Protein 2V0X (pdb70)

Solvent-accessible surface area: 19107 Å² total

CATH classification: 1.10.287.3160

Organism: Mus musculus (NCBI:txid10090)

Radius of gyration: 24.55 Å; Cα contacts (8 Å, |Δi|>4): 604; chains: 2; bounding box: 68×34×74 Å

Sequence (394 aa):
HSLTTLGVEPSFPLHESILKVVEEEWQQIDRQLPSVACRYPVSSIEAARILSVPKVDDEILGFISSTESCDKHLDLALCRSYEAAASALQIAAHTAFVAKSLQADISQAAQIINSDPSDAQQALRILNRTYDAASYLCDAAFDEEVRSACAGSSTGRRYLWLKDCKISPASKNKLTVAPFKGGTLFGGEVHKVHSLTTLGPLHESILKVVEEEWQQIDRQLPSVACRYPVSSIEAARILSVPKVDDEILGFISEATPAAATQASSTESCDKHLDLALCRSYEAAASALQIAAHTAFVAKSLQADISQAAQIINSDPSDAQQALRILNRTYDAASYLCDAAFDEEVRSACAGSSTGRRYLWLKDCKISPASKNKLTVAPFKGGTLFGGEVHKVIKKR

Structure (mmCIF, N/CA/C/O backbone):
data_2V0X
#
_entry.id   2V0X
#
_cell.length_a   55.084
_cell.length_b   55.683
_cell.length_c   122.911
_cell.angle_alpha   90.00
_cell.angle_beta   90.00
_cell.angle_gamma   90.00
#
_symmetry.space_group_name_H-M   'P 21 21 21'
#
loop_
_entity.id
_entity.type
_entity.pdbx_description
1 polymer 'LAMINA-ASSOCIATED POLYPEPTIDE 2 ISOFORMS ALPHA/ZETA'
2 water water
#
loop_
_atom_site.group_PDB
_atom_site.id
_atom_site.type_symbol
_atom_site.label_atom_id
_atom_site.label_alt_id
_atom_site.label_comp_id
_atom_site.label_asym_id
_atom_site.label_entity_id
_atom_site.label_seq_id
_atom_site.pdbx_PDB_ins_code
_atom_site.Cartn_x
_atom_site.Cartn_y
_atom_site.Cartn_z
_atom_site.occupancy
_atom_site.B_iso_or_equiv
_atom_site.auth_seq_id
_atom_site.auth_comp_id
_atom_site.auth_asym_id
_atom_site.auth_atom_id
_atom_site.pdbx_PDB_model_num
ATOM 1 N N . HIS A 1 7 ? -19.994 30.157 43.460 1.00 124.32 465 HIS A N 1
ATOM 2 C CA . HIS A 1 7 ? -20.778 29.630 42.348 1.00 124.56 465 HIS A CA 1
ATOM 3 C C . HIS A 1 7 ? -20.165 30.070 41.020 1.00 121.77 465 HIS A C 1
ATOM 4 O O . HIS A 1 7 ? -19.497 29.285 40.339 1.00 123.39 465 HIS A O 1
ATOM 11 N N . SER A 1 8 ? -20.398 31.325 40.655 1.00 113.12 466 SER A N 1
ATOM 12 C CA . SER A 1 8 ? -19.869 31.859 39.414 1.00 101.56 466 SER A CA 1
ATOM 13 C C . SER A 1 8 ? -18.562 32.592 39.672 1.00 93.41 466 SER A C 1
ATOM 14 O O . SER A 1 8 ? -18.555 33.763 40.059 1.00 93.69 466 SER A O 1
ATOM 17 N N . LEU A 1 9 ? -17.460 31.862 39.537 1.00 84.44 467 LEU A N 1
ATOM 18 C CA . LEU A 1 9 ? -16.134 32.430 39.727 1.00 78.35 467 LEU A CA 1
ATOM 19 C C . LEU A 1 9 ? -15.868 33.335 38.531 1.00 76.54 467 LEU A C 1
ATOM 20 O O . LEU A 1 9 ? -16.607 33.294 37.546 1.00 76.96 467 LEU A O 1
ATOM 25 N N . THR A 1 10 ? -14.812 34.135 38.596 1.00 73.57 468 THR A N 1
ATOM 26 C CA . THR A 1 10 ? -14.517 35.045 37.497 1.00 64.38 468 THR A CA 1
ATOM 27 C C . THR A 1 10 ? -13.016 35.215 37.256 1.00 56.56 468 THR A C 1
ATOM 28 O O . THR A 1 10 ? -12.203 34.922 38.134 1.00 55.24 468 THR A O 1
ATOM 32 N N . THR A 1 11 ? -12.653 35.645 36.051 1.00 55.53 469 THR A N 1
ATOM 33 C CA . THR A 1 11 ? -11.252 35.853 35.694 1.00 58.60 469 THR A CA 1
ATOM 34 C C . THR A 1 11 ? -11.124 36.991 34.685 1.00 63.62 469 THR A C 1
ATOM 35 O O . THR A 1 11 ? -12.107 37.392 34.059 1.00 64.12 469 THR A O 1
ATOM 39 N N . LEU A 1 12 ? -9.912 37.523 34.562 1.00 63.10 470 LEU A N 1
ATOM 40 C CA . LEU A 1 12 ? -9.622 38.599 33.621 1.00 62.27 470 LEU A CA 1
ATOM 41 C C . LEU A 1 12 ? -9.418 38.017 32.221 1.00 65.41 470 LEU A C 1
ATOM 42 O O . LEU A 1 12 ? -9.545 38.723 31.219 1.00 65.54 470 LEU A O 1
ATOM 47 N N . GLY A 1 13 ? -9.062 36.736 32.164 1.00 70.48 471 GLY A N 1
ATOM 48 C CA . GLY A 1 13 ? -8.846 36.074 30.892 1.00 76.84 471 GLY A CA 1
ATOM 49 C C . GLY A 1 13 ? -10.091 35.353 30.408 1.00 85.50 471 GLY A C 1
ATOM 50 O O . GLY A 1 13 ? -11.215 35.770 30.699 1.00 83.03 471 GLY A O 1
ATOM 51 N N . VAL A 1 14 ? -9.888 34.257 29.681 1.00 96.85 472 VAL A N 1
ATOM 52 C CA . VAL A 1 14 ? -10.986 33.454 29.141 1.00 104.22 472 VAL A CA 1
ATOM 53 C C . VAL A 1 14 ? -11.768 32.735 30.250 1.00 109.07 472 VAL A C 1
ATOM 54 O O . VAL A 1 14 ? -11.287 31.765 30.840 1.00 109.68 472 VAL A O 1
ATOM 58 N N . GLU A 1 15 ? -12.966 33.237 30.536 1.00 112.61 473 GLU A N 1
ATOM 59 C CA . GLU A 1 15 ? -13.833 32.662 31.566 1.00 113.11 473 GLU A CA 1
ATOM 60 C C . GLU A 1 15 ? -14.614 31.439 31.086 1.00 112.88 473 GLU A C 1
ATOM 61 O O . GLU A 1 15 ? -14.968 31.329 29.909 1.00 112.88 473 GLU A O 1
ATOM 67 N N . PRO A 1 31 ? -11.378 5.672 21.095 1.00 89.62 489 PRO A N 1
ATOM 68 C CA . PRO A 1 31 ? -9.981 5.934 21.465 1.00 89.30 489 PRO A CA 1
ATOM 69 C C . PRO A 1 31 ? -9.344 7.031 20.602 1.00 88.16 489 PRO A C 1
ATOM 70 O O . PRO A 1 31 ? -8.247 6.850 20.067 1.00 88.94 489 PRO A O 1
ATOM 74 N N . SER A 1 32 ? -10.018 8.175 20.498 1.00 84.81 490 SER A N 1
ATOM 75 C CA . SER A 1 32 ? -9.517 9.279 19.683 1.00 81.19 490 SER A CA 1
ATOM 76 C C . SER A 1 32 ? -9.617 10.657 20.337 1.00 75.15 490 SER A C 1
ATOM 77 O O . SER A 1 32 ? -10.595 10.969 21.017 1.00 73.95 490 SER A O 1
ATOM 80 N N . PHE A 1 33 ? -8.601 11.481 20.104 1.00 70.90 491 PHE A N 1
ATOM 81 C CA . PHE A 1 33 ? -8.549 12.840 20.633 1.00 68.26 491 PHE A CA 1
ATOM 82 C C . PHE A 1 33 ? -8.427 13.744 19.404 1.00 67.09 491 PHE A C 1
ATOM 83 O O . PHE A 1 33 ? -7.342 13.901 18.838 1.00 67.01 491 PHE A O 1
ATOM 91 N N . PRO A 1 34 ? -9.558 14.295 18.933 1.00 66.23 492 PRO A N 1
ATOM 92 C CA . PRO A 1 34 ? -9.558 15.169 17.759 1.00 65.78 492 PRO A CA 1
ATOM 93 C C . PRO A 1 34 ? -8.854 16.497 17.993 1.00 64.48 492 PRO A C 1
ATOM 94 O O . PRO A 1 34 ? -8.877 17.050 19.102 1.00 63.53 492 PRO A O 1
ATOM 98 N N . LEU A 1 35 ? -8.205 16.999 16.950 1.00 62.39 493 LEU A N 1
ATOM 99 C CA . LEU A 1 35 ? -7.515 18.264 17.069 1.00 59.88 493 LEU A CA 1
ATOM 100 C C . LEU A 1 35 ? -8.529 19.398 17.081 1.00 58.38 493 LEU A C 1
ATOM 101 O O . LEU A 1 35 ? -9.413 19.473 16.226 1.00 58.01 493 LEU A O 1
ATOM 106 N N . HIS A 1 36 ? -8.441 20.202 18.133 1.00 54.25 494 HIS A N 1
ATOM 107 C CA . HIS A 1 36 ? -9.286 21.365 18.368 1.00 50.97 494 HIS A CA 1
ATOM 108 C C . HIS A 1 36 ? -9.237 22.264 17.120 1.00 47.30 494 HIS A C 1
ATOM 109 O O . HIS A 1 36 ? -8.163 22.537 16.578 1.00 45.63 494 HIS A O 1
ATOM 116 N N . GLU A 1 37 ? -10.395 22.750 16.692 1.00 42.47 495 GLU A N 1
ATOM 117 C CA . GLU A 1 37 ? -10.475 23.604 15.517 1.00 39.53 495 GLU A CA 1
ATOM 118 C C . GLU A 1 37 ? -9.690 24.917 15.665 1.00 38.91 495 GLU A C 1
ATOM 119 O O . GLU A 1 37 ? -9.103 25.404 14.703 1.00 40.65 495 GLU A O 1
ATOM 125 N N . SER A 1 38 ? -9.668 25.499 16.856 1.00 36.53 496 SER A N 1
ATOM 126 C CA . SER A 1 38 ? -8.903 26.735 17.046 1.00 34.76 496 SER A CA 1
ATOM 127 C C . SER A 1 38 ? -7.395 26.494 16.957 1.00 33.29 496 SER A C 1
ATOM 128 O O . SER A 1 38 ? -6.647 27.381 16.556 1.00 33.92 496 SER A O 1
ATOM 131 N N . ILE A 1 39 ? -6.951 25.291 17.309 1.00 31.54 497 ILE A N 1
ATOM 132 C CA . ILE A 1 39 ? -5.528 24.957 17.201 1.00 27.40 497 ILE A CA 1
ATOM 133 C C . ILE A 1 39 ? -5.129 24.919 15.723 1.00 25.73 497 ILE A C 1
ATOM 134 O O . ILE A 1 39 ? -4.132 25.513 15.326 1.00 29.90 497 ILE A O 1
ATOM 139 N N . LEU A 1 40 ? -5.979 24.320 14.904 1.00 25.62 498 LEU A N 1
ATOM 140 C CA . LEU A 1 40 ? -5.752 24.205 13.467 1.00 27.70 498 LEU A CA 1
ATOM 141 C C . LEU A 1 40 ? -5.716 25.582 12.825 1.00 30.18 498 LEU A C 1
ATOM 142 O O . LEU A 1 40 ? -4.895 25.859 11.944 1.00 34.18 498 LEU A O 1
ATOM 147 N N . LYS A 1 41 ? -6.602 26.454 13.287 1.00 31.65 499 LYS A N 1
ATOM 148 C CA . LYS A 1 41 ? -6.689 27.804 12.765 1.00 33.49 499 LYS A CA 1
ATOM 149 C C . LYS A 1 41 ? -5.415 28.581 13.095 1.00 35.28 499 LYS A C 1
ATOM 150 O O . LYS A 1 41 ? -4.903 29.331 12.261 1.00 38.01 499 LYS A O 1
ATOM 156 N N . VAL A 1 42 ? -4.902 28.385 14.307 1.00 32.69 500 VAL A N 1
ATOM 157 C CA . VAL A 1 42 ? -3.681 29.064 14.734 1.00 29.63 500 VAL A CA 1
ATOM 158 C C . VAL A 1 42 ? -2.516 28.612 13.850 1.00 29.14 500 VAL A C 1
ATOM 159 O O . VAL A 1 42 ? -1.778 29.429 13.298 1.00 27.99 500 VAL A O 1
ATOM 163 N N . VAL A 1 43 ? -2.396 27.304 13.673 1.00 31.15 501 VAL A N 1
ATOM 164 C CA . VAL A 1 43 ? -1.322 26.754 12.860 1.00 29.85 501 VAL A CA 1
ATOM 165 C C . VAL A 1 43 ? -1.397 27.270 11.414 1.00 32.30 501 VAL A C 1
ATOM 166 O O . VAL A 1 43 ? -0.410 27.758 10.876 1.00 32.91 501 VAL A O 1
ATOM 170 N N . GLU A 1 44 ? -2.592 27.212 10.826 1.00 36.64 502 GLU A N 1
ATOM 171 C CA . GLU A 1 44 ? -2.824 27.639 9.453 1.00 39.11 502 GLU A CA 1
ATOM 172 C C . GLU A 1 44 ? -2.511 29.110 9.207 1.00 40.92 502 GLU A C 1
ATOM 173 O O . GLU A 1 44 ? -2.010 29.469 8.142 1.00 45.24 502 GLU A O 1
ATOM 179 N N . GLU A 1 45 ? -2.833 29.972 10.163 1.00 41.04 503 GLU A N 1
ATOM 180 C CA . GLU A 1 45 ? -2.550 31.385 9.982 1.00 40.99 503 GLU A CA 1
ATOM 181 C C . GLU A 1 45 ? -1.048 31.686 10.069 1.00 40.42 503 GLU A C 1
ATOM 182 O O . GLU A 1 45 ? -0.551 32.527 9.323 1.00 44.26 503 GLU A O 1
ATOM 188 N N . GLU A 1 46 ? -0.315 30.980 10.936 1.00 34.73 504 GLU A N 1
ATOM 189 C CA . GLU A 1 46 ? 1.123 31.199 11.021 1.00 31.15 504 GLU A CA 1
ATOM 190 C C . GLU A 1 46 ? 1.776 30.753 9.722 1.00 31.25 504 GLU A C 1
ATOM 191 O O . GLU A 1 46 ? 2.713 31.390 9.236 1.00 34.02 504 GLU A O 1
ATOM 197 N N . TRP A 1 47 ? 1.236 29.687 9.137 1.00 30.00 505 TRP A N 1
ATOM 198 C CA . TRP A 1 47 ? 1.769 29.126 7.898 1.00 29.61 505 TRP A CA 1
ATOM 199 C C . TRP A 1 47 ? 1.428 29.876 6.601 1.00 33.48 505 TRP A C 1
ATOM 200 O O . TRP A 1 47 ? 1.879 29.488 5.515 1.00 34.73 505 TRP A O 1
ATOM 211 N N . GLN A 1 48 ? 0.588 30.896 6.708 1.00 38.44 506 GLN A N 1
ATOM 212 C CA . GLN A 1 48 ? 0.226 31.698 5.546 1.00 41.03 506 GLN A CA 1
ATOM 213 C C . GLN A 1 48 ? 1.456 32.480 5.131 1.00 42.15 506 GLN A C 1
ATOM 214 O O . GLN A 1 48 ? 1.677 32.721 3.953 1.00 45.35 506 GLN A O 1
ATOM 220 N N . GLN A 1 49 ? 2.271 32.844 6.114 1.00 42.43 507 GLN A N 1
ATOM 221 C CA . GLN A 1 49 ? 3.508 33.570 5.857 1.00 43.94 507 GLN A CA 1
ATOM 222 C C . GLN A 1 49 ? 4.569 32.987 6.785 1.00 42.71 507 GLN A C 1
ATOM 223 O O . GLN A 1 49 ? 4.772 33.479 7.887 1.00 44.37 507 GLN A O 1
ATOM 229 N N . ILE A 1 50 ? 5.235 31.927 6.324 1.00 42.07 508 ILE A N 1
ATOM 230 C CA . ILE A 1 50 ? 6.246 31.224 7.115 1.00 42.34 508 ILE A CA 1
ATOM 231 C C . ILE A 1 50 ? 7.552 31.966 7.354 1.00 44.75 508 ILE A C 1
ATOM 232 O O . ILE A 1 50 ? 8.337 31.580 8.219 1.00 45.83 508 ILE A O 1
ATOM 237 N N . ASP A 1 51 ? 7.776 33.026 6.593 1.00 50.33 509 ASP A N 1
ATOM 238 C CA . ASP A 1 51 ? 8.994 33.824 6.691 1.00 54.98 509 ASP A CA 1
ATOM 239 C C . ASP A 1 51 ? 8.615 35.170 7.302 1.00 58.14 509 ASP A C 1
ATOM 240 O O . ASP A 1 51 ? 8.429 36.157 6.590 1.00 60.94 509 ASP A O 1
ATOM 245 N N . ARG A 1 52 ? 8.455 35.182 8.619 1.00 59.83 510 ARG A N 1
ATOM 246 C CA . ARG A 1 52 ? 8.070 36.383 9.353 1.00 60.50 510 ARG A CA 1
ATOM 247 C C . ARG A 1 52 ? 8.795 36.380 10.693 1.00 61.00 510 ARG A C 1
ATOM 248 O O . ARG A 1 52 ? 9.376 35.370 11.094 1.00 62.34 510 ARG A O 1
ATOM 256 N N . GLN A 1 53 ? 8.748 37.500 11.401 1.00 59.12 511 GLN A N 1
ATOM 257 C CA . GLN A 1 53 ? 9.418 37.555 12.689 1.00 57.04 511 GLN A CA 1
ATOM 258 C C . GLN A 1 53 ? 8.668 36.748 13.723 1.00 55.07 511 GLN A C 1
ATOM 259 O O . GLN A 1 53 ? 7.440 36.659 13.688 1.00 56.74 511 GLN A O 1
ATOM 265 N N . LEU A 1 54 ? 9.424 36.126 14.617 1.00 48.37 512 LEU A N 1
ATOM 266 C CA . LEU A 1 54 ? 8.844 35.328 15.676 1.00 42.66 512 LEU A CA 1
ATOM 267 C C . LEU A 1 54 ? 8.318 36.254 16.761 1.00 40.70 512 LEU A C 1
ATOM 268 O O . LEU A 1 54 ? 8.958 37.251 17.099 1.00 41.23 512 LEU A O 1
ATOM 273 N N . PRO A 1 55 ? 7.113 35.969 17.270 1.00 36.09 513 PRO A N 1
ATOM 274 C CA . PRO A 1 55 ? 6.462 36.748 18.326 1.00 33.74 513 PRO A CA 1
ATOM 275 C C . PRO A 1 55 ? 7.317 36.677 19.593 1.00 35.63 513 PRO A C 1
ATOM 276 O O . PRO A 1 55 ? 7.768 35.592 19.994 1.00 36.83 513 PRO A O 1
ATOM 280 N N . SER A 1 56 ? 7.563 37.825 20.213 1.00 33.71 514 SER A N 1
ATOM 281 C CA . SER A 1 56 ? 8.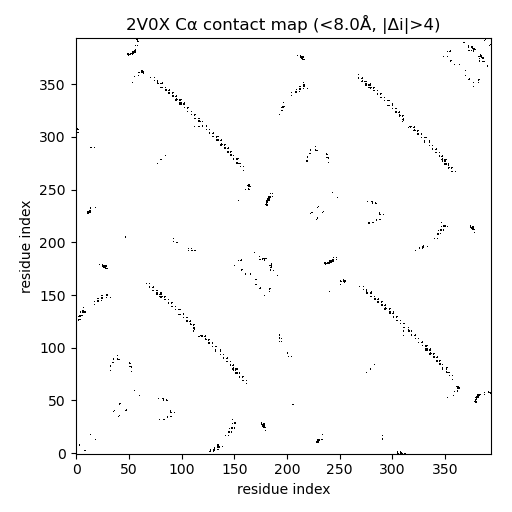341 37.853 21.442 1.00 31.22 514 SER A CA 1
ATOM 282 C C . SER A 1 56 ? 7.425 37.368 22.576 1.00 32.40 514 SER A C 1
ATOM 283 O O . SER A 1 56 ? 6.216 37.546 22.514 1.00 33.41 514 SER A O 1
ATOM 286 N N . VAL A 1 57 ? 7.998 36.680 23.554 1.00 34.37 515 VAL A N 1
ATOM 287 C CA . VAL A 1 57 ? 7.264 36.186 24.713 1.00 35.23 515 VAL A CA 1
ATOM 288 C C . VAL A 1 57 ? 7.887 36.834 25.960 1.00 36.72 515 VAL A C 1
ATOM 289 O O . VAL A 1 57 ? 7.551 36.479 27.083 1.00 37.96 515 VAL A O 1
ATOM 293 N N . ALA A 1 58 ? 8.789 37.789 25.754 1.00 38.66 516 ALA A N 1
ATOM 294 C CA . ALA A 1 58 ? 9.484 38.451 26.858 1.00 38.92 516 ALA A CA 1
ATOM 295 C C . ALA A 1 58 ? 8.601 39.134 27.923 1.00 39.93 516 ALA A C 1
ATOM 296 O O . ALA A 1 58 ? 8.919 39.095 29.107 1.00 41.37 516 ALA A O 1
ATOM 298 N N . CYS A 1 59 ? 7.494 39.738 27.519 1.00 39.68 517 CYS A N 1
ATOM 299 C CA . CYS A 1 59 ? 6.634 40.409 28.490 1.00 41.48 517 CYS A CA 1
ATOM 300 C C . CYS A 1 59 ? 5.650 39.511 29.212 1.00 42.57 517 CYS A C 1
ATOM 301 O O . CYS A 1 59 ? 5.313 39.764 30.363 1.00 47.40 517 CYS A O 1
ATOM 304 N N . ARG A 1 60 ? 5.173 38.477 28.535 1.00 38.93 518 ARG A N 1
ATOM 305 C CA . ARG A 1 60 ? 4.192 37.587 29.139 1.00 37.80 518 ARG A CA 1
ATOM 306 C C . ARG A 1 60 ? 4.812 36.411 29.870 1.00 38.16 518 ARG A C 1
ATOM 307 O O . ARG A 1 60 ? 4.310 35.986 30.911 1.00 40.05 518 ARG A O 1
ATOM 315 N N . TYR A 1 61 ? 5.945 35.929 29.370 1.00 36.04 519 TYR A N 1
ATOM 316 C CA . TYR A 1 61 ? 6.615 34.808 29.996 1.00 36.73 519 TYR A CA 1
ATOM 317 C C . TYR A 1 61 ? 8.071 35.137 30.279 1.00 39.14 519 TYR A C 1
ATOM 318 O O . TYR A 1 61 ? 8.980 34.509 29.720 1.00 41.89 519 TYR A O 1
ATOM 327 N N . PRO A 1 62 ? 8.315 36.079 31.212 1.00 39.77 520 PRO A N 1
ATOM 328 C CA . PRO A 1 62 ? 9.654 36.536 31.617 1.00 40.84 520 PRO A CA 1
ATOM 329 C C . PRO A 1 62 ? 10.594 35.416 32.062 1.00 43.41 520 PRO A C 1
ATOM 330 O O . PRO A 1 62 ? 10.243 34.588 32.904 1.00 42.73 520 PRO A O 1
ATOM 334 N N . VAL A 1 63 ? 11.809 35.422 31.526 1.00 51.67 521 VAL A N 1
ATOM 335 C CA . VAL A 1 63 ? 12.810 34.412 31.871 1.00 60.24 521 VAL A CA 1
ATOM 336 C C . VAL A 1 63 ? 13.301 34.609 33.309 1.00 66.64 521 VAL A C 1
ATOM 337 O O . VAL A 1 63 ? 13.800 35.679 33.656 1.00 67.82 521 VAL A O 1
ATOM 341 N N . SER A 1 64 ? 13.182 33.567 34.132 1.00 71.80 522 SER A N 1
ATOM 342 C CA . SER A 1 64 ? 13.584 33.649 35.537 1.00 72.63 522 SER A CA 1
ATOM 343 C C . SER A 1 64 ? 15.028 33.281 35.916 1.00 71.22 522 SER A C 1
ATOM 344 O O . SER A 1 64 ? 15.236 32.297 36.634 1.00 71.02 522 SER A O 1
ATOM 347 N N . SER A 1 65 ? 16.001 34.059 35.427 1.00 69.90 523 SER A N 1
ATOM 348 C CA . SER A 1 65 ? 17.444 33.896 35.724 1.00 70.04 523 SER A CA 1
ATOM 349 C C . SER A 1 65 ? 18.391 34.298 34.601 1.00 71.39 523 SER A C 1
ATOM 350 O O . SER A 1 65 ? 17.997 34.395 33.436 1.00 74.24 523 SER A O 1
ATOM 353 N N . ILE A 1 66 ? 19.656 34.486 34.966 1.00 70.15 524 ILE A N 1
ATOM 354 C CA . ILE A 1 66 ? 20.699 34.847 34.014 1.00 70.49 524 ILE A CA 1
ATOM 355 C C . ILE A 1 66 ? 21.132 33.576 33.272 1.00 69.70 524 ILE A C 1
ATOM 356 O O . ILE A 1 66 ? 21.481 33.624 32.093 1.00 71.67 524 ILE A O 1
ATOM 361 N N . GLU A 1 67 ? 21.104 32.447 33.980 1.00 65.46 525 GLU A N 1
ATOM 362 C CA . GLU A 1 67 ? 21.495 31.155 33.422 1.00 63.64 525 GLU A CA 1
ATOM 363 C C . GLU A 1 67 ? 20.538 30.707 32.334 1.00 62.41 525 GLU A C 1
ATOM 364 O O . GLU A 1 67 ? 20.959 30.287 31.257 1.00 63.53 525 GLU A O 1
ATOM 370 N N . ALA A 1 68 ? 19.249 30.773 32.629 1.00 59.53 526 ALA A N 1
ATOM 371 C CA . ALA A 1 68 ? 18.243 30.397 31.656 1.00 58.71 526 ALA A CA 1
ATOM 372 C C . ALA A 1 68 ? 18.377 31.343 30.461 1.00 58.62 526 ALA A C 1
ATOM 373 O O . ALA A 1 68 ? 18.384 30.908 29.307 1.00 58.77 526 ALA A O 1
ATOM 375 N N . ALA A 1 69 ? 18.551 32.628 30.758 1.00 58.38 527 ALA A N 1
ATOM 376 C CA . ALA A 1 69 ? 18.690 33.658 29.738 1.00 58.79 527 ALA A CA 1
ATOM 377 C C . ALA A 1 69 ? 19.766 33.320 28.718 1.00 59.53 527 ALA A C 1
ATOM 378 O O . ALA A 1 69 ? 19.518 33.388 27.513 1.00 60.48 527 ALA A O 1
ATOM 380 N N . ARG A 1 70 ? 20.949 32.941 29.193 1.00 60.60 528 ARG A N 1
ATOM 381 C CA . ARG A 1 70 ? 22.046 32.597 28.287 1.00 59.75 528 ARG A CA 1
ATOM 382 C C . ARG A 1 70 ? 21.719 31.336 27.475 1.00 52.79 528 ARG A C 1
ATOM 383 O O . ARG A 1 70 ? 21.981 31.274 26.272 1.00 53.23 528 ARG A O 1
ATOM 391 N N . ILE A 1 71 ? 21.125 30.351 28.144 1.00 46.95 529 ILE A N 1
ATOM 392 C CA . ILE A 1 71 ? 20.734 29.085 27.536 1.00 44.64 529 ILE A CA 1
ATOM 393 C C . ILE A 1 71 ? 19.576 29.202 26.537 1.00 43.50 529 ILE A C 1
ATOM 394 O O . ILE A 1 71 ? 19.461 28.385 25.618 1.00 44.61 529 ILE A O 1
ATOM 399 N N . LEU A 1 72 ? 18.763 30.248 26.674 1.00 40.07 530 LEU A N 1
ATOM 400 C CA . LEU A 1 72 ? 17.626 30.464 25.779 1.00 36.55 530 LEU A CA 1
ATOM 401 C C . LEU A 1 72 ? 17.979 31.265 24.536 1.00 36.46 530 LEU A C 1
ATOM 402 O O . LEU A 1 72 ? 17.287 31.181 23.519 1.00 36.88 530 LEU A O 1
ATOM 407 N N . SER A 1 73 ? 19.011 32.094 24.615 1.00 37.52 531 SER A N 1
ATOM 408 C CA . SER A 1 73 ? 19.381 32.889 23.454 1.00 38.41 531 SER A CA 1
ATOM 409 C C . SER A 1 73 ? 19.977 32.012 22.344 1.00 36.14 531 SER A C 1
ATOM 410 O O . SER A 1 73 ? 20.568 30.956 22.600 1.00 33.57 531 SER A O 1
ATOM 413 N N . VAL A 1 74 ? 19.780 32.447 21.108 1.00 35.40 532 VAL A N 1
ATOM 414 C CA . VAL A 1 74 ? 20.304 31.742 19.957 1.00 35.79 532 VAL A CA 1
ATOM 415 C C . VAL A 1 74 ? 21.826 31.732 20.150 1.00 37.24 532 VAL A C 1
ATOM 416 O O . VAL A 1 74 ? 22.450 32.790 20.285 1.00 38.34 532 VAL A O 1
ATOM 420 N N . PRO A 1 75 ? 22.431 30.538 20.216 1.00 38.21 533 PRO A N 1
ATOM 421 C CA . PRO A 1 75 ? 23.884 30.480 20.411 1.00 39.59 533 PRO A CA 1
ATOM 422 C C . PRO A 1 75 ? 24.667 31.101 19.251 1.00 41.11 533 PRO A C 1
ATOM 423 O O . PRO A 1 75 ? 24.320 30.943 18.078 1.00 42.38 533 PRO A O 1
ATOM 427 N N . LYS A 1 76 ? 25.703 31.841 19.614 1.00 39.58 534 LYS A N 1
ATOM 428 C CA . LYS A 1 76 ? 26.538 32.523 18.648 1.00 38.01 534 LYS A CA 1
ATOM 429 C C . LYS A 1 76 ? 27.644 31.630 18.099 1.00 36.17 534 LYS A C 1
ATOM 430 O O . LYS A 1 76 ? 28.051 30.641 18.725 1.00 32.83 534 LYS A O 1
ATOM 436 N N . VAL A 1 77 ? 28.131 31.987 16.921 1.00 38.28 535 VAL A N 1
ATOM 437 C CA . VAL A 1 77 ? 29.216 31.233 16.310 1.00 40.08 535 VAL A CA 1
ATOM 438 C C . VAL A 1 77 ? 30.492 31.737 16.998 1.00 44.85 535 VAL A C 1
ATOM 439 O O . VAL A 1 77 ? 30.812 32.916 16.929 1.00 48.23 535 VAL A O 1
ATOM 443 N N . ASP A 1 78 ? 31.172 30.848 17.709 1.00 46.44 536 ASP A N 1
ATOM 444 C CA . ASP A 1 78 ? 32.397 31.194 18.427 1.00 49.38 536 ASP A CA 1
ATOM 445 C C . ASP A 1 78 ? 33.379 31.980 17.564 1.00 51.97 536 ASP A C 1
ATOM 446 O O . ASP A 1 78 ? 33.615 31.631 16.398 1.00 53.07 536 ASP A O 1
ATOM 451 N N . ASP A 1 79 ? 33.974 33.013 18.157 1.00 53.46 537 ASP A N 1
ATOM 452 C CA . ASP A 1 79 ? 34.949 33.852 17.460 1.00 53.10 537 ASP A CA 1
ATOM 453 C C . ASP A 1 79 ? 36.127 33.014 16.965 1.00 49.80 537 ASP A C 1
ATOM 454 O O . ASP A 1 79 ? 36.646 33.262 15.884 1.00 50.19 537 ASP A O 1
ATOM 459 N N . GLU A 1 80 ? 36.497 31.993 17.739 1.00 46.32 538 GLU A N 1
ATOM 460 C CA . GLU A 1 80 ? 37.588 31.081 17.385 1.00 45.00 538 GLU A CA 1
ATOM 461 C C . GLU A 1 80 ? 37.333 30.468 16.010 1.00 46.58 538 GLU A C 1
ATOM 462 O O . GLU A 1 80 ? 38.222 30.433 15.155 1.00 49.35 538 GLU A O 1
ATOM 468 N N . ILE A 1 81 ? 36.103 30.002 15.805 1.00 45.26 539 ILE A N 1
ATOM 469 C CA . ILE A 1 81 ? 35.699 29.396 14.545 1.00 44.26 539 ILE A CA 1
ATOM 470 C C . ILE A 1 81 ? 35.636 30.445 13.431 1.00 45.71 539 ILE A C 1
ATOM 471 O O . ILE A 1 81 ? 36.070 30.188 12.313 1.00 48.73 539 ILE A O 1
ATOM 476 N N . LEU A 1 82 ? 35.120 31.631 13.735 1.00 47.88 540 LEU A N 1
ATOM 477 C CA . LEU A 1 82 ? 35.034 32.698 12.732 1.00 51.64 540 LEU A CA 1
ATOM 478 C C . LEU A 1 82 ? 36.421 33.103 12.228 1.00 52.48 540 LEU A C 1
ATOM 479 O O . LEU A 1 82 ? 36.575 33.520 11.076 1.00 52.11 540 LEU A O 1
ATOM 484 N N . GLY A 1 83 ? 37.422 32.971 13.097 1.00 53.90 541 GLY A N 1
ATOM 485 C CA . GLY A 1 83 ? 38.782 33.323 12.738 1.00 52.80 541 GLY A CA 1
ATOM 486 C C . GLY A 1 83 ? 39.308 32.465 11.608 1.00 52.50 541 GLY A C 1
ATOM 487 O O . GLY A 1 83 ? 40.048 32.948 10.755 1.00 53.88 541 GLY A O 1
ATOM 488 N N . PHE A 1 84 ? 38.875 31.209 11.570 1.00 52.17 542 PHE A N 1
ATOM 489 C CA . PHE A 1 84 ? 39.301 30.265 10.543 1.00 52.13 542 PHE A CA 1
ATOM 490 C C . PHE A 1 84 ? 38.406 30.273 9.307 1.00 52.07 542 PHE A C 1
ATOM 491 O O . PHE A 1 84 ? 38.425 29.330 8.514 1.00 50.58 542 PHE A O 1
ATOM 499 N N . ILE A 1 85 ? 37.602 31.321 9.160 1.00 56.26 543 ILE A N 1
ATOM 500 C CA . ILE A 1 85 ? 36.720 31.465 8.007 1.00 60.06 543 ILE A CA 1
ATOM 501 C C . ILE A 1 85 ? 37.026 32.813 7.339 1.00 66.17 543 ILE A C 1
ATOM 502 O O . ILE A 1 85 ? 37.115 32.911 6.113 1.00 65.19 543 ILE A O 1
ATOM 507 N N . SER A 1 86 ? 37.212 33.846 8.156 1.00 76.57 544 SER A N 1
ATOM 508 C CA . SER A 1 86 ? 37.523 35.182 7.651 1.00 85.59 544 SER A CA 1
ATOM 509 C C . SER A 1 86 ? 38.915 35.214 7.014 1.00 88.99 544 SER A C 1
ATOM 510 O O . SER A 1 86 ? 39.137 35.892 6.008 1.00 90.36 544 SER A O 1
ATOM 513 N N . SER A 1 98 ? 27.986 29.478 -5.640 1.00 108.87 556 SER A N 1
ATOM 514 C CA . SER A 1 98 ? 27.538 30.759 -5.103 1.00 108.90 556 SER A CA 1
ATOM 515 C C . SER A 1 98 ? 26.395 30.545 -4.105 1.00 109.36 556 SER A C 1
ATOM 516 O O . SER A 1 98 ? 25.508 31.389 -3.952 1.00 109.76 556 SER A O 1
ATOM 519 N N . THR A 1 99 ? 26.465 29.431 -3.383 1.00 108.25 557 THR A N 1
ATOM 520 C CA . THR A 1 99 ? 25.451 29.074 -2.399 1.00 106.31 557 THR A CA 1
ATOM 521 C C . THR A 1 99 ? 25.497 29.893 -1.103 1.00 104.34 557 THR A C 1
ATOM 522 O O . THR A 1 99 ? 24.849 29.530 -0.118 1.00 105.76 557 THR A O 1
ATOM 526 N N . GLU A 1 100 ? 26.235 31.003 -1.102 1.00 100.67 558 GLU A N 1
ATOM 527 C CA . GLU A 1 100 ? 26.338 31.846 0.090 1.00 97.38 558 GLU A CA 1
ATOM 528 C C . GLU A 1 100 ? 24.965 32.403 0.457 1.00 93.80 558 GLU A C 1
ATOM 529 O O . GLU A 1 100 ? 24.644 32.556 1.637 1.00 94.31 558 GLU A O 1
ATOM 535 N N . SER A 1 101 ? 24.153 32.688 -0.556 1.00 87.30 559 SER A N 1
ATOM 536 C CA . SER A 1 101 ? 22.804 33.189 -0.330 1.00 81.18 559 SER A CA 1
ATOM 537 C C . SER A 1 101 ? 22.033 32.090 0.405 1.00 78.59 559 SER A C 1
ATOM 538 O O . SER A 1 101 ? 21.315 32.359 1.367 1.00 78.74 559 SER A O 1
ATOM 541 N N . CYS A 1 102 ? 22.228 30.848 -0.038 1.00 75.54 560 CYS A N 1
ATOM 542 C CA . CYS A 1 102 ? 21.586 29.682 0.565 1.00 73.18 560 CYS A CA 1
ATOM 543 C C . CYS A 1 102 ? 22.034 29.566 2.025 1.00 69.45 560 CYS A C 1
ATOM 544 O O . CYS A 1 102 ? 21.203 29.472 2.927 1.00 68.79 560 CYS A O 1
ATOM 547 N N . ASP A 1 103 ? 23.344 29.643 2.248 1.00 62.04 561 ASP A N 1
ATOM 548 C CA . ASP A 1 103 ? 23.919 29.553 3.583 1.00 57.94 561 ASP A CA 1
ATOM 549 C C . ASP A 1 103 ? 23.313 30.535 4.594 1.00 54.14 561 ASP A C 1
ATOM 550 O O . ASP A 1 103 ? 23.101 30.178 5.752 1.00 52.62 561 ASP A O 1
ATOM 555 N N . LYS A 1 104 ? 23.034 31.763 4.159 1.00 50.99 562 LYS A N 1
ATOM 556 C CA . LYS A 1 104 ? 22.433 32.759 5.036 1.00 47.49 562 LYS A CA 1
ATOM 557 C C . LYS A 1 104 ? 20.988 32.393 5.352 1.00 45.75 562 LYS A C 1
ATOM 558 O O . LYS A 1 104 ? 20.558 32.489 6.496 1.00 45.82 562 LYS A O 1
ATOM 564 N N . HIS A 1 105 ? 20.256 31.940 4.342 1.00 45.94 563 HIS A N 1
ATOM 565 C CA . HIS A 1 105 ? 18.864 31.538 4.519 1.00 46.71 563 HIS A CA 1
ATOM 566 C C . HIS A 1 105 ? 18.749 30.311 5.410 1.00 40.39 563 HIS A C 1
ATOM 567 O O . HIS A 1 105 ? 17.850 30.228 6.244 1.00 39.23 563 HIS A O 1
ATOM 574 N N . LEU A 1 106 ? 19.661 29.358 5.240 1.00 35.00 564 LEU A N 1
ATOM 575 C CA . LEU A 1 106 ? 19.639 28.161 6.059 1.00 34.13 564 LEU A CA 1
ATOM 576 C C . LEU A 1 106 ? 19.946 28.538 7.522 1.00 34.85 564 LEU A C 1
ATOM 577 O O . LEU A 1 106 ? 19.281 28.056 8.453 1.00 36.07 564 LEU A O 1
ATOM 582 N N . ASP A 1 107 ? 20.939 29.405 7.719 1.00 32.61 565 ASP A N 1
ATOM 583 C CA . ASP A 1 107 ? 21.301 29.843 9.064 1.00 29.45 565 ASP A CA 1
ATOM 584 C C . ASP A 1 107 ? 20.113 30.536 9.722 1.00 28.27 565 ASP A C 1
ATOM 585 O O . ASP A 1 107 ? 19.814 30.300 10.878 1.00 28.79 565 ASP A O 1
ATOM 590 N N . LEU A 1 108 ? 19.445 31.396 8.973 1.00 28.73 566 LEU A N 1
ATOM 591 C CA . LEU A 1 108 ? 18.292 32.101 9.505 1.00 29.78 566 LEU A CA 1
ATOM 592 C C . LEU A 1 108 ? 17.196 31.105 9.935 1.00 30.16 566 LEU A C 1
ATOM 593 O O . LEU A 1 108 ? 16.667 31.191 11.051 1.00 32.61 566 LEU A O 1
ATOM 598 N N . ALA A 1 109 ? 16.898 30.133 9.075 1.00 27.49 567 ALA A N 1
ATOM 599 C CA . ALA A 1 109 ? 15.883 29.128 9.372 1.00 25.64 567 ALA A CA 1
ATOM 600 C C . ALA A 1 109 ? 16.231 28.391 10.657 1.00 28.44 567 ALA A C 1
ATOM 601 O O . ALA A 1 109 ? 15.377 28.195 11.536 1.00 30.30 567 ALA A O 1
ATOM 603 N N . LEU A 1 110 ? 17.478 27.940 10.757 1.00 28.15 568 LEU A N 1
ATOM 604 C CA . LEU A 1 110 ? 17.889 27.222 11.949 1.00 27.21 568 LEU A CA 1
ATOM 605 C C . LEU A 1 110 ? 17.845 28.112 13.195 1.00 28.77 568 LEU A C 1
ATOM 606 O O . LEU A 1 110 ? 17.529 27.636 14.287 1.00 31.84 568 LEU A O 1
ATOM 611 N N . CYS A 1 111 ? 18.181 29.387 13.036 1.00 29.24 569 CYS A N 1
ATOM 612 C CA . CYS A 1 111 ? 18.166 30.339 14.146 1.00 29.86 569 CYS A CA 1
ATOM 613 C C . CYS A 1 111 ? 16.731 30.561 14.640 1.00 27.70 569 CYS A C 1
ATOM 614 O O . CYS A 1 111 ? 16.464 30.500 15.835 1.00 26.61 569 CYS A O 1
ATOM 617 N N . ARG A 1 112 ? 15.799 30.704 13.704 1.00 26.90 570 ARG A N 1
ATOM 618 C CA . ARG A 1 112 ? 14.390 30.875 14.045 1.00 25.85 570 ARG A CA 1
ATOM 619 C C . ARG A 1 112 ? 13.814 29.629 14.698 1.00 28.18 570 ARG A C 1
ATOM 620 O O . ARG A 1 112 ? 13.018 29.736 15.635 1.00 33.88 570 ARG A O 1
ATOM 628 N N . SER A 1 113 ? 14.223 28.449 14.224 1.00 25.11 571 SER A N 1
ATOM 629 C CA . SER A 1 113 ? 13.747 27.196 14.802 1.00 26.01 571 SER A CA 1
ATOM 630 C C . SER A 1 113 ? 14.170 27.173 16.274 1.00 27.68 571 SER A C 1
ATOM 631 O O . SER A 1 113 ? 13.403 26.780 17.158 1.00 29.35 571 SER A O 1
ATOM 634 N N . TYR A 1 114 ? 15.420 27.549 16.516 1.00 26.97 572 TYR A N 1
ATOM 635 C CA . TYR A 1 114 ? 15.947 27.581 17.880 1.00 27.68 572 TYR A CA 1
ATOM 636 C C . TYR A 1 114 ? 15.170 28.619 18.708 1.00 26.58 572 TYR A C 1
ATOM 637 O O . TYR A 1 114 ? 14.769 28.351 19.825 1.00 26.85 572 TYR A O 1
ATOM 646 N N . GLU A 1 115 ? 14.942 29.791 18.133 1.00 26.15 573 GLU A N 1
ATOM 647 C CA . GLU A 1 115 ? 14.268 30.870 18.850 1.00 27.42 573 GLU A CA 1
ATOM 648 C C . GLU A 1 115 ? 12.812 30.512 19.188 1.00 27.73 573 GLU A C 1
ATOM 649 O O . GLU A 1 115 ? 12.366 30.730 20.312 1.00 28.65 573 GLU A O 1
ATOM 655 N N . ALA A 1 116 ? 12.117 29.877 18.244 1.00 26.87 574 ALA A N 1
ATOM 656 C CA . ALA A 1 116 ? 10.723 29.482 18.455 1.00 25.91 574 ALA A CA 1
ATOM 657 C C . ALA A 1 116 ? 10.642 28.416 19.555 1.00 29.15 574 ALA A C 1
ATOM 658 O O . ALA A 1 116 ? 9.756 28.462 20.430 1.00 30.07 574 ALA A O 1
ATOM 660 N N . ALA A 1 117 ? 11.598 27.486 19.538 1.00 27.85 575 ALA A N 1
ATOM 661 C CA . ALA A 1 117 ? 11.652 26.426 20.542 1.00 27.29 575 ALA A CA 1
ATOM 662 C C . ALA A 1 117 ? 12.027 26.968 21.931 1.00 27.18 575 ALA A C 1
ATOM 663 O O . ALA A 1 117 ? 11.559 26.454 22.952 1.00 25.61 575 ALA A O 1
ATOM 665 N N . ALA A 1 118 ? 12.925 27.955 21.965 1.00 29.58 576 ALA A N 1
ATOM 666 C CA . ALA A 1 118 ? 13.361 28.582 23.225 1.00 28.02 576 ALA A CA 1
ATOM 667 C C . ALA A 1 118 ? 12.159 29.279 23.864 1.00 26.33 576 ALA A C 1
ATOM 668 O O . ALA A 1 118 ? 11.927 29.175 25.059 1.00 27.72 576 ALA A O 1
ATOM 670 N N . SER A 1 119 ? 11.382 29.959 23.039 1.00 23.69 577 SER A N 1
ATOM 671 C CA . SER A 1 119 ? 10.190 30.655 23.501 1.00 23.22 577 SER A CA 1
ATOM 672 C C . SER A 1 119 ? 9.175 29.669 24.065 1.00 26.27 577 SER A C 1
ATOM 673 O O . SER A 1 119 ? 8.609 29.898 25.135 1.00 29.06 577 SER A O 1
ATOM 676 N N . ALA A 1 120 ? 8.973 28.551 23.364 1.00 26.71 578 ALA A N 1
ATOM 677 C CA . ALA A 1 120 ? 8.053 27.500 23.813 1.00 23.76 578 ALA A CA 1
ATOM 678 C C . ALA A 1 120 ? 8.542 26.969 25.163 1.00 24.83 578 ALA A C 1
ATOM 679 O O . ALA A 1 120 ? 7.752 26.648 26.059 1.00 25.88 578 ALA A O 1
ATOM 681 N N . LEU A 1 121 ? 9.854 26.868 25.315 1.00 26.53 579 LEU A N 1
ATOM 682 C CA . LEU A 1 121 ? 10.406 26.385 26.564 1.00 28.86 579 LEU A CA 1
ATOM 683 C C . LEU A 1 121 ? 10.166 27.388 27.695 1.00 30.81 579 LEU A C 1
ATOM 684 O O . LEU A 1 121 ? 9.840 27.005 28.815 1.00 33.40 579 LEU A O 1
ATOM 689 N N . GLN A 1 122 ? 10.293 28.672 27.387 1.00 30.19 580 GLN A N 1
ATOM 690 C CA . GLN A 1 122 ? 10.082 29.708 28.384 1.00 30.41 580 GLN A CA 1
ATOM 691 C C . GLN A 1 122 ? 8.626 29.621 28.869 1.00 30.60 580 GLN A C 1
ATOM 692 O O . GLN A 1 122 ? 8.344 29.671 30.061 1.00 32.54 580 GLN A O 1
ATOM 698 N N . ILE A 1 123 ? 7.712 29.438 27.932 1.00 29.31 581 ILE A N 1
ATOM 699 C CA . ILE A 1 123 ? 6.305 29.323 28.271 1.00 29.00 581 ILE A CA 1
ATOM 700 C C . ILE A 1 123 ? 6.050 28.079 29.120 1.00 33.12 581 ILE A C 1
ATOM 701 O O . ILE A 1 123 ? 5.379 28.148 30.160 1.00 38.76 581 ILE A O 1
ATOM 706 N N . ALA A 1 124 ? 6.633 26.958 28.703 1.00 30.32 582 ALA A N 1
ATOM 707 C CA . ALA A 1 124 ? 6.421 25.704 29.403 1.00 27.55 582 ALA A CA 1
ATOM 708 C C . ALA A 1 124 ? 6.909 25.824 30.832 1.00 28.06 582 ALA A C 1
ATOM 709 O O . ALA A 1 124 ? 6.286 25.297 31.755 1.00 30.24 582 ALA A O 1
ATOM 711 N N . ALA A 1 125 ? 8.024 26.529 30.997 1.00 27.49 583 ALA A N 1
ATOM 712 C CA . ALA A 1 125 ? 8.617 26.758 32.305 1.00 27.35 583 ALA A CA 1
ATOM 713 C C . ALA A 1 125 ? 7.616 27.499 33.191 1.00 29.51 583 ALA A C 1
ATOM 714 O O . ALA A 1 125 ? 7.428 27.148 34.361 1.00 31.32 583 ALA A O 1
ATOM 716 N N . HIS A 1 126 ? 6.960 28.508 32.623 1.00 32.36 584 HIS A N 1
ATOM 717 C CA . HIS A 1 126 ? 5.969 29.285 33.377 1.00 34.06 584 HIS A CA 1
ATOM 718 C C . HIS A 1 126 ? 4.784 28.411 33.746 1.00 31.20 584 HIS A C 1
ATOM 719 O O . HIS A 1 126 ? 4.244 28.499 34.851 1.00 33.61 584 HIS A O 1
ATOM 726 N N . THR A 1 127 ? 4.379 27.582 32.798 1.00 27.36 585 THR A N 1
ATOM 727 C CA . THR A 1 127 ? 3.287 26.636 32.980 1.00 30.31 585 THR A CA 1
ATOM 728 C C . THR A 1 127 ? 3.568 25.694 34.153 1.00 33.07 585 THR A C 1
ATOM 729 O O . THR A 1 127 ? 2.685 25.417 34.965 1.00 34.88 585 THR A O 1
ATOM 733 N N . ALA A 1 128 ? 4.801 25.213 34.245 1.00 35.19 586 ALA A N 1
ATOM 734 C CA . ALA A 1 128 ? 5.189 24.308 35.328 1.00 37.01 586 ALA A CA 1
ATOM 735 C C . ALA A 1 128 ? 4.941 24.945 36.695 1.00 40.75 586 ALA A C 1
ATOM 736 O O . ALA A 1 128 ? 4.346 24.327 37.586 1.00 42.81 586 ALA A O 1
ATOM 738 N N . PHE A 1 129 ? 5.406 26.184 36.839 1.00 44.42 587 PHE A N 1
ATOM 739 C CA . PHE A 1 129 ? 5.286 26.959 38.075 1.00 45.40 587 PHE A CA 1
ATOM 740 C C . PHE A 1 129 ? 3.818 27.169 38.428 1.00 42.58 587 PHE A C 1
ATOM 741 O O . PHE A 1 129 ? 3.425 26.994 39.576 1.00 42.86 587 PHE A O 1
ATOM 749 N N . VAL A 1 130 ? 3.020 27.549 37.436 1.00 36.84 588 VAL A N 1
ATOM 750 C CA . VAL A 1 130 ? 1.599 27.775 37.638 1.00 34.72 588 VAL A CA 1
ATOM 751 C C . VAL A 1 130 ? 0.854 26.477 37.994 1.00 35.36 588 VAL A C 1
ATOM 752 O O . VAL A 1 130 ? 0.038 26.459 38.914 1.00 39.44 588 VAL A O 1
ATOM 756 N N . ALA A 1 131 ? 1.169 25.392 37.294 1.00 30.89 589 ALA A N 1
ATOM 757 C CA . ALA A 1 131 ? 0.542 24.091 37.546 1.00 28.50 589 ALA A CA 1
ATOM 758 C C . ALA A 1 131 ? 0.778 23.738 39.008 1.00 28.46 589 ALA A C 1
ATOM 759 O O . ALA A 1 131 ? -0.131 23.282 39.706 1.00 30.10 589 ALA A O 1
ATOM 761 N N . LYS A 1 132 ? 2.000 23.992 39.464 1.00 28.03 590 LYS A N 1
ATOM 762 C CA . LYS A 1 132 ? 2.390 23.720 40.839 1.00 31.48 590 LYS A CA 1
ATOM 763 C C . LYS A 1 132 ? 1.641 24.571 41.857 1.00 36.64 590 LYS A C 1
ATOM 764 O O . LYS A 1 132 ? 1.139 24.045 42.857 1.00 40.83 590 LYS A O 1
ATOM 770 N N . SER A 1 133 ? 1.564 25.876 41.631 1.00 36.88 591 SER A N 1
ATOM 771 C CA . SER A 1 133 ? 0.860 26.741 42.578 1.00 37.66 591 SER A CA 1
ATOM 772 C C . SER A 1 133 ? -0.610 26.345 42.630 1.00 36.97 591 SER A C 1
ATOM 773 O O . SER A 1 133 ? -1.210 26.282 43.701 1.00 42.27 591 SER A O 1
ATOM 776 N N . LEU A 1 134 ? -1.184 26.095 41.459 1.00 33.41 592 LEU A N 1
ATOM 777 C CA . LEU A 1 134 ? -2.576 25.677 41.342 1.00 34.22 592 LEU A CA 1
ATOM 778 C C . LEU A 1 134 ? -2.800 24.414 42.186 1.00 35.93 592 LEU A C 1
ATOM 779 O O . LEU A 1 134 ? -3.817 24.271 42.873 1.00 38.75 592 LEU A O 1
ATOM 784 N N . GLN A 1 135 ? -1.819 23.527 42.157 1.00 35.54 593 GLN A N 1
ATOM 785 C CA . GLN A 1 135 ? -1.883 22.283 42.907 1.00 36.53 593 GLN A CA 1
ATOM 786 C C . GLN A 1 135 ? -1.895 22.562 44.417 1.00 39.68 593 GLN A C 1
ATOM 787 O O . GLN A 1 135 ? -2.712 21.988 45.157 1.00 41.11 593 GLN A O 1
ATOM 793 N N . ALA A 1 136 ? -1.010 23.454 44.866 1.00 39.09 594 ALA A N 1
ATOM 794 C CA . ALA A 1 136 ? -0.940 23.832 46.278 1.00 37.00 594 ALA A CA 1
ATOM 795 C C . ALA A 1 136 ? -2.257 24.485 46.708 1.00 36.74 594 ALA A C 1
ATOM 796 O O . ALA A 1 136 ? -2.774 24.191 47.790 1.00 38.48 594 ALA A O 1
ATOM 798 N N . ASP A 1 137 ? -2.817 25.342 45.856 1.00 34.41 595 ASP A N 1
ATOM 799 C CA . ASP A 1 137 ? -4.090 25.978 46.170 1.00 35.60 595 ASP A CA 1
ATOM 800 C C . ASP A 1 137 ? -5.249 24.984 46.309 1.00 35.95 595 ASP A C 1
ATOM 801 O O . ASP A 1 137 ? -6.112 25.152 47.173 1.00 36.99 595 ASP A O 1
ATOM 806 N N . ILE A 1 138 ? -5.295 23.978 45.440 1.00 36.45 596 ILE A N 1
ATOM 807 C CA . ILE A 1 138 ? -6.352 22.972 45.492 1.00 37.75 596 ILE A CA 1
ATOM 808 C C . ILE A 1 138 ? -6.324 22.218 46.825 1.00 42.09 596 ILE A C 1
ATOM 809 O O . ILE A 1 138 ? -7.364 22.042 47.460 1.00 47.49 596 ILE A O 1
ATOM 814 N N . SER A 1 139 ? -5.138 21.799 47.255 1.00 43.74 597 SER A N 1
ATOM 815 C CA . SER A 1 139 ? -4.991 21.096 48.526 1.00 45.49 597 SER A CA 1
ATOM 816 C C . SER A 1 139 ? -5.466 22.004 49.653 1.00 48.54 597 SER A C 1
ATOM 817 O O . SER A 1 139 ? -6.225 21.577 50.525 1.00 51.54 597 SER A O 1
ATOM 820 N N . GLN A 1 140 ? -5.047 23.264 49.606 1.00 46.90 598 GLN A N 1
ATOM 821 C CA . GLN A 1 140 ? -5.426 24.227 50.628 1.00 45.80 598 GLN A CA 1
ATOM 822 C C . GLN A 1 140 ? -6.949 24.309 50.746 1.00 44.39 598 GLN A C 1
ATOM 823 O O . GLN A 1 140 ? -7.499 24.168 51.839 1.00 45.89 598 GLN A O 1
ATOM 829 N N . ALA A 1 141 ? -7.626 24.493 49.616 1.00 41.75 599 ALA A N 1
ATOM 830 C CA . ALA A 1 141 ? -9.084 24.580 49.594 1.00 40.71 599 ALA A CA 1
ATOM 831 C C . ALA A 1 141 ? -9.712 23.279 50.097 1.00 44.48 599 ALA A C 1
ATOM 832 O O . ALA A 1 141 ? -10.728 23.298 50.806 1.00 47.67 599 ALA A O 1
ATOM 834 N N . ALA A 1 142 ? -9.128 22.151 49.712 1.00 46.46 600 ALA A N 1
ATOM 835 C CA . ALA A 1 142 ? -9.638 20.856 50.145 1.00 49.69 600 ALA A CA 1
ATOM 836 C C . ALA A 1 142 ? -9.615 20.795 51.677 1.00 54.84 600 ALA A C 1
ATOM 837 O O . ALA A 1 142 ? -10.589 20.373 52.307 1.00 58.34 600 ALA A O 1
ATOM 839 N N . GLN A 1 143 ? -8.508 21.251 52.259 1.00 58.34 601 GLN A N 1
ATOM 840 C CA . GLN A 1 143 ? -8.317 21.262 53.707 1.00 60.38 601 GLN A CA 1
ATOM 841 C C . GLN A 1 143 ? -9.324 22.154 54.412 1.00 61.43 601 GLN A C 1
ATOM 842 O O . GLN A 1 143 ? -9.730 21.870 55.535 1.00 65.73 601 GLN A O 1
ATOM 848 N N . ILE A 1 144 ? -9.718 23.240 53.761 1.00 59.58 602 ILE A N 1
ATOM 849 C CA . ILE A 1 144 ? -10.688 24.155 54.344 1.00 58.98 602 ILE A CA 1
ATOM 850 C C . ILE A 1 144 ? -12.083 23.529 54.287 1.00 62.89 602 ILE A C 1
ATOM 851 O O . ILE A 1 144 ? -12.788 23.470 55.297 1.00 66.72 602 ILE A O 1
ATOM 856 N N . ILE A 1 145 ? -12.467 23.052 53.106 1.00 65.19 603 ILE A N 1
ATOM 857 C CA . ILE A 1 145 ? -13.772 22.427 52.910 1.00 68.01 603 ILE A CA 1
ATOM 858 C C . ILE A 1 145 ? -13.980 21.262 53.876 1.00 70.64 603 ILE A C 1
ATOM 859 O O . ILE A 1 145 ? -15.089 21.044 54.365 1.00 71.20 603 ILE A O 1
ATOM 864 N N . ASN A 1 146 ? -12.904 20.534 54.159 1.00 73.43 604 ASN A N 1
ATOM 865 C CA . ASN A 1 146 ? -12.967 19.381 55.052 1.00 79.53 604 ASN A CA 1
ATOM 866 C C . ASN A 1 146 ? -13.169 19.774 56.517 1.00 84.24 604 ASN A C 1
ATOM 867 O O . ASN A 1 146 ? -13.979 19.161 57.219 1.00 84.97 604 ASN A O 1
ATOM 872 N N . SER A 1 147 ? -12.436 20.784 56.977 1.00 86.02 605 SER A N 1
ATOM 873 C CA . SER A 1 147 ? -12.552 21.266 58.353 1.00 88.21 605 SER A CA 1
ATOM 874 C C . SER A 1 147 ? -13.887 21.995 58.546 1.00 92.88 605 SER A C 1
ATOM 875 O O . SER A 1 147 ? -13.923 23.210 58.759 1.00 93.29 605 SER A O 1
ATOM 878 N N . ASP A 1 148 ? -14.972 21.224 58.505 1.00 96.08 606 ASP A N 1
ATOM 879 C CA . ASP A 1 148 ? -16.338 21.724 58.653 1.00 97.53 606 ASP A CA 1
ATOM 880 C C . ASP A 1 148 ? -16.749 22.652 57.506 1.00 98.09 606 ASP A C 1
ATOM 881 O O . ASP A 1 148 ? -16.289 23.796 57.410 1.00 96.18 606 ASP A O 1
ATOM 883 N N . PRO A 1 149 ? -17.621 22.155 56.610 1.00 99.87 607 PRO A N 1
ATOM 884 C CA . PRO A 1 149 ? -18.110 22.918 55.457 1.00 101.09 607 PRO A CA 1
ATOM 885 C C . PRO A 1 149 ? -18.929 24.144 55.874 1.00 102.41 607 PRO A C 1
ATOM 886 O O . PRO A 1 149 ? -20.163 24.137 55.826 1.00 102.14 607 PRO A O 1
ATOM 890 N N . SER A 1 150 ? -18.225 25.187 56.302 1.00 103.61 608 SER A N 1
ATOM 891 C CA . SER A 1 150 ? -18.849 26.434 56.735 1.00 103.88 608 SER A CA 1
ATOM 892 C C . SER A 1 150 ? -17.974 27.625 56.342 1.00 102.00 608 SER A C 1
ATOM 893 O O . SER A 1 150 ? -18.475 28.730 56.118 1.00 102.68 608 SER A O 1
ATOM 896 N N . ASP A 1 151 ? -16.672 27.385 56.212 1.00 98.41 609 ASP A N 1
ATOM 897 C CA . ASP A 1 151 ? -15.720 28.430 55.834 1.00 95.57 609 ASP A CA 1
ATOM 898 C C . ASP A 1 151 ? -15.691 28.571 54.311 1.00 93.34 609 ASP A C 1
ATOM 899 O O . ASP A 1 151 ? -14.643 28.835 53.715 1.00 94.37 609 ASP A O 1
ATOM 904 N N . ALA A 1 152 ? -16.863 28.432 53.699 1.00 88.58 610 ALA A N 1
ATOM 905 C CA . ALA A 1 152 ? -17.020 28.518 52.256 1.00 84.88 610 ALA A CA 1
ATOM 906 C C . ALA A 1 152 ? -16.358 29.750 51.665 1.00 83.00 610 ALA A C 1
ATOM 907 O O . ALA A 1 152 ? -15.575 29.637 50.728 1.00 84.50 610 ALA A O 1
ATOM 909 N N . GLN A 1 153 ? -16.636 30.919 52.239 1.00 78.90 611 GLN A N 1
ATOM 910 C CA . GLN A 1 153 ? -16.065 32.165 51.734 1.00 77.07 611 GLN A CA 1
ATOM 911 C C . GLN A 1 153 ? -14.563 32.116 51.491 1.00 74.54 611 GLN A C 1
ATOM 912 O O . GLN A 1 153 ? -14.075 32.618 50.478 1.00 75.59 611 GLN A O 1
ATOM 918 N N . GLN A 1 154 ? -13.840 31.491 52.410 1.00 69.52 612 GLN A N 1
ATOM 919 C CA . GLN A 1 154 ? -12.398 31.380 52.288 1.00 66.55 612 GLN A CA 1
ATOM 920 C C . GLN A 1 154 ? -12.055 30.458 51.124 1.00 65.48 612 GLN A C 1
ATOM 921 O O . GLN A 1 154 ? -11.367 30.864 50.185 1.00 68.41 612 GLN A O 1
ATOM 927 N N . ALA A 1 155 ? -12.592 29.241 51.163 1.00 59.95 613 ALA A N 1
ATOM 928 C CA . ALA A 1 155 ? -12.347 28.244 50.125 1.00 55.25 613 ALA A CA 1
ATOM 929 C C . ALA A 1 155 ? -12.750 28.757 48.746 1.00 51.18 613 ALA A C 1
ATOM 930 O O . ALA A 1 155 ? -12.064 28.495 47.761 1.00 50.82 613 ALA A O 1
ATOM 932 N N . LEU A 1 156 ? -13.826 29.532 48.690 1.00 46.63 614 LEU A N 1
ATOM 933 C CA . LEU A 1 156 ? -14.307 30.086 47.432 1.00 45.45 614 LEU A CA 1
ATOM 934 C C . LEU A 1 156 ? -13.367 31.156 46.900 1.00 44.43 614 LEU A C 1
ATOM 935 O O . LEU A 1 156 ? -13.308 31.411 45.694 1.00 44.96 614 LEU A O 1
ATOM 940 N N . ARG A 1 157 ? -12.659 31.804 47.811 1.00 42.15 615 ARG A N 1
ATOM 941 C CA . ARG A 1 157 ? -11.699 32.827 47.438 1.00 40.96 615 ARG A CA 1
ATOM 942 C C . ARG A 1 157 ? -10.513 32.090 46.797 1.00 43.29 615 ARG A C 1
ATOM 943 O O . ARG A 1 157 ? -10.020 32.479 45.734 1.00 45.10 615 ARG A O 1
ATOM 951 N N . ILE A 1 158 ? -10.081 31.008 47.436 1.00 41.15 616 ILE A N 1
ATOM 952 C CA . ILE A 1 158 ? -8.970 30.211 46.928 1.00 41.14 616 ILE A CA 1
ATOM 953 C C . ILE A 1 158 ? -9.298 29.595 45.556 1.00 38.68 616 ILE A C 1
ATOM 954 O O . ILE A 1 158 ? -8.446 29.544 44.669 1.00 40.41 616 ILE A O 1
ATOM 959 N N . LEU A 1 159 ? -10.540 29.156 45.386 1.00 32.88 617 LEU A N 1
ATOM 960 C CA . LEU A 1 159 ? -10.973 28.568 44.136 1.00 32.17 617 LEU A CA 1
ATOM 961 C C . LEU A 1 159 ? -11.025 29.596 43.018 1.00 32.75 617 LEU A C 1
ATOM 962 O O . LEU A 1 159 ? -10.860 29.255 41.843 1.00 36.82 617 LEU A O 1
ATOM 967 N N . ASN A 1 160 ? -11.304 30.844 43.380 1.00 30.35 618 ASN A N 1
ATOM 968 C CA . ASN A 1 160 ? -11.362 31.929 42.404 1.00 30.38 618 ASN A CA 1
ATOM 969 C C . ASN A 1 160 ? -9.951 32.094 41.806 1.00 32.07 618 ASN A C 1
ATOM 970 O O . ASN A 1 160 ? -9.787 32.287 40.598 1.00 33.52 618 ASN A O 1
ATOM 975 N N . ARG A 1 161 ? -8.928 31.958 42.641 1.00 29.54 619 ARG A N 1
ATOM 976 C CA . ARG A 1 161 ? -7.550 32.038 42.169 1.00 30.65 619 ARG A CA 1
ATOM 977 C C . ARG A 1 161 ? -7.218 30.840 41.245 1.00 37.73 619 ARG A C 1
ATOM 978 O O . ARG A 1 161 ? -6.567 31.011 40.208 1.00 38.85 619 ARG A O 1
ATOM 986 N N . THR A 1 162 ? -7.649 29.634 41.623 1.00 37.55 620 THR A N 1
ATOM 987 C CA . THR A 1 162 ? -7.347 28.458 40.810 1.00 30.95 620 THR A CA 1
ATOM 988 C C . THR A 1 162 ? -8.013 28.532 39.456 1.00 29.67 620 THR A C 1
ATOM 989 O O . THR A 1 162 ? -7.449 28.121 38.445 1.00 31.90 620 THR A O 1
ATOM 993 N N . TYR A 1 163 ? -9.215 29.080 39.446 1.00 29.40 621 TYR A N 1
ATOM 994 C CA . TYR A 1 163 ? -9.983 29.220 38.231 1.00 30.06 621 TYR A CA 1
ATOM 995 C C . TYR A 1 163 ? -9.204 30.131 37.259 1.00 31.06 621 TYR A C 1
ATOM 996 O O . TYR A 1 163 ? -9.101 29.844 36.062 1.00 31.64 621 TYR A O 1
ATOM 1005 N N . ASP A 1 164 ? -8.598 31.189 37.797 1.00 31.64 622 ASP A N 1
ATOM 1006 C CA . ASP A 1 164 ? -7.824 32.109 36.979 1.00 33.13 622 ASP A CA 1
ATOM 1007 C C . ASP A 1 164 ? -6.578 31.400 36.464 1.00 32.36 622 ASP A C 1
ATOM 1008 O O . ASP A 1 164 ? -6.206 31.557 35.299 1.00 32.25 622 ASP A O 1
ATOM 1013 N N . ALA A 1 165 ? -5.929 30.648 37.349 1.00 30.55 623 ALA A N 1
ATOM 1014 C CA . ALA A 1 165 ? -4.729 29.904 36.986 1.00 28.47 623 ALA A CA 1
ATOM 1015 C C . ALA A 1 165 ? -5.029 28.923 35.844 1.00 29.58 623 ALA A C 1
ATOM 1016 O O . ALA A 1 165 ? -4.221 28.764 34.922 1.00 30.84 623 ALA A O 1
ATOM 1018 N N . ALA A 1 166 ? -6.214 28.317 35.874 1.00 28.33 624 ALA A N 1
ATOM 1019 C CA . ALA A 1 166 ? -6.617 27.367 34.840 1.00 26.45 624 ALA A CA 1
ATOM 1020 C C . ALA A 1 166 ? -6.796 28.077 33.488 1.00 26.98 624 ALA A C 1
ATOM 1021 O O . ALA A 1 166 ? -6.393 27.545 32.444 1.00 27.58 624 ALA A O 1
ATOM 1023 N N . SER A 1 167 ? -7.417 29.261 33.507 1.00 28.49 625 SER A N 1
ATOM 1024 C CA . SER A 1 167 ? -7.591 30.064 32.294 1.00 29.18 625 SER A CA 1
ATOM 1025 C C . SER A 1 167 ? -6.236 30.451 31.702 1.00 32.28 625 SER A C 1
ATOM 1026 O O . SER A 1 167 ? -6.048 30.423 30.489 1.00 36.10 625 SER A O 1
ATOM 1029 N N . TYR A 1 168 ? -5.320 30.852 32.573 1.00 32.59 626 TYR A N 1
ATOM 1030 C CA . TYR A 1 168 ? -3.959 31.238 32.197 1.00 32.49 626 TYR A CA 1
ATOM 1031 C C . TYR A 1 168 ? -3.273 30.060 31.487 1.00 32.33 626 TYR A C 1
ATOM 1032 O O . TYR A 1 168 ? -2.659 30.229 30.436 1.00 35.17 626 TYR A O 1
ATOM 1041 N N . LEU A 1 169 ? -3.389 28.873 32.080 1.00 30.53 627 LEU A N 1
ATOM 1042 C CA . LEU A 1 169 ? -2.800 27.653 31.540 1.00 27.76 627 LEU A CA 1
ATOM 1043 C C . LEU A 1 169 ? -3.348 27.363 30.149 1.00 29.53 627 LEU A C 1
ATOM 1044 O O . LEU A 1 169 ? -2.586 27.071 29.246 1.00 31.82 627 LEU A O 1
ATOM 1049 N N . CYS A 1 170 ? -4.652 27.540 29.952 1.00 34.14 628 CYS A N 1
ATOM 1050 C CA . CYS A 1 170 ? -5.243 27.317 28.641 1.00 38.65 628 CYS A CA 1
ATOM 1051 C C . CYS A 1 170 ? -4.675 28.322 27.625 1.00 38.08 628 CYS A C 1
ATOM 1052 O O . CYS A 1 170 ? -4.394 27.952 26.477 1.00 41.28 628 CYS A O 1
ATOM 1055 N N . ASP A 1 171 ? -4.492 29.577 28.044 1.00 34.43 629 ASP A N 1
ATOM 1056 C CA . ASP A 1 171 ? -3.909 30.598 27.166 1.00 34.29 629 ASP A CA 1
ATOM 1057 C C . ASP A 1 171 ? -2.443 30.257 26.855 1.00 33.96 629 ASP A C 1
ATOM 1058 O O . ASP A 1 171 ? -1.977 30.446 25.729 1.00 33.97 629 ASP A O 1
ATOM 1063 N N . ALA A 1 172 ? -1.709 29.800 27.871 1.00 29.47 630 ALA A N 1
ATOM 1064 C CA . ALA A 1 172 ? -0.312 29.443 27.684 1.00 26.35 630 ALA A CA 1
ATOM 1065 C C . ALA A 1 172 ? -0.209 28.277 26.697 1.00 26.75 630 ALA A C 1
ATOM 1066 O O . ALA A 1 172 ? 0.750 28.183 25.934 1.00 30.63 630 ALA A O 1
ATOM 1068 N N . ALA A 1 173 ? -1.199 27.392 26.715 1.00 25.94 631 ALA A N 1
ATOM 1069 C CA . ALA A 1 173 ? -1.181 26.247 25.816 1.00 24.41 631 ALA A CA 1
ATOM 1070 C C . ALA A 1 173 ? -1.310 26.730 24.358 1.00 24.95 631 ALA A C 1
ATOM 1071 O O . ALA A 1 173 ? -0.557 26.288 23.482 1.00 28.92 631 ALA A O 1
ATOM 1073 N N . PHE A 1 174 ? -2.191 27.690 24.103 1.00 23.87 632 PHE A N 1
ATOM 1074 C CA . PHE A 1 174 ? -2.329 28.215 22.750 1.00 24.04 632 PHE A CA 1
ATOM 1075 C C . PHE A 1 174 ? -1.076 28.986 22.304 1.00 24.21 632 PHE A C 1
ATOM 1076 O O . PHE A 1 174 ? -0.719 28.981 21.126 1.00 25.92 632 PHE A O 1
ATOM 1084 N N . ASP A 1 175 ? -0.364 29.581 23.248 1.00 23.34 633 ASP A N 1
ATOM 1085 C CA . ASP A 1 175 ? 0.864 30.273 22.887 1.00 23.43 633 ASP A CA 1
ATOM 1086 C C . ASP A 1 175 ? 1.923 29.209 22.494 1.00 24.25 633 ASP A C 1
ATOM 1087 O O . ASP A 1 175 ? 2.679 29.401 21.545 1.00 27.81 633 ASP A O 1
ATOM 1092 N N A GLU A 1 176 ? 1.951 28.097 23.222 0.50 23.60 634 GLU A N 1
ATOM 1093 N N B GLU A 1 176 ? 1.963 28.095 23.216 0.50 23.13 634 GLU A N 1
ATOM 1094 C CA A GLU A 1 176 ? 2.881 27.001 22.925 0.50 23.15 634 GLU A CA 1
ATOM 1095 C CA B GLU A 1 176 ? 2.906 27.023 22.882 0.50 22.41 634 GLU A CA 1
ATOM 1096 C C A GLU A 1 176 ? 2.596 26.521 21.492 0.50 23.20 634 GLU A C 1
ATOM 1097 C C B GLU A 1 176 ? 2.599 26.530 21.468 0.50 22.73 634 GLU A C 1
ATOM 1098 O O A GLU A 1 176 ? 3.514 26.313 20.706 0.50 25.54 634 GLU A O 1
ATOM 1099 O O B GLU A 1 176 ? 3.505 26.311 20.671 0.50 25.10 634 GLU A O 1
ATOM 1110 N N . VAL A 1 177 ? 1.314 26.406 21.154 1.00 23.42 635 VAL A N 1
ATOM 1111 C CA . VAL A 1 177 ? 0.899 25.974 19.829 1.00 26.10 635 VAL A CA 1
ATOM 1112 C C . VAL A 1 177 ? 1.445 26.919 18.767 1.00 27.32 635 VAL A C 1
ATOM 1113 O O . VAL A 1 177 ? 2.043 26.481 17.777 1.00 29.46 635 VAL A O 1
ATOM 1117 N N . ARG A 1 178 ? 1.270 28.220 19.001 1.00 25.76 636 ARG A N 1
ATOM 1118 C CA . ARG A 1 178 ? 1.725 29.226 18.062 1.00 24.67 636 ARG A CA 1
ATOM 1119 C C . ARG A 1 178 ? 3.228 29.108 17.819 1.00 26.76 636 ARG A C 1
ATOM 1120 O O . ARG A 1 178 ? 3.681 29.082 16.667 1.00 29.45 636 ARG A O 1
ATOM 1136 N N . SER A 1 180 ? 5.132 26.485 18.254 1.00 26.82 638 SER A N 1
ATOM 1137 C CA . SER A 1 180 ? 5.403 25.243 17.506 1.00 26.85 638 SER A CA 1
ATOM 1138 C C . SER A 1 180 ? 5.160 25.436 16.012 1.00 25.02 638 SER A C 1
ATOM 1139 O O . SER A 1 180 ? 5.951 24.982 15.187 1.00 25.99 638 SER A O 1
ATOM 1142 N N . ALA A 1 181 ? 4.067 26.119 15.687 1.00 24.34 639 ALA A N 1
ATOM 1143 C CA . ALA A 1 181 ? 3.692 26.408 14.307 1.00 22.91 639 ALA A CA 1
ATOM 1144 C C . ALA A 1 181 ? 4.796 27.249 13.647 1.00 24.03 639 ALA A C 1
ATOM 1145 O O . ALA A 1 181 ? 5.163 26.991 12.503 1.00 27.63 639 ALA A O 1
ATOM 1147 N N . CYS A 1 182 ? 5.355 28.203 14.385 1.00 24.79 640 CYS A N 1
ATOM 1148 C CA . CYS A 1 182 ? 6.433 29.042 13.852 1.00 26.89 640 CYS A CA 1
ATOM 1149 C C . CYS A 1 182 ? 7.684 28.196 13.608 1.00 26.18 640 CYS A C 1
ATOM 1150 O O . CYS A 1 182 ? 8.323 28.293 12.558 1.00 26.27 640 CYS A O 1
ATOM 1153 N N . ALA A 1 183 ? 8.015 27.347 14.574 1.00 25.33 641 ALA A N 1
ATOM 1154 C CA . ALA A 1 183 ? 9.182 26.471 14.454 1.00 25.16 641 ALA A CA 1
ATOM 1155 C C . ALA A 1 183 ? 9.042 25.532 13.234 1.00 27.46 641 ALA A C 1
ATOM 1156 O O . ALA A 1 183 ? 9.990 25.335 12.470 1.00 29.81 641 ALA A O 1
ATOM 1166 N N . GLY A 1 185 ? 7.213 26.131 10.606 1.00 24.83 643 GLY A N 1
ATOM 1167 C CA . GLY A 1 185 ? 7.272 26.959 9.401 1.00 23.50 643 GLY A CA 1
ATOM 1168 C C . GLY A 1 185 ? 8.704 27.325 9.014 1.00 23.50 643 GLY A C 1
ATOM 1169 O O . GLY A 1 185 ? 9.069 27.389 7.830 1.00 25.68 643 GLY A O 1
ATOM 1170 N N . SER A 1 186 ? 9.539 27.535 10.016 1.00 21.39 644 SER A N 1
ATOM 1171 C CA . SER A 1 186 ? 10.936 27.885 9.771 1.00 21.45 644 SER A CA 1
ATOM 1172 C C . SER A 1 186 ? 11.693 26.665 9.275 1.00 23.56 644 SER A C 1
ATOM 1173 O O . SER A 1 186 ? 12.529 26.757 8.374 1.00 25.12 644 SER A O 1
ATOM 1176 N N . SER A 1 187 ? 11.398 25.511 9.860 1.00 25.69 645 SER A N 1
ATOM 1177 C CA . SER A 1 187 ? 12.030 24.272 9.434 1.00 22.98 645 SER A CA 1
ATOM 1178 C C . SER A 1 187 ? 11.733 24.084 7.950 1.00 26.81 645 SER A C 1
ATOM 1179 O O . SER A 1 187 ? 12.637 23.886 7.145 1.00 29.01 645 SER A O 1
ATOM 1182 N N . THR A 1 188 ? 10.458 24.187 7.597 1.00 29.91 646 THR A N 1
ATOM 1183 C CA . THR A 1 188 ? 9.988 24.040 6.214 1.00 29.49 646 THR A CA 1
ATOM 1184 C C . THR A 1 188 ? 10.671 25.034 5.250 1.00 31.49 646 THR A C 1
ATOM 1185 O O . THR A 1 188 ? 11.154 24.646 4.180 1.00 30.31 646 THR A O 1
ATOM 1197 N N . GLY A 1 190 ? 13.479 26.443 5.625 1.00 32.26 648 GLY A N 1
ATOM 1198 C CA . GLY A 1 190 ? 14.861 26.026 5.493 1.00 26.06 648 GLY A CA 1
ATOM 1199 C C . GLY A 1 190 ? 15.035 24.887 4.503 1.00 24.65 648 GLY A C 1
ATOM 1200 O O . GLY A 1 190 ? 15.990 24.893 3.706 1.00 26.90 648 GLY A O 1
ATOM 1201 N N . ARG A 1 191 ? 14.134 23.906 4.549 1.00 21.57 649 ARG A N 1
ATOM 1202 C CA . ARG A 1 191 ? 14.234 22.756 3.655 1.00 21.22 649 ARG A CA 1
ATOM 1203 C C . ARG A 1 191 ? 13.893 23.112 2.221 1.00 25.95 649 ARG A C 1
ATOM 1204 O O . ARG A 1 191 ? 14.290 22.415 1.296 1.00 27.84 649 ARG A O 1
ATOM 1212 N N . ARG A 1 192 ? 13.124 24.173 2.042 1.00 28.66 650 ARG A N 1
ATOM 1213 C CA . ARG A 1 192 ? 12.761 24.631 0.710 1.00 28.12 650 ARG A CA 1
ATOM 1214 C C . ARG A 1 192 ? 14.018 25.222 0.055 1.00 33.20 650 ARG A C 1
ATOM 1215 O O . ARG A 1 192 ? 14.324 24.906 -1.088 1.00 38.37 650 ARG A O 1
ATOM 1223 N N . TYR A 1 193 ? 14.744 26.072 0.781 1.00 31.34 651 TYR A N 1
ATOM 1224 C CA . TYR A 1 193 ? 15.983 26.642 0.246 1.00 30.75 651 TYR A CA 1
ATOM 1225 C C . TYR A 1 193 ? 16.967 25.527 -0.026 1.00 30.46 651 TYR A C 1
ATOM 1226 O O . TYR A 1 193 ? 17.556 25.458 -1.109 1.00 35.71 651 TYR A O 1
ATOM 1235 N N . LEU A 1 194 ? 17.104 24.618 0.938 1.00 26.39 652 LEU A N 1
ATOM 1236 C CA . LEU A 1 194 ? 18.044 23.506 0.793 1.00 27.05 652 LEU A CA 1
ATOM 1237 C C . LEU A 1 194 ? 17.794 22.629 -0.446 1.00 30.21 652 LEU A C 1
ATOM 1238 O O . LEU A 1 194 ? 18.728 22.295 -1.175 1.00 31.51 652 LEU A O 1
ATOM 1243 N N . TRP A 1 195 ? 16.538 22.297 -0.712 1.00 31.58 653 TRP A N 1
ATOM 1244 C CA . TRP A 1 195 ? 16.219 21.439 -1.849 1.00 32.53 653 TRP A CA 1
ATOM 1245 C C . TRP A 1 195 ? 16.312 22.112 -3.226 1.00 32.79 653 TRP A C 1
ATOM 1246 O O . TRP A 1 195 ? 16.422 21.424 -4.241 1.00 32.74 653 TRP A O 1
ATOM 1257 N N . LEU A 1 196 ? 16.286 23.443 -3.248 1.00 31.95 654 LEU A N 1
ATOM 1258 C CA . LEU A 1 196 ? 16.379 24.217 -4.482 1.00 32.90 654 LEU A CA 1
ATOM 1259 C C . LEU A 1 196 ? 17.782 24.775 -4.744 1.00 37.06 654 LEU A C 1
ATOM 1260 O O . LEU A 1 196 ? 18.029 25.332 -5.806 1.00 38.45 654 LEU A O 1
ATOM 1265 N N . LYS A 1 197 ? 18.700 24.616 -3.793 1.00 41.28 655 LYS A N 1
ATOM 1266 C CA . LYS A 1 197 ? 20.030 25.196 -3.926 1.00 45.42 655 LYS A CA 1
ATOM 1267 C C . LYS A 1 197 ? 20.924 24.768 -5.092 1.00 49.93 655 LYS A C 1
ATOM 1268 O O . LYS A 1 197 ? 21.775 25.551 -5.522 1.00 50.88 655 LYS A O 1
ATOM 1274 N N . ASP A 1 198 ? 20.753 23.548 -5.595 1.00 53.01 656 ASP A N 1
ATOM 1275 C CA . ASP A 1 198 ? 21.606 23.065 -6.684 1.00 55.03 656 ASP A CA 1
ATOM 1276 C C . ASP A 1 198 ? 20.984 22.952 -8.072 1.00 56.57 656 ASP A C 1
ATOM 1277 O O . ASP A 1 198 ? 21.704 22.746 -9.049 1.00 58.61 656 ASP A O 1
ATOM 1282 N N . CYS A 1 199 ? 19.664 23.050 -8.171 1.00 56.04 657 CYS A N 1
ATOM 1283 C CA . CYS A 1 199 ? 19.028 22.957 -9.471 1.00 56.96 657 CYS A CA 1
ATOM 1284 C C . CYS A 1 199 ? 19.134 24.307 -10.189 1.00 61.13 657 CYS A C 1
ATOM 1285 O O . CYS A 1 199 ? 19.404 25.340 -9.567 1.00 60.28 657 CYS A O 1
ATOM 1288 N N . LYS A 1 200 ? 18.942 24.289 -11.502 1.00 66.64 658 LYS A N 1
ATOM 1289 C CA . LYS A 1 200 ? 19.043 25.492 -12.306 1.00 70.49 658 LYS A CA 1
ATOM 1290 C C . LYS A 1 200 ? 17.704 26.037 -12.756 1.00 73.26 658 LYS A C 1
ATOM 1291 O O . LYS A 1 200 ? 17.180 25.660 -13.807 1.00 75.08 658 LYS A O 1
ATOM 1297 N N . ILE A 1 201 ? 17.142 26.906 -11.923 1.00 73.44 659 ILE A N 1
ATOM 1298 C CA . ILE A 1 201 ? 15.867 27.550 -12.199 1.00 74.62 659 ILE A CA 1
ATOM 1299 C C . ILE A 1 201 ? 16.061 29.014 -11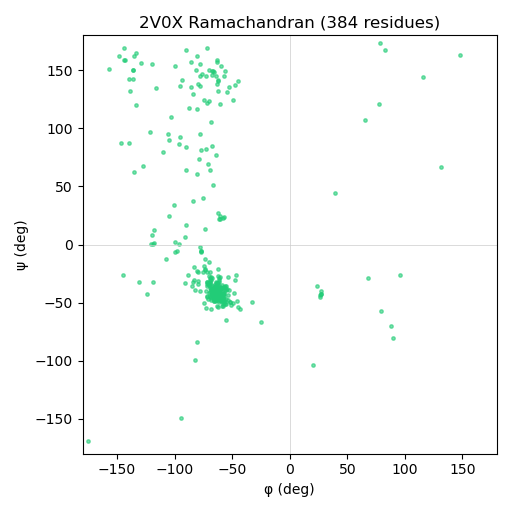.816 1.00 75.40 659 ILE A C 1
ATOM 1300 O O . ILE A 1 201 ? 16.877 29.333 -10.945 1.00 73.72 659 ILE A O 1
ATOM 1305 N N . SER A 1 202 ? 15.341 29.905 -12.490 1.00 78.54 660 SER A N 1
ATOM 1306 C CA . SER A 1 202 ? 15.454 31.335 -12.223 1.00 79.93 660 SER A CA 1
ATOM 1307 C C . SER A 1 202 ? 15.162 31.677 -10.768 1.00 79.48 660 SER A C 1
ATOM 1308 O O . SER A 1 202 ? 14.295 31.057 -10.142 1.00 80.21 660 SER A O 1
ATOM 1311 N N . PRO A 1 203 ? 15.871 32.680 -10.214 1.00 79.80 661 PRO A N 1
ATOM 1312 C CA . PRO A 1 203 ? 15.677 33.106 -8.822 1.00 81.32 661 PRO A CA 1
ATOM 1313 C C . PRO A 1 203 ? 14.207 33.429 -8.571 1.00 84.12 661 PRO A C 1
ATOM 1314 O O . PRO A 1 203 ? 13.716 33.293 -7.455 1.00 83.87 661 PRO A O 1
ATOM 1318 N N . ALA A 1 204 ? 13.513 33.844 -9.629 1.00 88.24 662 ALA A N 1
ATOM 1319 C CA . ALA A 1 204 ? 12.095 34.179 -9.557 1.00 89.57 662 ALA A CA 1
ATOM 1320 C C . ALA A 1 204 ? 11.274 32.947 -9.183 1.00 90.29 662 ALA A C 1
ATOM 1321 O O . ALA A 1 204 ? 10.501 32.970 -8.226 1.00 90.09 662 ALA A O 1
ATOM 1323 N N . SER A 1 205 ? 11.466 31.867 -9.933 1.00 91.40 663 SER A N 1
ATOM 1324 C CA . SER A 1 205 ? 10.754 30.619 -9.691 1.00 93.85 663 SER A CA 1
ATOM 1325 C C . SER A 1 205 ? 11.110 30.041 -8.320 1.00 94.18 663 SER A C 1
ATOM 1326 O O . SER A 1 205 ? 10.238 29.535 -7.610 1.00 94.14 663 SER A O 1
ATOM 1329 N N . LYS A 1 206 ? 12.387 30.120 -7.953 1.00 94.00 664 LYS A N 1
ATOM 1330 C CA . LYS A 1 206 ? 12.843 29.617 -6.660 1.00 93.38 664 LYS A CA 1
ATOM 1331 C C . LYS A 1 206 ? 12.217 30.416 -5.521 1.00 93.59 664 LYS A C 1
ATOM 1332 O O . LYS A 1 206 ? 11.717 29.841 -4.552 1.00 95.79 664 LYS A O 1
ATOM 1338 N N . ASN A 1 207 ? 12.236 31.740 -5.646 1.00 90.02 665 ASN A N 1
ATOM 1339 C CA . ASN A 1 207 ? 11.666 32.611 -4.625 1.00 82.59 665 ASN A CA 1
ATOM 1340 C C . ASN A 1 207 ? 10.179 32.319 -4.454 1.00 75.64 665 ASN A C 1
ATOM 1341 O O . ASN A 1 207 ? 9.702 32.124 -3.335 1.00 75.74 665 ASN A O 1
ATOM 1346 N N . LYS A 1 208 ? 9.466 32.238 -5.572 1.00 72.21 666 LYS A N 1
ATOM 1347 C CA . LYS A 1 208 ? 8.033 31.959 -5.562 1.00 70.06 666 LYS A CA 1
ATOM 1348 C C . LYS A 1 208 ? 7.757 30.679 -4.775 1.00 67.06 666 LYS A C 1
ATOM 1349 O O . LYS A 1 208 ? 6.901 30.654 -3.891 1.00 69.26 666 LYS A O 1
ATOM 1355 N N . LEU A 1 209 ? 8.521 29.634 -5.076 1.00 60.24 667 LEU A N 1
ATOM 1356 C CA . LEU A 1 209 ? 8.383 28.344 -4.409 1.00 55.61 667 LEU A CA 1
ATOM 1357 C C . LEU A 1 209 ? 8.716 28.382 -2.915 1.00 53.02 667 LEU A C 1
ATOM 1358 O O . LEU A 1 209 ? 8.093 27.688 -2.119 1.00 49.91 667 LEU A O 1
ATOM 1363 N N . THR A 1 210 ? 9.658 29.235 -2.537 1.00 53.76 668 THR A N 1
ATOM 1364 C CA . THR A 1 210 ? 10.095 29.334 -1.153 1.00 57.41 668 THR A CA 1
ATOM 1365 C C . THR A 1 210 ? 9.212 30.130 -0.190 1.00 63.91 668 THR A C 1
ATOM 1366 O O . THR A 1 210 ? 9.157 29.822 1.003 1.00 63.91 668 THR A O 1
ATOM 1370 N N . VAL A 1 211 ? 8.532 31.151 -0.696 1.00 65.52 669 VAL A N 1
ATOM 1371 C CA . VAL A 1 211 ? 7.684 31.986 0.154 1.00 65.37 669 VAL A CA 1
ATOM 1372 C C . VAL A 1 211 ? 6.207 31.602 0.116 1.00 63.79 669 VAL A C 1
ATOM 1373 O O . VAL A 1 211 ? 5.391 32.168 0.852 1.00 64.37 669 VAL A O 1
ATOM 1377 N N . ALA A 1 212 ? 5.870 30.658 -0.756 1.00 59.25 670 ALA A N 1
ATOM 1378 C CA . ALA A 1 212 ? 4.503 30.191 -0.903 1.00 57.07 670 ALA A CA 1
ATOM 1379 C C . ALA A 1 212 ? 3.934 29.692 0.427 1.00 57.05 670 ALA A C 1
ATOM 1380 O O . ALA A 1 212 ? 4.671 29.237 1.305 1.00 57.65 670 ALA A O 1
ATOM 1382 N N . PRO A 1 213 ? 2.613 29.834 0.616 1.00 54.29 671 PRO A N 1
ATOM 1383 C CA . PRO A 1 213 ? 1.998 29.370 1.864 1.00 51.49 671 PRO A CA 1
ATOM 1384 C C . PRO A 1 213 ? 2.230 27.871 2.025 1.00 45.57 671 PRO A C 1
ATOM 1385 O O . PRO A 1 213 ? 2.419 27.139 1.049 1.00 43.17 671 PRO A O 1
ATOM 1389 N N . PHE A 1 214 ? 2.230 27.423 3.268 1.00 39.22 672 PHE A N 1
ATOM 1390 C CA . PHE A 1 214 ? 2.472 26.026 3.592 1.00 34.21 672 PHE A CA 1
ATOM 1391 C C . PHE A 1 214 ? 1.219 25.417 4.245 1.00 33.40 672 PHE A C 1
ATOM 1392 O O . PHE A 1 214 ? 0.641 26.029 5.128 1.00 32.89 672 PHE A O 1
ATOM 1400 N N . LYS A 1 215 ? 0.806 24.219 3.827 1.00 33.03 673 LYS A N 1
ATOM 1401 C CA . LYS A 1 215 ? -0.379 23.587 4.420 1.00 32.10 673 LYS A CA 1
ATOM 1402 C C . LYS A 1 215 ? -0.077 22.268 5.111 1.00 32.30 673 LYS A C 1
ATOM 1403 O O . LYS A 1 215 ? -0.992 21.555 5.514 1.00 35.34 673 LYS A O 1
ATOM 1409 N N . GLY A 1 216 ? 1.191 21.964 5.331 1.00 32.64 674 GLY A N 1
ATOM 1410 C CA . GLY A 1 216 ? 1.507 20.690 5.948 1.00 34.66 674 GLY A CA 1
ATOM 1411 C C . GLY A 1 216 ? 1.364 19.695 4.807 1.00 42.43 674 GLY A C 1
ATOM 1412 O O . GLY A 1 216 ? 0.959 20.071 3.704 1.00 45.55 674 GLY A O 1
ATOM 1413 N N . GLY A 1 217 ? 1.727 18.441 5.017 1.00 43.02 675 GLY A N 1
ATOM 1414 C CA . GLY A 1 217 ? 1.580 17.497 3.923 1.00 44.08 675 GLY A CA 1
ATOM 1415 C C . GLY A 1 217 ? 2.821 17.454 3.058 1.00 43.83 675 GLY A C 1
ATOM 1416 O O . GLY A 1 217 ? 3.633 16.546 3.216 1.00 48.37 675 GLY A O 1
ATOM 1417 N N . THR A 1 218 ? 2.978 18.412 2.145 1.00 38.62 676 THR A N 1
ATOM 1418 C CA . THR A 1 218 ? 4.163 18.430 1.284 1.00 35.76 676 THR A CA 1
ATOM 1419 C C . THR A 1 218 ? 4.968 19.712 1.484 1.00 30.04 676 THR A C 1
ATOM 1420 O O . THR A 1 218 ? 4.415 20.766 1.816 1.00 29.26 676 THR A O 1
ATOM 1424 N N . LEU A 1 219 ? 6.252 19.627 1.175 1.00 29.50 677 LEU A N 1
ATOM 1425 C CA . LEU A 1 219 ? 7.158 20.736 1.344 1.00 30.14 677 LEU A CA 1
ATOM 1426 C C . LEU A 1 219 ? 6.811 22.011 0.591 1.00 33.46 677 LEU A C 1
ATOM 1427 O O . LEU A 1 219 ? 6.810 23.089 1.177 1.00 31.72 677 LEU A O 1
ATOM 1432 N N . PHE A 1 220 ? 6.496 21.894 -0.693 1.00 41.55 678 PHE A N 1
ATOM 1433 C CA . PHE A 1 220 ? 6.179 23.074 -1.497 1.00 44.44 678 PHE A CA 1
ATOM 1434 C C . PHE A 1 220 ? 4.685 23.327 -1.703 1.00 50.95 678 PHE A C 1
ATOM 1435 O O . PHE A 1 220 ? 4.299 24.273 -2.401 1.00 52.32 678 PHE A O 1
ATOM 1443 N N . GLY A 1 221 ? 3.843 22.491 -1.103 1.00 58.36 679 GLY A N 1
ATOM 1444 C CA . GLY A 1 221 ? 2.408 22.666 -1.260 1.00 65.37 679 GLY A CA 1
ATOM 1445 C C . GLY A 1 221 ? 1.956 22.116 -2.598 1.00 71.84 679 GLY A C 1
ATOM 1446 O O . GLY A 1 221 ? 1.075 21.260 -2.656 1.00 69.24 679 GLY A O 1
ATOM 1447 N N . GLY A 1 222 ? 2.544 22.623 -3.677 1.00 81.42 680 GLY A N 1
ATOM 1448 C CA . GLY A 1 222 ? 2.202 22.131 -4.996 1.00 91.20 680 GLY A CA 1
ATOM 1449 C C . GLY A 1 222 ? 1.892 23.169 -6.054 1.00 99.02 680 GLY A C 1
ATOM 1450 O O . GLY A 1 222 ? 0.746 23.271 -6.498 1.00 100.45 680 GLY A O 1
ATOM 1451 N N . GLU A 1 223 ? 2.888 23.956 -6.455 1.00 102.71 681 GLU A N 1
ATOM 1452 C CA . GLU A 1 223 ? 2.663 24.945 -7.502 1.00 104.97 681 GLU A CA 1
ATOM 1453 C C . GLU A 1 223 ? 2.646 24.146 -8.803 1.00 107.29 681 GLU A C 1
ATOM 1454 O O . GLU A 1 223 ? 3.663 24.042 -9.485 1.00 107.68 681 GLU A O 1
ATOM 1460 N N . VAL A 1 224 ? 1.497 23.540 -9.103 1.00 109.91 682 VAL A N 1
ATOM 1461 C CA . VAL A 1 224 ? 1.316 22.719 -10.302 1.00 110.07 682 VAL A CA 1
ATOM 1462 C C . VAL A 1 224 ? 1.909 23.380 -11.542 1.00 110.91 682 VAL A C 1
ATOM 1463 O O . VAL A 1 224 ? 2.711 22.774 -12.256 1.00 110.24 682 VAL A O 1
ATOM 1467 N N . HIS A 1 225 ? 1.507 24.618 -11.806 1.00 113.00 683 HIS A N 1
ATOM 1468 C CA . HIS A 1 225 ? 2.038 25.339 -12.952 1.00 114.38 683 HIS A CA 1
ATOM 1469 C C . HIS A 1 225 ? 3.283 26.114 -12.550 1.00 114.48 683 HIS A C 1
ATOM 1470 O O . HIS A 1 225 ? 3.215 27.283 -12.169 1.00 113.41 683 HIS A O 1
ATOM 1477 N N . LYS A 1 226 ? 4.408 25.406 -12.566 1.00 114.99 684 LYS A N 1
ATOM 1478 C CA . LYS A 1 226 ? 5.706 25.971 -12.221 1.00 114.34 684 LYS A CA 1
ATOM 1479 C C . LYS A 1 226 ? 6.184 26.900 -13.334 1.00 113.83 684 LYS A C 1
ATOM 1480 O O . LYS A 1 226 ? 6.509 28.063 -13.092 1.00 113.75 684 LYS A O 1
ATOM 1486 N N . VAL A 1 227 ? 6.234 26.368 -14.552 1.00 112.24 685 VAL A N 1
ATOM 1487 C CA . VAL A 1 227 ? 6.670 27.131 -15.719 1.00 110.16 685 VAL A CA 1
ATOM 1488 C C . VAL A 1 227 ? 5.740 28.323 -15.945 1.00 109.65 685 VAL A C 1
ATOM 1489 O O . VAL A 1 227 ? 4.525 28.213 -15.774 1.00 108.96 685 VAL A O 1
ATOM 1493 N N . HIS B 1 7 ? -9.549 15.490 52.939 1.00 120.65 465 HIS B N 1
ATOM 1494 C CA . HIS B 1 7 ? -8.609 16.474 52.407 1.00 120.51 465 HIS B CA 1
ATOM 1495 C C . HIS B 1 7 ? -7.338 15.810 51.877 1.00 117.47 465 HIS B C 1
ATOM 1496 O O . HIS B 1 7 ? -6.434 16.480 51.374 1.00 117.61 465 HIS B O 1
ATOM 1503 N N . SER B 1 8 ? -7.275 14.490 52.005 1.00 112.31 466 SER B N 1
ATOM 1504 C CA . SER B 1 8 ? -6.129 13.725 51.537 1.00 106.58 466 SER B CA 1
ATOM 1505 C C . SER B 1 8 ? -6.226 13.575 50.018 1.00 102.60 466 SER B C 1
ATOM 1506 O O . SER B 1 8 ? -6.949 12.708 49.517 1.00 103.23 466 SER B O 1
ATOM 1509 N N . LEU B 1 9 ? -5.557 14.471 49.295 1.00 97.13 467 LEU B N 1
ATOM 1510 C CA . LEU B 1 9 ? -5.558 14.438 47.836 1.00 92.79 467 LEU B CA 1
ATOM 1511 C C . LEU B 1 9 ? -4.352 13.651 47.345 1.00 92.22 467 LEU B C 1
ATOM 1512 O O . LEU B 1 9 ? -3.267 13.735 47.927 1.00 91.62 467 LEU B O 1
ATOM 1517 N N . THR B 1 10 ? -4.545 12.872 46.286 1.00 91.81 468 THR B N 1
ATOM 1518 C CA . THR B 1 10 ? -3.467 12.060 45.735 1.00 89.99 468 THR B CA 1
ATOM 1519 C C . THR B 1 10 ? -3.510 11.973 44.210 1.00 79.15 468 THR B C 1
ATOM 1520 O O . THR B 1 10 ? -4.545 12.229 43.589 1.00 75.84 468 THR B O 1
ATOM 1524 N N . THR B 1 11 ? -2.368 11.648 43.613 1.00 78.94 469 THR B N 1
ATOM 1525 C CA . THR B 1 11 ? -2.253 11.504 42.166 1.00 81.81 469 THR B CA 1
ATOM 1526 C C . THR B 1 11 ? -1.389 10.291 41.854 1.00 87.70 469 THR B C 1
ATOM 1527 O O . THR B 1 11 ? -0.330 10.103 42.454 1.00 86.56 469 THR B O 1
ATOM 1531 N N . LEU B 1 12 ? -1.859 9.448 40.944 1.00 91.75 470 LEU B N 1
ATOM 1532 C CA . LEU B 1 12 ? -1.110 8.259 40.561 1.00 93.28 470 LEU B CA 1
ATOM 1533 C C . LEU B 1 12 ? 0.091 8.675 39.705 1.00 94.75 470 LEU B C 1
ATOM 1534 O O . LEU B 1 12 ? 0.036 8.665 38.474 1.00 96.53 470 LEU B O 1
ATOM 1539 N N . GLY B 1 13 ? 1.163 9.086 40.372 1.00 94.87 471 GLY B N 1
ATOM 1540 C CA . GLY B 1 13 ? 2.358 9.513 39.667 1.00 94.54 471 GLY B CA 1
ATOM 1541 C C . GLY B 1 13 ? 2.203 10.913 39.104 1.00 93.05 471 GLY B C 1
ATOM 1542 O O . GLY B 1 13 ? 1.666 11.799 39.772 1.00 92.34 471 GLY B O 1
ATOM 1543 N N . PRO B 1 34 ? 12.960 22.963 43.921 1.00 95.11 492 PRO B N 1
ATOM 1544 C CA . PRO B 1 34 ? 13.975 23.106 42.873 1.00 94.47 492 PRO B CA 1
ATOM 1545 C C . PRO B 1 34 ? 13.391 22.993 41.459 1.00 93.55 492 PRO B C 1
ATOM 1546 O O . PRO B 1 34 ? 13.977 22.357 40.585 1.00 94.99 492 PRO B O 1
ATOM 1550 N N . LEU B 1 35 ? 12.258 23.658 41.244 1.00 90.04 493 LEU B N 1
ATOM 1551 C CA . LEU B 1 35 ? 11.556 23.667 39.959 1.00 88.25 493 LEU B CA 1
ATOM 1552 C C . LEU B 1 35 ? 12.461 24.128 38.807 1.00 86.75 493 LEU B C 1
ATOM 1553 O O . LEU B 1 35 ? 12.567 23.451 37.781 1.00 86.80 493 LEU B O 1
ATOM 1558 N N . HIS B 1 36 ? 13.112 25.276 38.985 1.00 83.05 494 HIS B N 1
ATOM 1559 C CA . HIS B 1 36 ? 14.009 25.832 37.971 1.00 80.92 494 HIS B CA 1
ATOM 1560 C C . HIS B 1 36 ? 15.172 24.867 37.724 1.00 75.84 494 HIS B C 1
ATOM 1561 O O . HIS B 1 36 ? 15.557 24.614 36.579 1.00 75.63 494 HIS B O 1
ATOM 1568 N N . GLU B 1 37 ? 15.702 24.310 38.807 1.00 68.61 495 GLU B N 1
ATOM 1569 C CA . GLU B 1 37 ? 16.805 23.361 38.735 1.00 66.39 495 GLU B CA 1
ATOM 1570 C C . GLU B 1 37 ? 16.400 22.142 37.902 1.00 64.70 495 GLU B C 1
ATOM 1571 O O . GLU B 1 37 ? 17.182 21.650 37.086 1.00 66.78 495 GLU B O 1
ATOM 1577 N N . SER B 1 38 ? 15.178 21.660 38.111 1.00 60.00 496 SER B N 1
ATOM 1578 C CA . SER B 1 38 ? 14.672 20.504 37.379 1.00 54.65 496 SER B CA 1
ATOM 1579 C C . SER B 1 38 ? 14.613 20.787 35.878 1.00 49.17 496 SER B C 1
ATOM 1580 O O . SER B 1 38 ? 15.003 19.941 35.072 1.00 48.92 496 SER B O 1
ATOM 1583 N N . ILE B 1 39 ? 14.136 21.977 35.517 1.00 46.10 497 ILE B N 1
ATOM 1584 C CA . ILE B 1 39 ? 14.043 22.393 34.121 1.00 45.24 497 ILE B CA 1
ATOM 1585 C C . ILE B 1 39 ? 15.444 22.412 33.485 1.00 49.22 497 ILE B C 1
ATOM 1586 O O . ILE B 1 39 ? 15.643 21.867 32.392 1.00 51.30 497 ILE B O 1
ATOM 1591 N N . LEU B 1 40 ? 16.420 22.977 34.196 1.00 49.48 498 LEU B N 1
ATOM 1592 C CA . LEU B 1 40 ? 17.794 23.038 33.702 1.00 50.70 498 LEU B CA 1
ATOM 1593 C C . LEU B 1 40 ? 18.393 21.649 33.503 1.00 52.21 498 LEU B C 1
ATOM 1594 O O . LEU B 1 40 ? 19.113 21.412 32.527 1.00 55.03 498 LEU B O 1
ATOM 1599 N N . LYS B 1 41 ? 18.105 20.738 34.431 1.00 51.98 499 LYS B N 1
ATOM 1600 C CA . LYS B 1 41 ? 18.603 19.370 34.347 1.00 53.55 499 LYS B CA 1
ATOM 1601 C C . LYS B 1 41 ? 18.136 18.698 33.059 1.00 53.11 499 LYS B C 1
ATOM 1602 O O . LYS B 1 41 ? 18.945 18.136 32.324 1.00 55.08 499 LYS B O 1
ATOM 1608 N N . VAL B 1 42 ? 16.828 18.730 32.805 1.00 48.73 500 VAL B N 1
ATOM 1609 C CA . VAL B 1 42 ? 16.290 18.114 31.600 1.00 45.18 500 VAL B CA 1
ATOM 1610 C C . VAL B 1 42 ? 16.903 18.699 30.323 1.00 43.57 500 VAL B C 1
ATOM 1611 O O . VAL B 1 42 ? 17.319 17.944 29.448 1.00 44.08 500 VAL B O 1
ATOM 1615 N N . VAL B 1 43 ? 17.001 20.023 30.235 1.00 40.76 501 VAL B N 1
ATOM 1616 C CA . VAL B 1 43 ? 17.592 20.651 29.059 1.00 39.38 501 VAL B CA 1
ATOM 1617 C C . VAL B 1 43 ? 19.041 20.164 28.889 1.00 43.12 501 VAL B C 1
ATOM 1618 O O . VAL B 1 43 ? 19.417 19.696 27.814 1.00 47.30 501 VAL B O 1
ATOM 1622 N N . GLU B 1 44 ? 19.815 20.179 29.976 1.00 44.53 502 GLU B N 1
ATOM 1623 C CA . GLU B 1 44 ? 21.212 19.745 29.931 1.00 47.31 502 GLU B CA 1
ATOM 1624 C C . GLU B 1 44 ? 21.385 18.261 29.580 1.00 49.96 502 GLU B C 1
ATOM 1625 O O . GLU B 1 44 ? 22.345 17.893 28.891 1.00 52.79 502 GLU B O 1
ATOM 1631 N N . GLU B 1 45 ? 20.466 17.415 30.041 1.00 49.71 503 GLU B N 1
ATOM 1632 C CA . GLU B 1 45 ? 20.526 15.984 29.746 1.00 49.99 503 GLU B CA 1
ATOM 1633 C C . GLU B 1 45 ? 20.357 15.727 28.257 1.00 50.80 503 GLU B C 1
ATOM 1634 O O . GLU B 1 45 ? 21.059 14.888 27.687 1.00 54.37 503 GLU B O 1
ATOM 1640 N N . GLU B 1 46 ? 19.422 16.440 27.631 1.00 46.92 504 GLU B N 1
ATOM 1641 C CA . GLU B 1 46 ? 19.168 16.284 26.199 1.00 43.29 504 GLU B CA 1
ATOM 1642 C C . GLU B 1 46 ? 20.318 16.822 25.374 1.00 38.93 504 GLU B C 1
ATOM 1643 O O . GLU B 1 46 ? 20.626 16.299 24.313 1.00 39.23 504 GLU B O 1
ATOM 1649 N N . TRP B 1 47 ? 20.960 17.866 25.876 1.00 33.94 505 TRP B N 1
ATOM 1650 C CA . TRP B 1 47 ? 22.059 18.501 25.163 1.00 30.86 505 TRP B CA 1
ATOM 1651 C C . TRP B 1 47 ? 23.390 17.759 25.208 1.00 34.34 505 TRP B C 1
ATOM 1652 O O . TRP B 1 47 ? 24.338 18.155 24.533 1.00 37.03 505 TRP B O 1
ATOM 1663 N N . GLN B 1 48 ? 23.456 16.681 25.984 1.00 37.26 506 GLN B N 1
ATOM 1664 C CA . GLN B 1 48 ? 24.686 15.909 26.091 1.00 41.35 506 GLN B CA 1
ATOM 1665 C C . GLN B 1 48 ? 24.915 15.108 24.814 1.00 42.25 506 GLN B C 1
ATOM 1666 O O . GLN B 1 48 ? 26.041 14.743 24.490 1.00 43.17 506 GLN B O 1
ATOM 1672 N N . GLN B 1 49 ? 23.844 14.895 24.062 1.00 41.97 507 GLN B N 1
ATOM 1673 C CA . GLN B 1 49 ? 23.913 14.144 22.814 1.00 41.49 507 GLN B CA 1
ATOM 1674 C C . GLN B 1 49 ? 22.869 14.797 21.902 1.00 39.44 507 GLN B C 1
ATOM 1675 O O . GLN B 1 49 ? 21.724 14.376 21.890 1.00 40.56 507 GLN B O 1
ATOM 1681 N N . ILE B 1 50 ? 23.256 15.843 21.168 1.00 35.97 508 ILE B N 1
ATOM 1682 C CA . ILE B 1 50 ? 22.294 16.545 20.311 1.00 37.35 508 ILE B CA 1
ATOM 1683 C C . ILE B 1 50 ? 21.893 15.794 19.048 1.00 42.45 508 ILE B C 1
ATOM 1684 O O . ILE B 1 50 ? 20.846 16.078 18.472 1.00 43.70 508 ILE B O 1
ATOM 1689 N N . ASP B 1 51 ? 22.731 14.849 18.622 1.00 45.92 509 ASP B N 1
ATOM 1690 C CA . ASP B 1 51 ? 22.462 14.042 17.431 1.00 46.09 509 ASP B CA 1
ATOM 1691 C C . ASP B 1 51 ? 21.821 12.745 17.924 1.00 44.92 509 ASP B C 1
ATOM 1692 O O . ASP B 1 51 ? 22.517 11.750 18.161 1.00 41.63 509 ASP B O 1
ATOM 1697 N N . ARG B 1 52 ? 20.505 12.771 18.093 1.00 48.02 510 ARG B N 1
ATOM 1698 C CA . ARG B 1 52 ? 19.768 11.608 18.581 1.00 51.79 510 ARG B CA 1
ATOM 1699 C C . ARG B 1 52 ? 18.295 11.652 18.174 1.00 50.02 510 ARG B C 1
ATOM 1700 O O . ARG B 1 52 ? 17.721 12.718 17.958 1.00 50.62 510 ARG B O 1
ATOM 1708 N N . GLN B 1 53 ? 17.716 10.471 18.023 1.00 48.93 511 GLN B N 1
ATOM 1709 C CA . GLN B 1 53 ? 16.322 10.315 17.637 1.00 48.90 511 GLN B CA 1
ATOM 1710 C C . GLN B 1 53 ? 15.410 10.889 18.719 1.00 47.69 511 GLN B C 1
ATOM 1711 O O . GLN B 1 53 ? 15.696 10.773 19.909 1.00 49.73 511 GLN B O 1
ATOM 1717 N N . LEU B 1 54 ? 14.301 11.476 18.296 1.00 43.89 512 LEU B N 1
ATOM 1718 C CA . LEU B 1 54 ? 13.345 12.078 19.215 1.00 43.63 512 LEU B CA 1
ATOM 1719 C C . LEU B 1 54 ? 12.396 11.096 19.899 1.00 41.41 512 LEU B C 1
ATOM 1720 O O . LEU B 1 54 ? 11.911 10.161 19.269 1.00 42.11 512 LEU B O 1
ATOM 1725 N N . PRO B 1 55 ? 12.136 11.280 21.206 1.00 37.97 513 PRO B N 1
ATOM 1726 C CA . PRO B 1 55 ? 11.211 10.376 21.912 1.00 35.79 513 PRO B CA 1
ATOM 1727 C C . PRO B 1 55 ? 9.796 10.552 21.353 1.00 33.97 513 PRO B C 1
ATOM 1728 O O . PRO B 1 55 ? 9.424 11.638 20.894 1.00 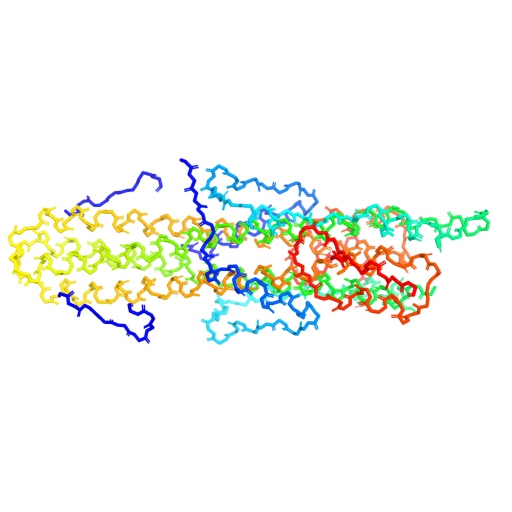33.28 513 PRO B O 1
ATOM 1732 N N . SER B 1 56 ? 9.024 9.477 21.364 1.00 31.86 514 SER B N 1
ATOM 1733 C CA . SER B 1 56 ? 7.666 9.498 20.848 1.00 32.59 514 SER B CA 1
ATOM 1734 C C . SER B 1 56 ? 6.664 10.060 21.860 1.00 38.50 514 SER B C 1
ATOM 1735 O O . SER B 1 56 ? 6.844 9.947 23.074 1.00 40.63 514 SER B O 1
ATOM 1738 N N . VAL B 1 57 ? 5.612 10.683 21.343 1.00 38.51 515 VAL B N 1
ATOM 1739 C CA . VAL B 1 57 ? 4.551 11.236 22.186 1.00 35.87 515 VAL B CA 1
ATOM 1740 C C . VAL B 1 57 ? 3.235 10.561 21.806 1.00 34.15 515 VAL B C 1
ATOM 1741 O O . VAL B 1 57 ? 2.208 10.832 22.411 1.00 36.38 515 VAL B O 1
ATOM 1745 N N . ALA B 1 58 ? 3.280 9.645 20.841 1.00 31.92 516 ALA B N 1
ATOM 1746 C CA . ALA B 1 58 ? 2.069 8.978 20.376 1.00 33.96 516 ALA B CA 1
ATOM 1747 C C . ALA B 1 58 ? 1.258 8.251 21.454 1.00 35.86 516 ALA B C 1
ATOM 1748 O O . ALA B 1 58 ? 0.034 8.256 21.405 1.00 38.91 516 ALA B O 1
ATOM 1750 N N . CYS B 1 59 ? 1.915 7.625 22.423 1.00 38.63 517 CYS B N 1
ATOM 1751 C CA . CYS B 1 59 ? 1.177 6.917 23.472 1.00 42.39 517 CYS B CA 1
ATOM 1752 C C . CYS B 1 59 ? 0.688 7.816 24.580 1.00 38.71 517 CYS B C 1
ATOM 1753 O O . CYS B 1 59 ? -0.387 7.598 25.135 1.00 39.06 517 CYS B O 1
ATOM 1756 N N . ARG B 1 60 ? 1.520 8.774 24.955 1.00 34.13 518 ARG B N 1
ATOM 1757 C CA . ARG B 1 60 ? 1.183 9.663 26.045 1.00 35.18 518 ARG B CA 1
ATOM 1758 C C . ARG B 1 60 ? 0.301 10.843 25.651 1.00 34.01 518 ARG B C 1
ATOM 1759 O O . ARG B 1 60 ? -0.538 11.284 26.430 1.00 35.24 518 ARG B O 1
ATOM 1767 N N . TYR B 1 61 ? 0.436 11.303 24.416 1.00 30.99 519 TYR B N 1
ATOM 1768 C CA . TYR B 1 61 ? -0.348 12.434 23.951 1.00 27.76 519 TYR B CA 1
ATOM 1769 C C . TYR B 1 61 ? -0.912 12.170 22.569 1.00 29.76 519 TYR B C 1
ATOM 1770 O O . TYR B 1 61 ? -0.650 12.923 21.628 1.00 29.55 519 TYR B O 1
ATOM 1779 N N . PRO B 1 62 ? -1.765 11.137 22.451 1.00 33.62 520 PRO B N 1
ATOM 1780 C CA . PRO B 1 62 ? -2.392 10.741 21.190 1.00 36.86 520 PRO B CA 1
ATOM 1781 C C . PRO B 1 62 ? -3.306 11.815 20.584 1.00 38.34 520 PRO B C 1
ATOM 1782 O O . PRO B 1 62 ? -4.053 12.502 21.287 1.00 37.16 520 PRO B O 1
ATOM 1786 N N . VAL B 1 63 ? -3.255 11.930 19.264 1.00 40.14 521 VAL B N 1
ATOM 1787 C CA . VAL B 1 63 ? -4.076 12.887 18.553 1.00 41.64 521 VAL B CA 1
ATOM 1788 C C . VAL B 1 63 ? -4.661 12.185 17.324 1.00 44.18 521 VAL B C 1
ATOM 1789 O O . VAL B 1 63 ? -4.068 11.238 16.796 1.00 46.51 521 VAL B O 1
ATOM 1793 N N . SER B 1 64 ? -5.843 12.623 16.907 1.00 45.06 522 SER B N 1
ATOM 1794 C CA . SER B 1 64 ? -6.522 12.049 15.763 1.00 48.97 522 SER B CA 1
ATOM 1795 C C . SER B 1 64 ? -7.055 13.122 14.823 1.00 47.39 522 SER B C 1
ATOM 1796 O O . SER B 1 64 ? -7.142 14.305 15.190 1.00 47.40 522 SER B O 1
ATOM 1799 N N . SER B 1 65 ? -7.405 12.662 13.621 1.00 44.69 523 SER B N 1
ATOM 1800 C CA . SER B 1 65 ? -7.985 13.429 12.526 1.00 42.37 523 SER B CA 1
ATOM 1801 C C . SER B 1 65 ? -7.090 13.496 11.294 1.00 42.22 523 SER B C 1
ATOM 1802 O O . SER B 1 65 ? -5.855 13.512 11.387 1.00 42.71 523 SER B O 1
ATOM 1805 N N . ILE B 1 66 ? -7.730 13.484 10.130 1.00 41.38 524 ILE B N 1
ATOM 1806 C CA . ILE B 1 66 ? -7.018 13.568 8.861 1.00 41.11 524 ILE B CA 1
ATOM 1807 C C . ILE B 1 66 ? -6.215 14.878 8.876 1.00 40.12 524 ILE B C 1
ATOM 1808 O O . ILE B 1 66 ? -5.053 14.919 8.467 1.00 41.47 524 ILE B O 1
ATOM 1813 N N . GLU B 1 67 ? -6.818 15.913 9.452 1.00 37.64 525 GLU B N 1
ATOM 1814 C CA . GLU B 1 67 ? -6.203 17.234 9.528 1.00 39.15 525 GLU B CA 1
ATOM 1815 C C . GLU B 1 67 ? -4.921 17.266 10.360 1.00 38.40 525 GLU B C 1
ATOM 1816 O O . 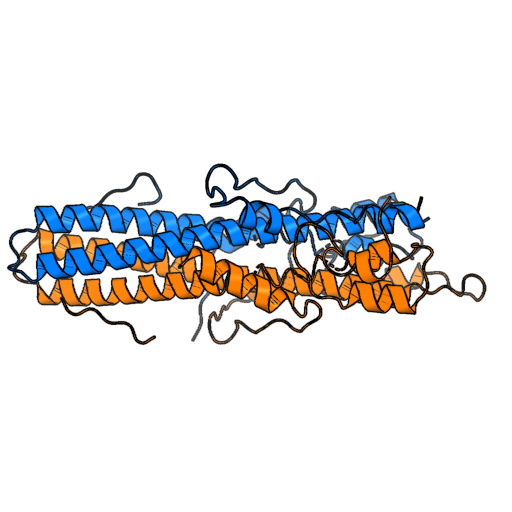GLU B 1 67 ? -3.917 17.844 9.945 1.00 41.05 525 GLU B O 1
ATOM 1822 N N . ALA B 1 68 ? -4.954 16.648 11.529 1.00 32.65 526 ALA B N 1
ATOM 1823 C CA . ALA B 1 68 ? -3.783 16.663 12.386 1.00 32.02 526 ALA B CA 1
ATOM 1824 C C . ALA B 1 68 ? -2.694 15.768 11.810 1.00 35.76 526 ALA B C 1
ATOM 1825 O O . ALA B 1 68 ? -1.518 16.071 11.951 1.00 36.63 526 ALA B O 1
ATOM 1827 N N . ALA B 1 69 ? -3.096 14.693 11.129 1.00 39.94 527 ALA B N 1
ATOM 1828 C CA . ALA B 1 69 ? -2.151 13.766 10.517 1.00 40.51 527 ALA B CA 1
ATOM 1829 C C . ALA B 1 69 ? -1.339 14.494 9.443 1.00 41.32 527 ALA B C 1
ATOM 1830 O O . ALA B 1 69 ? -0.122 14.311 9.332 1.00 44.18 527 ALA B O 1
ATOM 1832 N N . ARG B 1 70 ? -2.012 15.329 8.664 1.00 38.70 528 ARG B N 1
ATOM 1833 C CA . ARG B 1 70 ? -1.324 16.086 7.621 1.00 40.67 528 ARG B CA 1
ATOM 1834 C C . ARG B 1 70 ? -0.342 17.083 8.258 1.00 41.58 528 ARG B C 1
ATOM 1835 O O . ARG B 1 70 ? 0.815 17.174 7.869 1.00 42.70 528 ARG B O 1
ATOM 1843 N N . ILE B 1 71 ? -0.826 17.798 9.264 1.00 40.65 529 ILE B N 1
ATOM 1844 C CA . ILE B 1 71 ? -0.059 18.820 9.969 1.00 39.21 529 ILE B CA 1
ATOM 1845 C C . ILE B 1 71 ? 1.139 18.344 10.792 1.00 37.26 529 ILE B C 1
ATOM 1846 O O . ILE B 1 71 ? 2.216 18.926 10.716 1.00 38.39 529 ILE B O 1
ATOM 1851 N N . LEU B 1 72 ? 0.955 17.258 11.531 1.00 32.32 530 LEU B N 1
ATOM 1852 C CA . LEU B 1 72 ? 1.982 16.737 12.423 1.00 30.99 530 LEU B CA 1
ATOM 1853 C C . LEU B 1 72 ? 3.159 16.004 11.793 1.00 31.08 530 LEU B C 1
ATOM 1854 O O . LEU B 1 72 ? 4.231 15.913 12.393 1.00 33.67 530 LEU B O 1
ATOM 1859 N N . SER B 1 73 ? 2.962 15.474 10.597 1.00 29.44 531 SER B N 1
ATOM 1860 C CA . SER B 1 73 ? 4.040 14.765 9.932 1.00 28.72 531 SER B CA 1
ATOM 1861 C C . SER B 1 73 ? 4.959 15.699 9.131 1.00 28.31 531 SER B C 1
ATOM 1862 O O . SER B 1 73 ? 4.510 16.644 8.479 1.00 31.85 531 SER B O 1
ATOM 1865 N N . VAL B 1 74 ? 6.259 15.480 9.277 1.00 25.83 532 VAL B N 1
ATOM 1866 C CA . VAL B 1 74 ? 7.277 16.250 8.574 1.00 24.81 532 VAL B CA 1
ATOM 1867 C C . VAL B 1 74 ? 6.872 16.269 7.084 1.00 28.14 532 VAL B C 1
ATOM 1868 O O . VAL B 1 74 ? 6.655 15.226 6.495 1.00 30.17 532 VAL B O 1
ATOM 1872 N N . PRO B 1 75 ? 6.736 17.458 6.477 1.00 29.10 533 PRO B N 1
ATOM 1873 C CA . PRO B 1 75 ? 6.341 17.448 5.072 1.00 30.76 533 PRO B CA 1
ATOM 1874 C C . PRO B 1 75 ? 7.364 16.767 4.169 1.00 34.99 533 PRO B C 1
ATOM 1875 O O . PRO B 1 75 ? 8.575 16.851 4.396 1.00 35.06 533 PRO B O 1
ATOM 1879 N N . LYS B 1 76 ? 6.845 16.021 3.203 1.00 39.65 534 LYS B N 1
ATOM 1880 C CA . LYS B 1 76 ? 7.655 15.276 2.245 1.00 39.75 534 LYS B CA 1
ATOM 1881 C C . LYS B 1 76 ? 7.741 16.043 0.940 1.00 37.98 534 LYS B C 1
ATOM 1882 O O . LYS B 1 76 ? 6.874 16.858 0.628 1.00 35.48 534 LYS B O 1
ATOM 1888 N N . VAL B 1 77 ? 8.812 15.819 0.192 1.00 42.41 535 VAL B N 1
ATOM 1889 C CA . VAL B 1 77 ? 8.970 16.486 -1.093 1.00 46.28 535 VAL B CA 1
ATOM 1890 C C . VAL B 1 77 ? 8.189 15.658 -2.109 1.00 46.85 535 VAL B C 1
ATOM 1891 O O . VAL B 1 77 ? 8.300 14.430 -2.148 1.00 44.61 535 VAL B O 1
ATOM 1895 N N . ASP B 1 78 ? 7.337 16.320 -2.877 1.00 50.24 536 ASP B N 1
ATOM 1896 C CA . ASP B 1 78 ? 6.525 15.614 -3.859 1.00 53.49 536 ASP B CA 1
ATOM 1897 C C . ASP B 1 78 ? 7.311 15.244 -5.114 1.00 53.04 536 ASP B C 1
ATOM 1898 O O . ASP B 1 78 ? 8.120 16.027 -5.597 1.00 52.85 536 ASP B O 1
ATOM 1903 N N . ASP B 1 79 ? 6.985 14.089 -5.682 1.00 53.07 537 ASP B N 1
ATOM 1904 C CA . ASP B 1 79 ? 7.641 13.575 -6.883 1.00 54.00 537 ASP B CA 1
ATOM 1905 C C . ASP B 1 79 ? 7.644 14.505 -8.090 1.00 54.03 537 ASP B C 1
ATOM 1906 O O . ASP B 1 79 ? 8.616 14.524 -8.838 1.00 53.53 537 ASP B O 1
ATOM 1911 N N . GLU B 1 80 ? 6.578 15.273 -8.290 1.00 56.59 538 GLU B N 1
ATOM 1912 C CA . GLU B 1 80 ? 6.545 16.193 -9.428 1.00 60.12 538 GLU B CA 1
ATOM 1913 C C . GLU B 1 80 ? 7.539 17.342 -9.214 1.00 61.30 538 GLU B C 1
ATOM 1914 O O . GLU B 1 80 ? 8.160 17.828 -10.158 1.00 64.18 538 GLU B O 1
ATOM 1920 N N . ILE B 1 81 ? 7.692 17.773 -7.968 1.00 60.35 539 ILE B N 1
ATOM 1921 C CA . ILE B 1 81 ? 8.629 18.847 -7.658 1.00 58.71 539 ILE B CA 1
ATOM 1922 C C . ILE B 1 81 ? 10.042 18.259 -7.643 1.00 55.27 539 ILE B C 1
ATOM 1923 O O . ILE B 1 81 ? 10.979 18.872 -8.136 1.00 56.03 539 ILE B O 1
ATOM 1928 N N . LEU B 1 82 ? 10.169 17.059 -7.091 1.00 51.03 540 LEU B N 1
ATOM 1929 C CA . LEU B 1 82 ? 11.444 16.354 -6.994 1.00 49.73 540 LEU B CA 1
ATOM 1930 C C . LEU B 1 82 ? 11.954 15.994 -8.390 1.00 49.12 540 LEU B C 1
ATOM 1931 O O . LEU B 1 82 ? 13.152 16.100 -8.680 1.00 47.59 540 LEU B O 1
ATOM 1936 N N . GLY B 1 83 ? 11.025 15.569 -9.242 1.00 48.66 541 GLY B N 1
ATOM 1937 C CA . GLY B 1 83 ? 11.352 15.215 -10.609 1.00 48.34 541 GLY B CA 1
ATOM 1938 C C . GLY B 1 83 ? 11.807 16.457 -11.330 1.00 48.94 541 GLY B C 1
ATOM 1939 O O . GLY B 1 83 ? 12.827 16.439 -12.020 1.00 52.83 541 GLY B O 1
ATOM 1940 N N . PHE B 1 84 ? 11.091 17.555 -11.118 1.00 48.54 542 PHE B N 1
ATOM 1941 C CA . PHE B 1 84 ? 11.434 18.824 -11.746 1.00 51.80 542 PHE B CA 1
ATOM 1942 C C . PHE B 1 84 ? 12.814 19.324 -11.295 1.00 51.76 542 PHE B C 1
ATOM 1943 O O . PHE B 1 84 ? 13.611 19.792 -12.109 1.00 52.30 542 PHE B O 1
ATOM 1951 N N . ILE B 1 85 ? 13.078 19.244 -9.996 1.00 50.42 543 ILE B N 1
ATOM 1952 C CA . ILE B 1 85 ? 14.353 19.683 -9.438 1.00 47.98 543 ILE B CA 1
ATOM 1953 C C . ILE B 1 85 ? 15.494 18.855 -10.033 1.00 47.16 543 ILE B C 1
ATOM 1954 O O . ILE B 1 85 ? 16.511 19.403 -10.443 1.00 46.19 543 ILE B O 1
ATOM 1959 N N . SER B 1 86 ? 15.298 17.541 -10.092 1.00 46.42 544 SER B N 1
ATOM 1960 C CA . SER B 1 86 ? 16.301 16.625 -10.626 1.00 43.34 544 SER B CA 1
ATOM 1961 C C . SER B 1 86 ? 16.628 16.949 -12.083 1.00 43.62 544 SER B C 1
ATOM 1962 O O . SER B 1 86 ? 17.797 17.080 -12.444 1.00 44.85 544 SER B O 1
ATOM 1965 N N . GLU B 1 87 ? 15.595 17.111 -12.907 1.00 44.40 545 GLU B N 1
ATOM 1966 C CA . GLU B 1 87 ? 15.782 17.423 -14.325 1.00 45.31 545 GLU B CA 1
ATOM 1967 C C . GLU B 1 87 ? 16.488 18.764 -14.508 1.00 45.20 545 GLU B C 1
ATOM 1968 O O . GLU B 1 87 ? 17.197 18.974 -15.484 1.00 44.11 545 GLU B O 1
ATOM 1974 N N . ALA B 1 88 ? 16.324 19.658 -13.542 1.00 45.23 546 ALA B N 1
ATOM 1975 C CA . ALA B 1 88 ? 16.984 20.954 -13.597 1.00 43.84 546 ALA B CA 1
ATOM 1976 C C . ALA B 1 88 ? 18.354 20.901 -12.887 1.00 43.41 546 ALA B C 1
ATOM 1977 O O . ALA B 1 88 ? 19.008 21.924 -12.715 1.00 40.75 546 ALA B O 1
ATOM 1979 N N . THR B 1 89 ? 18.791 19.716 -12.468 1.00 46.43 547 THR B N 1
ATOM 1980 C CA . THR B 1 89 ? 20.092 19.587 -11.804 1.00 51.84 547 THR B CA 1
ATOM 1981 C C . THR B 1 89 ? 21.139 19.015 -12.763 1.00 56.46 547 THR B C 1
ATOM 1982 O O . THR B 1 89 ? 21.074 17.845 -13.147 1.00 53.29 547 THR B O 1
ATOM 1986 N N . PRO B 1 90 ? 22.103 19.850 -13.188 1.00 61.28 548 PRO B N 1
ATOM 1987 C CA . PRO B 1 90 ? 23.174 19.447 -14.110 1.00 63.95 548 PRO B CA 1
ATOM 1988 C C . PRO B 1 90 ? 24.121 18.435 -13.467 1.00 67.18 548 PRO B C 1
ATOM 1989 O O . PRO B 1 90 ? 24.342 18.466 -12.261 1.00 67.98 548 PRO B O 1
ATOM 1993 N N . ALA B 1 91 ? 24.693 17.557 -14.284 1.00 72.05 549 ALA B N 1
ATOM 1994 C CA . ALA B 1 91 ? 25.621 16.541 -13.804 1.00 74.04 549 ALA B CA 1
ATOM 1995 C C . ALA B 1 91 ? 26.780 16.390 -14.781 1.00 77.77 549 ALA B C 1
ATOM 1996 O O . ALA B 1 91 ? 26.616 16.458 -15.998 1.00 80.80 549 ALA B O 1
ATOM 1998 N N . ALA B 1 92 ? 27.970 16.173 -14.233 1.00 81.29 550 ALA B N 1
ATOM 1999 C CA . ALA B 1 92 ? 29.193 15.998 -15.011 1.00 83.89 550 ALA B CA 1
ATOM 2000 C C . ALA B 1 92 ? 30.304 15.658 -14.019 1.00 86.63 550 ALA B C 1
ATOM 2001 O O . ALA B 1 92 ? 30.029 15.394 -12.854 1.00 85.55 550 ALA B O 1
ATOM 2003 N N . ALA B 1 93 ? 31.549 15.667 -14.479 1.00 93.04 551 ALA B N 1
ATOM 2004 C CA . ALA B 1 93 ? 32.668 15.374 -13.594 1.00 96.65 551 ALA B CA 1
ATOM 2005 C C . ALA B 1 93 ? 33.018 16.618 -12.783 1.00 100.88 551 ALA B C 1
ATOM 2006 O O . ALA B 1 93 ? 32.575 16.774 -11.640 1.00 100.81 551 ALA B O 1
ATOM 2008 N N . THR B 1 94 ? 33.818 17.485 -13.398 1.00 107.89 552 THR B N 1
ATOM 2009 C CA . THR B 1 94 ? 34.286 18.744 -12.822 1.00 120.20 552 THR B CA 1
ATOM 2010 C C . THR B 1 94 ? 34.237 18.898 -11.297 1.00 130.49 552 THR B C 1
ATOM 2011 O O . THR B 1 94 ? 35.067 18.317 -10.592 1.00 130.70 552 THR B O 1
ATOM 2015 N N . GLN B 1 95 ? 33.249 19.648 -10.806 1.00 134.23 553 GLN B N 1
ATOM 2016 C CA . GLN B 1 95 ? 33.060 19.931 -9.381 1.00 136.45 553 GLN B CA 1
ATOM 2017 C C . GLN B 1 95 ? 33.638 18.909 -8.401 1.00 139.21 553 GLN B C 1
ATOM 2018 O O . GLN B 1 95 ? 34.554 19.229 -7.643 1.00 141.12 553 GLN B O 1
ATOM 2024 N N . ALA B 1 96 ? 33.079 17.700 -8.399 1.00 139.86 554 ALA B N 1
ATOM 2025 C CA . ALA B 1 96 ? 33.517 16.613 -7.515 1.00 138.95 554 ALA B CA 1
ATOM 2026 C C . ALA B 1 96 ? 33.22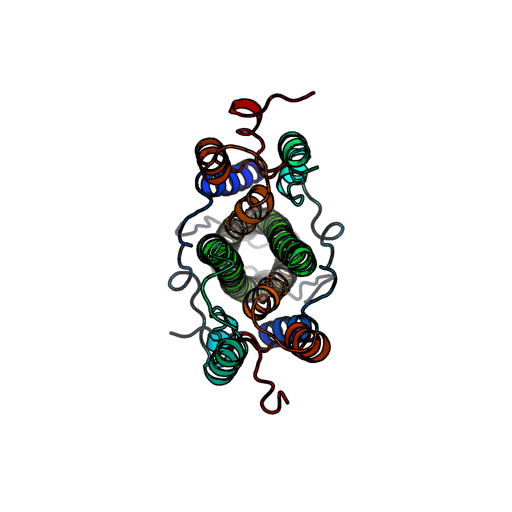5 16.844 -6.030 1.00 137.57 554 ALA B C 1
ATOM 2027 O O . ALA B 1 96 ? 33.049 15.890 -5.275 1.00 137.47 554 ALA B O 1
ATOM 2029 N N . SER B 1 97 ? 33.180 18.105 -5.613 1.00 134.61 555 SER B N 1
ATOM 2030 C CA . SER B 1 97 ? 32.906 18.451 -4.226 1.00 131.08 555 SER B CA 1
ATOM 2031 C C . SER B 1 97 ? 31.412 18.355 -3.930 1.00 125.93 555 SER B C 1
ATOM 2032 O O . SER B 1 97 ? 30.728 19.377 -3.821 1.00 125.69 555 SER B O 1
ATOM 2035 N N . SER B 1 98 ? 30.896 17.132 -3.834 1.00 121.12 556 SER B N 1
ATOM 2036 C CA . SER B 1 98 ? 29.480 16.944 -3.550 1.00 115.49 556 SER B CA 1
ATOM 2037 C C . SER B 1 98 ? 29.164 17.313 -2.102 1.00 110.58 556 SER B C 1
ATOM 2038 O O . SER B 1 98 ? 29.749 16.769 -1.161 1.00 110.54 556 SER B O 1
ATOM 2041 N N . THR B 1 99 ? 28.258 18.271 -1.933 1.00 105.31 557 THR B N 1
ATOM 2042 C CA . THR B 1 99 ? 27.851 18.724 -0.609 1.00 92.40 557 THR B CA 1
ATOM 2043 C C . THR B 1 99 ? 26.870 17.746 0.030 1.00 84.03 557 THR B C 1
ATOM 2044 O O . THR B 1 99 ? 26.449 17.940 1.170 1.00 85.16 557 THR B O 1
ATOM 2048 N N . GLU B 1 100 ? 26.527 16.696 -0.715 1.00 80.00 558 GLU B N 1
ATOM 2049 C CA . GLU B 1 100 ? 25.593 15.655 -0.287 1.00 77.16 558 GLU B CA 1
ATOM 2050 C C . GLU B 1 100 ? 25.622 15.357 1.210 1.00 73.50 558 GLU B C 1
ATOM 2051 O O . GLU B 1 100 ? 24.576 15.314 1.855 1.00 71.78 558 GLU B O 1
ATOM 2057 N N . SER B 1 101 ? 26.820 15.151 1.750 1.00 69.50 559 SER B N 1
ATOM 2058 C CA . SER B 1 101 ? 26.995 14.866 3.171 1.00 63.91 559 SER B CA 1
ATOM 2059 C C . SER B 1 101 ? 26.364 15.930 4.024 1.00 58.85 559 SER B C 1
ATOM 2060 O O . SER B 1 101 ? 25.415 15.685 4.764 1.00 58.89 559 SER B O 1
ATOM 2063 N N . CYS B 1 102 ? 26.927 17.125 3.897 1.00 55.26 560 CYS B N 1
ATOM 2064 C CA . CYS B 1 102 ? 26.452 18.280 4.626 1.00 52.17 560 CYS B CA 1
ATOM 2065 C C . CYS B 1 102 ? 24.950 18.466 4.432 1.00 51.90 560 CYS B C 1
ATOM 2066 O O . CYS B 1 102 ? 24.205 18.637 5.397 1.00 53.42 560 CYS B O 1
ATOM 2069 N N . ASP B 1 103 ? 24.512 18.426 3.179 1.00 49.06 561 ASP B N 1
ATOM 2070 C CA . ASP B 1 103 ? 23.106 18.588 2.848 1.00 45.36 561 ASP B CA 1
ATOM 2071 C C . ASP B 1 103 ? 22.211 17.613 3.624 1.00 40.79 561 ASP B C 1
ATOM 2072 O O . ASP B 1 103 ? 21.189 18.015 4.164 1.00 36.62 561 ASP B O 1
ATOM 2077 N N . LYS B 1 104 ? 22.622 16.354 3.728 1.00 41.51 562 LYS B N 1
ATOM 2078 C CA . LYS B 1 104 ? 21.824 15.384 4.458 1.00 42.38 562 LYS B CA 1
ATOM 2079 C C . LYS B 1 104 ? 21.760 15.727 5.944 1.00 41.79 562 LYS B C 1
ATOM 2080 O O . LYS B 1 104 ? 20.723 15.539 6.577 1.00 42.24 562 LYS B O 1
ATOM 2086 N N . HIS B 1 105 ? 22.862 16.232 6.490 1.00 41.17 563 HIS B N 1
ATOM 2087 C CA . HIS B 1 105 ? 22.920 16.621 7.902 1.00 41.90 563 HIS B CA 1
ATOM 2088 C C . HIS B 1 105 ? 22.008 17.807 8.185 1.00 37.63 563 HIS B C 1
ATOM 2089 O O . HIS B 1 105 ? 21.349 17.861 9.226 1.00 37.56 563 HIS B O 1
ATOM 2096 N N . LEU B 1 106 ? 21.974 18.752 7.249 1.00 32.95 564 LEU B N 1
ATOM 2097 C CA . LEU B 1 106 ? 21.150 19.933 7.393 1.00 32.04 564 LEU B CA 1
ATOM 2098 C C . LEU B 1 106 ? 19.686 19.548 7.319 1.00 30.80 564 LEU B C 1
ATOM 2099 O O . LEU B 1 106 ? 18.887 19.992 8.142 1.00 33.95 564 LEU B O 1
ATOM 2104 N N . ASP B 1 107 ? 19.348 18.717 6.333 1.00 27.99 565 ASP B N 1
ATOM 2105 C CA . ASP B 1 107 ? 17.973 18.268 6.148 1.00 27.84 565 ASP B CA 1
ATOM 2106 C C . ASP B 1 107 ? 17.487 17.473 7.356 1.00 27.51 565 ASP B C 1
ATOM 2107 O O . ASP B 1 107 ? 16.335 17.605 7.772 1.00 30.14 565 ASP B O 1
ATOM 2112 N N . LEU B 1 108 ? 18.371 16.666 7.934 1.00 24.31 566 LEU B N 1
ATOM 2113 C CA . LEU B 1 108 ? 18.011 15.886 9.107 1.00 23.54 566 LEU B CA 1
ATOM 2114 C C . LEU B 1 108 ? 17.739 16.830 10.283 1.00 26.65 566 LEU B C 1
ATOM 2115 O O . LEU B 1 108 ? 16.748 16.687 11.014 1.00 28.73 566 LEU B O 1
ATOM 2120 N N . ALA B 1 109 ? 18.612 17.810 10.463 1.00 28.67 567 ALA B N 1
ATOM 2121 C CA . ALA B 1 109 ? 18.436 18.760 11.558 1.00 26.72 567 ALA B CA 1
ATOM 2122 C C . ALA B 1 109 ? 17.112 19.510 11.438 1.00 27.20 567 ALA B C 1
ATOM 2123 O O . ALA B 1 109 ? 16.418 19.688 12.437 1.00 27.75 567 ALA B O 1
ATOM 2125 N N . LEU B 1 110 ? 16.765 19.955 10.228 1.00 26.10 568 LEU B N 1
ATOM 2126 C CA . LEU B 1 110 ? 15.514 20.693 10.027 1.00 24.99 568 LEU B CA 1
ATOM 2127 C C . LEU B 1 110 ? 14.289 19.782 10.201 1.00 26.04 568 LEU B C 1
ATOM 2128 O O . LEU B 1 110 ? 13.239 20.228 10.677 1.00 29.14 568 LEU B O 1
ATOM 2133 N N . CYS B 1 111 ? 14.426 18.514 9.817 1.00 27.37 569 CYS B N 1
ATOM 2134 C CA . CYS B 1 111 ? 13.339 17.543 9.951 1.00 27.28 569 CYS B CA 1
ATOM 2135 C C . CYS B 1 111 ? 13.080 17.261 11.430 1.00 28.07 569 CYS B C 1
ATOM 2136 O O . CYS B 1 111 ? 11.934 17.190 11.875 1.00 28.94 569 CYS B O 1
ATOM 2139 N N . ARG B 1 112 ? 14.159 17.060 12.171 1.00 29.72 570 ARG B N 1
ATOM 2140 C CA . ARG B 1 112 ? 14.073 16.801 13.593 1.00 29.52 570 ARG B CA 1
ATOM 2141 C C . ARG B 1 112 ? 13.517 18.031 14.290 1.00 27.60 570 ARG B C 1
ATOM 2142 O O . ARG B 1 112 ? 12.704 17.888 15.182 1.00 31.69 570 ARG B O 1
ATOM 2150 N N . SER B 1 113 ? 13.887 19.228 13.827 1.00 23.65 571 SER B N 1
ATOM 2151 C CA . SER B 1 113 ? 13.348 20.449 14.420 1.00 24.03 571 SER B CA 1
ATOM 2152 C C . SER B 1 113 ? 11.824 20.446 14.243 1.00 24.46 571 SER B C 1
ATOM 2153 O O . SER B 1 113 ? 11.078 20.741 15.170 1.00 26.93 571 SER B O 1
ATOM 2156 N N . TYR B 1 114 ? 11.375 20.090 13.048 1.00 23.76 572 TYR B N 1
ATOM 2157 C CA . TYR B 1 114 ? 9.953 20.072 12.757 1.00 23.09 572 TYR B CA 1
ATOM 2158 C C . TYR B 1 114 ? 9.241 19.062 13.643 1.00 24.82 572 TYR B C 1
ATOM 2159 O O . TYR B 1 114 ? 8.207 19.362 14.250 1.00 28.99 572 TYR B O 1
ATOM 2168 N N . GLU B 1 115 ? 9.822 17.872 13.720 1.00 23.57 573 GLU B N 1
ATOM 2169 C CA . GLU B 1 115 ? 9.235 16.785 14.482 1.00 24.28 573 GLU B CA 1
ATOM 2170 C C . GLU B 1 115 ? 9.163 17.097 15.977 1.00 24.71 573 GLU B C 1
ATOM 2171 O O . GLU B 1 115 ? 8.164 16.814 16.609 1.00 29.73 573 GLU B O 1
ATOM 2177 N N . ALA B 1 116 ? 10.232 17.660 16.536 1.00 21.55 574 ALA B N 1
ATOM 2178 C CA . ALA B 1 116 ? 10.249 18.022 17.953 1.00 20.18 574 ALA B CA 1
ATOM 2179 C C . ALA B 1 116 ? 9.149 19.050 18.240 1.00 24.04 574 ALA B C 1
ATOM 2180 O O . ALA B 1 116 ? 8.428 18.936 19.239 1.00 30.22 574 ALA B O 1
ATOM 2182 N N . ALA B 1 117 ? 8.991 20.020 17.338 1.00 21.64 575 ALA B N 1
ATOM 2183 C CA . ALA B 1 117 ? 7.965 21.064 17.461 1.00 19.91 575 ALA B CA 1
ATOM 2184 C C . ALA B 1 117 ? 6.545 20.498 17.354 1.00 23.15 575 ALA B C 1
ATOM 2185 O O . ALA B 1 117 ? 5.632 20.909 18.092 1.00 26.50 575 ALA B O 1
ATOM 2187 N N . ALA B 1 118 ? 6.349 19.589 16.396 1.00 20.62 576 ALA B N 1
ATOM 2188 C CA . ALA B 1 118 ? 5.051 18.970 16.190 1.00 19.16 576 ALA B CA 1
ATOM 2189 C C . ALA B 1 118 ? 4.641 18.202 17.455 1.00 20.14 576 ALA B C 1
ATOM 2190 O O . ALA B 1 118 ? 3.456 18.182 17.833 1.00 25.11 576 ALA B O 1
ATOM 2192 N N . SER B 1 119 ? 5.612 17.537 18.073 1.00 18.90 577 SER B N 1
ATOM 2193 C CA . SER B 1 119 ? 5.377 16.779 19.296 1.00 20.66 577 SER B CA 1
ATOM 2194 C C . SER B 1 119 ? 4.962 17.723 20.426 1.00 23.89 577 SER B C 1
ATOM 2195 O O . SER B 1 119 ? 4.065 17.413 21.194 1.00 28.25 577 SER B O 1
ATOM 2198 N N . ALA B 1 120 ? 5.655 18.854 20.547 1.00 22.52 578 ALA B N 1
ATOM 2199 C CA . ALA B 1 120 ? 5.332 19.875 21.563 1.00 20.34 578 ALA B CA 1
ATOM 2200 C C . ALA B 1 120 ? 3.909 20.399 21.307 1.00 22.23 578 ALA B C 1
ATOM 2201 O O . ALA B 1 120 ? 3.153 20.699 22.233 1.00 27.02 578 ALA B O 1
ATOM 2203 N N . LEU B 1 121 ? 3.516 20.432 20.040 1.00 22.56 579 LEU B N 1
ATOM 2204 C CA . LEU B 1 121 ? 2.180 20.873 19.654 1.00 22.49 579 LEU B CA 1
ATOM 2205 C C . LEU B 1 121 ? 1.153 19.849 20.161 1.00 21.05 579 LEU B C 1
ATOM 2206 O O . LEU B 1 121 ? 0.103 20.232 20.697 1.00 21.77 579 LEU B O 1
ATOM 2211 N N . GLN B 1 122 ? 1.439 18.553 19.997 1.00 20.85 580 GLN B N 1
ATOM 2212 C CA . GLN B 1 122 ? 0.508 17.522 20.479 1.00 22.23 580 GLN B CA 1
ATOM 2213 C C . GLN B 1 122 ? 0.329 17.630 21.980 1.00 23.45 580 GLN B C 1
ATOM 2214 O O . GLN B 1 122 ? -0.756 17.432 22.495 1.00 27.37 580 GLN B O 1
ATOM 2220 N N . ILE B 1 123 ? 1.425 17.848 22.681 1.00 22.85 581 ILE B N 1
ATOM 2221 C CA . ILE B 1 123 ? 1.384 17.991 24.125 1.00 22.77 581 ILE B CA 1
ATOM 2222 C C . ILE B 1 123 ? 0.559 19.245 24.466 1.00 28.02 581 ILE B C 1
ATOM 2223 O O . ILE B 1 123 ? -0.347 19.188 25.295 1.00 33.99 581 ILE B O 1
ATOM 2228 N N . ALA B 1 124 ? 0.847 20.363 23.799 1.00 28.70 582 ALA B N 1
ATOM 2229 C CA . ALA B 1 124 ? 0.119 21.613 24.071 1.00 28.01 582 ALA B CA 1
ATOM 2230 C C . ALA B 1 124 ? -1.370 21.450 23.881 1.00 28.48 582 ALA B C 1
ATOM 2231 O O . ALA B 1 124 ? -2.159 22.001 24.662 1.00 29.16 582 ALA B O 1
ATOM 2233 N N . ALA B 1 125 ? -1.751 20.734 22.819 1.00 28.28 583 ALA B N 1
ATOM 2234 C CA . ALA B 1 125 ? -3.158 20.467 22.520 1.00 28.59 583 ALA B CA 1
ATOM 2235 C C . ALA B 1 125 ? -3.814 19.770 23.710 1.00 31.29 583 ALA B C 1
ATOM 2236 O O . ALA B 1 125 ? -4.932 20.103 24.101 1.00 35.81 583 ALA B O 1
ATOM 2238 N N . HIS B 1 126 ? -3.123 18.786 24.272 1.00 30.20 584 HIS B N 1
ATOM 2239 C CA . HIS B 1 126 ? -3.660 18.073 25.426 1.00 29.10 584 HIS B CA 1
A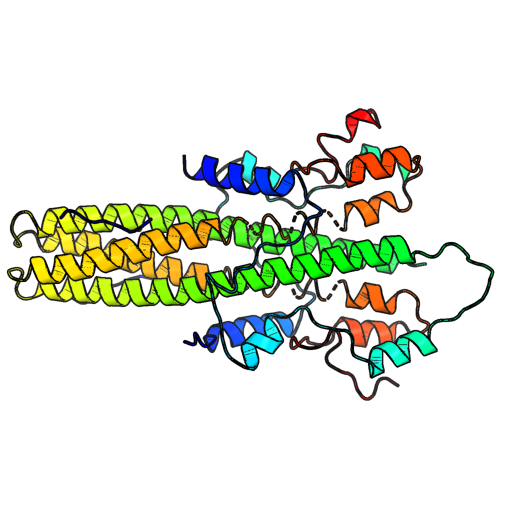TOM 2240 C C . HIS B 1 126 ? -3.724 19.006 26.622 1.00 29.78 584 HIS B C 1
ATOM 2241 O O . HIS B 1 126 ? -4.687 18.986 27.375 1.00 32.47 584 HIS B O 1
ATOM 2248 N N . THR B 1 127 ? -2.717 19.858 26.760 1.00 30.72 585 THR B N 1
ATOM 2249 C CA . THR B 1 127 ? -2.676 20.812 27.862 1.00 31.38 585 THR B CA 1
ATOM 2250 C C . THR B 1 127 ? -3.885 21.762 27.804 1.00 30.82 585 THR B C 1
ATOM 2251 O O . THR B 1 127 ? -4.488 22.032 28.839 1.00 32.10 585 THR B O 1
ATOM 2255 N N . ALA B 1 128 ? -4.264 22.228 26.609 1.00 26.52 586 ALA B N 1
ATOM 2256 C CA . ALA B 1 128 ? -5.412 23.121 26.496 1.00 25.26 586 ALA B CA 1
ATOM 2257 C C . ALA B 1 128 ? -6.674 22.380 26.950 1.00 28.48 586 ALA B C 1
ATOM 2258 O O . ALA B 1 128 ? -7.434 22.894 27.777 1.00 31.09 586 ALA B O 1
ATOM 2260 N N . PHE B 1 129 ? -6.835 21.140 26.482 1.00 30.87 587 PHE B N 1
ATOM 2261 C CA . PHE B 1 129 ? -7.979 20.322 26.855 1.00 30.64 587 PHE B CA 1
ATOM 2262 C C . PHE B 1 129 ? -8.075 20.134 28.374 1.00 28.61 587 PHE B C 1
ATOM 2263 O O . PHE B 1 129 ? -9.121 20.350 28.961 1.00 30.99 587 PHE B O 1
ATOM 2271 N N . VAL B 1 130 ? -6.994 19.683 28.988 1.00 26.53 588 VAL B N 1
ATOM 2272 C CA . VAL B 1 130 ? -6.951 19.481 30.434 1.00 27.61 588 VAL B CA 1
ATOM 2273 C C . VAL B 1 130 ? -7.167 20.809 31.207 1.00 31.12 588 VAL B C 1
ATOM 2274 O O . VAL B 1 130 ? -7.908 20.841 32.174 1.00 32.09 588 VAL B O 1
ATOM 2278 N N . ALA B 1 131 ? -6.549 21.901 30.767 1.00 33.70 589 ALA B N 1
ATOM 2279 C CA . ALA B 1 131 ? -6.718 23.198 31.445 1.00 31.81 589 ALA B CA 1
ATOM 2280 C C . ALA B 1 131 ? -8.190 23.631 31.457 1.00 31.52 589 ALA B C 1
ATOM 2281 O O . ALA B 1 131 ? -8.730 24.044 32.484 1.00 32.55 589 ALA B O 1
ATOM 2283 N N . LYS B 1 132 ? -8.844 23.462 30.326 1.00 30.88 590 LYS B N 1
ATOM 2284 C CA . LYS B 1 132 ? -10.247 23.825 30.187 1.00 33.10 590 LYS B CA 1
ATOM 2285 C C . LYS B 1 132 ? -11.131 22.901 31.049 1.00 38.24 590 LYS B C 1
ATOM 2286 O O . LYS B 1 132 ? -12.061 23.368 31.710 1.00 41.73 590 LYS B O 1
ATOM 2292 N N . SER B 1 133 ? -10.828 21.605 31.066 1.00 39.37 591 SER B N 1
ATOM 2293 C CA . SER B 1 133 ? -11.602 20.656 31.862 1.00 40.02 591 SER B CA 1
ATOM 2294 C C . SER B 1 133 ? -11.464 21.011 33.331 1.00 40.35 591 SER B C 1
ATOM 2295 O O . SER B 1 133 ? -12.440 21.004 34.079 1.00 40.11 591 SER B O 1
ATOM 2298 N N . LEU B 1 134 ? -10.235 21.320 33.726 1.00 40.11 592 LEU B N 1
ATOM 2299 C CA . LEU B 1 134 ? -9.918 21.687 35.089 1.00 39.36 592 LEU B CA 1
ATOM 2300 C C . LEU B 1 134 ? -10.716 22.918 35.530 1.00 41.82 592 LEU B C 1
ATOM 2301 O O . LEU B 1 134 ? -11.208 22.971 36.670 1.00 44.48 592 LEU B O 1
ATOM 2306 N N . GLN B 1 135 ? -10.878 23.893 34.636 1.00 40.68 593 GLN B N 1
ATOM 2307 C CA . GLN B 1 135 ? -11.626 25.073 35.037 1.00 40.78 593 GLN B CA 1
ATOM 2308 C C . GLN B 1 135 ? -13.124 24.835 35.185 1.00 39.90 593 GLN B C 1
ATOM 2309 O O . GLN B 1 135 ? -13.745 25.422 36.059 1.00 42.46 593 GLN B O 1
ATOM 2315 N N . ALA B 1 136 ? -13.681 23.935 34.383 1.00 36.87 594 ALA B N 1
ATOM 2316 C CA . ALA B 1 136 ? -15.096 23.601 34.484 1.00 36.93 594 ALA B CA 1
ATOM 2317 C C . ALA B 1 136 ? -15.316 22.860 35.824 1.00 38.07 594 ALA B C 1
ATOM 2318 O O . ALA B 1 136 ? -16.309 23.085 36.522 1.00 40.50 594 ALA B O 1
ATOM 2320 N N . ASP B 1 137 ? -14.368 22.008 36.195 1.00 38.12 595 ASP B N 1
ATOM 2321 C CA . ASP B 1 137 ? -14.465 21.277 37.454 1.00 39.71 595 ASP B CA 1
ATOM 2322 C C . ASP B 1 137 ? -14.356 22.205 38.669 1.00 41.10 595 ASP B C 1
ATOM 2323 O O . ASP B 1 137 ? -15.092 22.039 39.648 1.00 41.98 595 ASP B O 1
ATOM 2328 N N . ILE B 1 138 ? -13.421 23.155 38.617 1.00 39.72 596 ILE B N 1
ATOM 2329 C CA . ILE B 1 138 ? -13.232 24.107 39.709 1.00 38.01 596 ILE B CA 1
ATOM 2330 C C . ILE B 1 138 ? -14.539 24.850 39.970 1.00 37.53 596 ILE B C 1
ATOM 2331 O O . ILE B 1 138 ? -14.961 24.977 41.119 1.00 37.92 596 ILE B O 1
ATOM 2336 N N . SER B 1 139 ? -15.184 25.326 38.910 1.00 35.85 597 SER B N 1
ATOM 2337 C CA . SER B 1 139 ? -16.438 26.025 39.093 1.00 38.49 597 SER B CA 1
ATOM 2338 C C . SER B 1 139 ? -17.505 25.069 39.635 1.00 42.31 597 SER B C 1
ATOM 2339 O O . SER B 1 139 ? -18.320 25.462 40.463 1.00 46.25 597 SER B O 1
ATOM 2342 N N . GLN B 1 140 ? -17.469 23.805 39.213 1.00 42.73 598 GLN B N 1
ATOM 2343 C CA . GLN B 1 140 ? -18.456 22.836 39.696 1.00 43.50 598 GLN B CA 1
ATOM 2344 C C . GLN B 1 140 ? -18.329 22.663 41.207 1.00 43.67 598 GLN B C 1
ATOM 2345 O O . GLN B 1 140 ? -19.332 22.603 41.920 1.00 44.79 598 GLN B O 1
ATOM 2351 N N . ALA B 1 141 ? -17.092 22.599 41.684 1.00 42.91 599 ALA B N 1
ATOM 2352 C CA . ALA B 1 141 ? -16.800 22.451 43.102 1.00 42.54 599 ALA B CA 1
ATOM 2353 C C . ALA B 1 141 ? -17.238 23.710 43.848 1.00 46.61 599 ALA B C 1
ATOM 2354 O O . ALA B 1 141 ? -17.756 23.640 44.969 1.00 47.09 599 ALA B O 1
ATOM 2356 N N . ALA B 1 142 ? -17.006 24.859 43.217 1.00 52.92 600 ALA B N 1
ATOM 2357 C CA . ALA B 1 142 ? -17.373 26.154 43.777 1.00 55.42 600 ALA B CA 1
ATOM 2358 C C . ALA B 1 142 ? -18.872 26.194 44.053 1.00 58.39 600 ALA B C 1
ATOM 2359 O O . ALA B 1 142 ? -19.292 26.536 45.157 1.00 61.87 600 ALA B O 1
ATOM 2361 N N . GLN B 1 143 ? -19.669 25.806 43.059 1.00 58.48 601 GLN B N 1
ATOM 2362 C CA . GLN B 1 143 ? -21.124 25.799 43.189 1.00 59.39 601 GLN B CA 1
ATOM 2363 C C . GLN B 1 143 ? -21.617 24.876 44.304 1.00 61.08 601 GLN B C 1
ATOM 2364 O O . GLN B 1 143 ? -22.564 25.216 45.023 1.00 62.98 601 GLN B O 1
ATOM 2370 N N . ILE B 1 144 ? -20.961 23.729 44.462 1.00 60.50 602 ILE B N 1
ATOM 2371 C CA . ILE B 1 144 ? -21.327 22.763 45.492 1.00 60.74 602 ILE B CA 1
ATOM 2372 C C . ILE B 1 144 ? -21.168 23.364 46.885 1.00 65.25 602 ILE B C 1
ATOM 2373 O O . ILE B 1 144 ? -22.125 23.398 47.661 1.00 67.39 602 ILE B O 1
ATOM 2378 N N . ILE B 1 145 ? -19.980 23.886 47.178 1.00 70.51 603 ILE B N 1
ATOM 2379 C CA . ILE B 1 145 ? -19.706 24.487 48.485 1.00 74.28 603 ILE B CA 1
ATOM 2380 C C . ILE B 1 145 ? -20.387 25.844 48.669 1.00 76.31 603 ILE B C 1
ATOM 2381 O O . ILE B 1 145 ? -20.444 26.379 49.777 1.00 77.66 603 ILE B O 1
ATOM 2386 N N . ASN B 1 146 ? -20.893 26.386 47.567 1.00 77.90 604 ASN B N 1
ATOM 2387 C CA . ASN B 1 146 ? -21.598 27.662 47.550 1.00 81.63 604 ASN B CA 1
ATOM 2388 C C . ASN B 1 146 ? -23.073 27.440 47.903 1.00 88.04 604 ASN B C 1
ATOM 2389 O O . ASN B 1 146 ? -23.696 28.284 48.545 1.00 88.66 604 ASN B O 1
ATOM 2394 N N . SER B 1 147 ? -23.631 26.313 47.463 1.00 91.56 605 SER B N 1
ATOM 2395 C CA . SER B 1 147 ? -25.025 25.981 47.749 1.00 94.14 605 SER B CA 1
ATOM 2396 C C . SER B 1 147 ? -25.134 25.368 49.149 1.00 96.87 605 SER B C 1
ATOM 2397 O O . SER B 1 147 ? -25.135 26.092 50.146 1.00 98.36 605 SER B O 1
ATOM 2400 N N . ASP B 1 148 ? -25.211 24.043 49.235 1.00 96.87 606 ASP B N 1
ATOM 2401 C CA . ASP B 1 148 ? -25.308 23.383 50.533 1.00 96.62 606 ASP B CA 1
ATOM 2402 C C . ASP B 1 148 ? -23.951 22.747 50.842 1.00 97.30 606 ASP B C 1
ATOM 2403 O O . ASP B 1 148 ? -23.674 21.618 50.425 1.00 96.00 606 ASP B O 1
ATOM 2405 N N . PRO B 1 149 ? -23.095 23.463 51.598 1.00 99.53 607 PRO B N 1
ATOM 2406 C CA . PRO B 1 149 ? -21.752 23.027 51.994 1.00 101.06 607 PRO B CA 1
ATOM 2407 C C . PRO B 1 149 ? -21.689 21.596 52.516 1.00 103.55 607 PRO B C 1
ATOM 2408 O O . PRO B 1 149 ? -20.650 20.940 52.423 1.00 105.19 607 PRO B O 1
ATOM 2412 N N . SER B 1 150 ? -22.806 21.113 53.051 1.00 104.91 608 SER B N 1
ATOM 2413 C CA . SER B 1 150 ? -22.893 19.756 53.581 1.00 106.76 608 SER B CA 1
ATOM 2414 C C . SER B 1 150 ? -22.304 18.723 52.615 1.00 107.40 608 SER B C 1
ATOM 2415 O O . SER B 1 150 ? -21.754 17.705 53.045 1.00 108.91 608 SER B O 1
ATOM 2418 N N . ASP B 1 151 ? -22.387 19.010 51.316 1.00 104.23 609 ASP B N 1
ATOM 2419 C CA . ASP B 1 151 ? -21.871 18.118 50.278 1.00 100.43 609 ASP B CA 1
ATOM 2420 C C . ASP B 1 151 ? -20.343 18.155 50.183 1.00 96.87 609 ASP B C 1
ATOM 2421 O O . ASP B 1 151 ? -19.774 18.078 49.090 1.00 94.83 609 ASP B O 1
ATOM 2423 N N . ALA B 1 152 ? -19.689 18.205 51.341 1.00 92.87 610 ALA B N 1
ATOM 2424 C CA . ALA B 1 152 ? -18.236 18.251 51.435 1.00 89.87 610 ALA B CA 1
ATOM 2425 C C . ALA B 1 152 ? -17.551 17.152 50.629 1.00 88.13 610 ALA B C 1
ATOM 2426 O O . ALA B 1 152 ? -16.677 17.439 49.812 1.00 89.87 610 ALA B O 1
ATOM 2428 N N . GLN B 1 153 ? -17.951 15.900 50.841 1.00 82.87 611 GLN B N 1
ATOM 2429 C CA . GLN B 1 153 ? -17.341 14.783 50.119 1.00 80.09 611 GLN B CA 1
ATOM 2430 C C . GLN B 1 153 ? -17.539 14.893 48.604 1.00 78.38 611 GLN B C 1
ATOM 2431 O O . GLN B 1 153 ? -16.714 14.414 47.828 1.00 79.67 611 GLN B O 1
ATOM 2437 N N . GLN B 1 154 ? -18.630 15.529 48.186 1.00 74.13 612 GLN B N 1
ATOM 2438 C CA . GLN B 1 154 ? -18.905 15.707 46.765 1.00 71.68 612 GLN B CA 1
ATOM 2439 C C . GLN B 1 154 ? -17.870 16.682 46.191 1.00 70.02 612 GLN B C 1
ATOM 2440 O O . GLN B 1 154 ? -17.244 16.406 45.162 1.00 71.62 612 GLN B O 1
ATOM 2446 N N . ALA B 1 155 ? -17.671 17.803 46.878 1.00 64.07 613 ALA B N 1
ATOM 2447 C CA . ALA B 1 155 ? -16.702 18.804 46.450 1.00 59.17 613 ALA B CA 1
ATOM 2448 C C . ALA B 1 155 ? -15.280 18.231 46.514 1.00 54.32 613 ALA B C 1
ATOM 2449 O O . ALA B 1 155 ? -14.473 18.469 45.617 1.00 55.98 613 ALA B O 1
ATOM 2451 N N . LEU B 1 156 ? -14.984 17.465 47.561 1.00 44.81 614 LEU B N 1
ATOM 2452 C CA . LEU B 1 156 ? -13.673 16.844 47.716 1.00 43.29 614 LEU B CA 1
ATOM 2453 C C . LEU B 1 156 ? -13.316 15.902 46.560 1.00 42.51 614 LEU B C 1
ATOM 2454 O O . LEU B 1 156 ? -12.147 15.804 46.176 1.00 43.59 614 LEU B O 1
ATOM 2459 N N . ARG B 1 157 ? -14.305 15.180 46.041 1.00 40.20 615 ARG B N 1
ATOM 2460 C CA . ARG B 1 157 ? -14.070 14.279 44.917 1.00 37.70 615 ARG B CA 1
ATOM 2461 C C . ARG B 1 157 ? -13.832 15.086 43.646 1.00 36.04 615 ARG B C 1
ATOM 2462 O O . ARG B 1 157 ? -13.040 14.696 42.797 1.00 36.81 615 ARG B O 1
ATOM 2470 N N . ILE B 1 158 ? -14.500 16.226 43.530 1.00 35.74 616 ILE B N 1
ATOM 2471 C CA . ILE B 1 158 ? -14.319 17.082 42.368 1.00 35.31 616 ILE B CA 1
ATOM 2472 C C . ILE B 1 158 ? -12.915 17.671 42.441 1.00 36.31 616 ILE B C 1
ATOM 2473 O O . ILE B 1 158 ? -12.167 17.618 41.472 1.00 39.24 616 ILE B O 1
ATOM 2478 N N . LEU B 1 159 ? -12.537 18.125 43.633 1.00 34.23 617 LEU B N 1
ATOM 2479 C CA . LEU B 1 159 ? -11.239 18.724 43.865 1.00 33.00 617 LEU B CA 1
ATOM 2480 C C . LEU B 1 159 ? -10.122 17.705 43.744 1.00 33.20 617 LEU B C 1
ATOM 2481 O O . LEU B 1 159 ? -8.992 18.057 43.422 1.00 36.86 617 LEU B O 1
ATOM 2486 N N . ASN B 1 160 ? -10.421 16.440 44.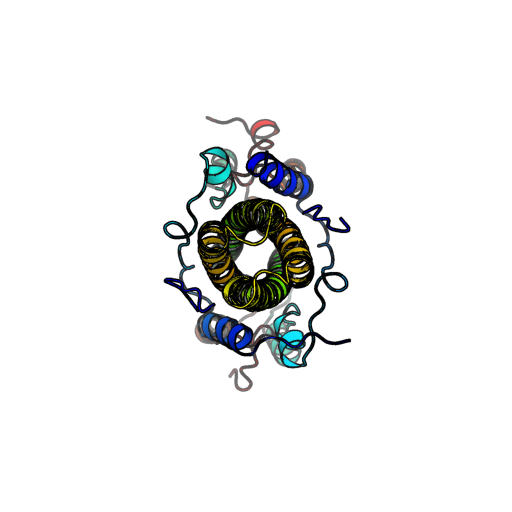025 1.00 31.80 618 ASN B N 1
ATOM 2487 C CA . ASN B 1 160 ? -9.393 15.419 43.925 1.00 30.73 618 ASN B CA 1
ATOM 2488 C C . ASN B 1 160 ? -9.048 15.264 42.436 1.00 32.27 618 ASN B C 1
ATOM 2489 O O . ASN B 1 160 ? -7.889 15.146 42.047 1.00 34.62 618 ASN B O 1
ATOM 2494 N N . ARG B 1 161 ? -10.065 15.372 41.600 1.00 30.50 619 ARG B N 1
ATOM 2495 C CA . ARG B 1 161 ? -9.893 15.264 40.169 1.00 30.37 619 ARG B CA 1
ATOM 2496 C C . ARG B 1 161 ? -9.078 16.479 39.640 1.00 33.16 619 ARG B C 1
ATOM 2497 O O . ARG B 1 161 ? -8.138 16.313 38.846 1.00 35.50 619 ARG B O 1
ATOM 2505 N N . THR B 1 162 ? -9.386 17.682 40.129 1.00 31.23 620 THR B N 1
ATOM 2506 C CA . THR B 1 162 ? -8.659 18.875 39.697 1.00 28.82 620 THR B CA 1
ATOM 2507 C C . THR B 1 162 ? -7.194 18.787 40.119 1.00 30.41 620 THR B C 1
ATOM 2508 O O . THR B 1 162 ? -6.302 19.299 39.434 1.00 29.82 620 THR B O 1
ATOM 2512 N N . TYR B 1 163 ? -6.959 18.140 41.256 1.00 31.25 621 TYR B N 1
ATOM 2513 C CA . TYR B 1 163 ? -5.611 17.965 41.786 1.00 32.29 621 TYR B CA 1
ATOM 2514 C C . TYR B 1 163 ? -4.766 17.118 40.803 1.00 34.43 621 TYR B C 1
ATOM 2515 O O . TYR B 1 163 ? -3.605 17.437 40.523 1.00 38.48 621 TYR B O 1
ATOM 2524 N N . ASP B 1 164 ? -5.368 16.051 40.289 1.00 32.15 622 ASP B N 1
ATOM 2525 C CA . ASP B 1 164 ? -4.724 15.161 39.333 1.00 32.18 622 ASP B CA 1
ATOM 2526 C C . ASP B 1 164 ? -4.453 15.913 38.023 1.00 30.19 622 ASP B C 1
ATOM 2527 O O . ASP B 1 164 ? -3.349 15.875 37.490 1.00 31.54 622 ASP B O 1
ATOM 2532 N N . ALA B 1 165 ? -5.463 16.608 37.525 1.00 27.94 623 ALA B N 1
ATOM 2533 C CA . ALA B 1 165 ? -5.311 17.400 36.304 1.00 28.86 623 ALA B CA 1
ATOM 2534 C C . ALA B 1 165 ? -4.135 18.392 36.434 1.00 32.03 623 ALA B C 1
ATOM 2535 O O . ALA B 1 165 ? -3.375 18.587 35.477 1.00 35.71 623 ALA B O 1
ATOM 2537 N N . ALA B 1 166 ? -3.958 18.982 37.621 1.00 30.61 624 ALA B N 1
ATOM 2538 C CA . ALA B 1 166 ? -2.861 19.936 37.845 1.00 27.28 624 ALA B CA 1
ATOM 2539 C C . ALA B 1 166 ? -1.505 19.239 37.785 1.00 30.10 624 ALA B C 1
ATOM 2540 O O . ALA B 1 166 ? -0.554 19.787 37.230 1.00 34.13 624 ALA B O 1
ATOM 2542 N N . SER B 1 167 ? -1.407 18.029 38.330 1.00 30.47 625 SER B N 1
ATOM 2543 C CA . SER B 1 167 ? -0.131 17.323 38.265 1.00 31.27 625 SER B CA 1
ATOM 2544 C C . SER B 1 167 ? 0.120 16.875 36.814 1.00 29.50 625 SER B C 1
ATOM 2545 O O . SER B 1 167 ? 1.251 16.869 36.356 1.00 31.75 625 SER B O 1
ATOM 2548 N N . TYR B 1 168 ? -0.947 16.544 36.096 1.00 26.01 626 TYR B N 1
ATOM 2549 C CA . TYR B 1 168 ? -0.845 16.141 34.694 1.00 28.00 626 TYR B CA 1
ATOM 2550 C C . TYR B 1 168 ? -0.239 17.325 33.931 1.00 29.66 626 TYR B C 1
ATOM 2551 O O . TYR B 1 168 ? 0.684 17.167 33.134 1.00 30.94 626 TYR B O 1
ATOM 2560 N N . LEU B 1 169 ? -0.746 18.518 34.224 1.00 31.36 627 LEU B N 1
ATOM 2561 C CA . LEU B 1 169 ? -0.274 19.737 33.585 1.00 32.44 627 LEU B CA 1
ATOM 2562 C C . LEU B 1 169 ? 1.206 20.010 33.863 1.00 35.10 627 LEU B C 1
ATOM 2563 O O . LEU B 1 169 ? 1.923 20.455 32.979 1.00 36.41 627 LEU B O 1
ATOM 2568 N N . CYS B 1 170 ? 1.656 19.721 35.081 1.00 38.43 628 CYS B N 1
ATOM 2569 C CA . CYS B 1 170 ? 3.055 19.915 35.430 1.00 40.18 628 CYS B CA 1
ATOM 2570 C C . CYS B 1 170 ? 3.884 18.908 34.627 1.00 38.63 628 CYS B C 1
ATOM 2571 O O . CYS B 1 170 ? 4.926 19.269 34.086 1.00 39.41 628 CYS B O 1
ATOM 2574 N N . ASP B 1 171 ? 3.407 17.661 34.529 1.00 35.25 629 ASP B N 1
ATOM 2575 C CA . ASP B 1 171 ? 4.105 16.631 33.747 1.00 33.94 629 ASP B CA 1
ATOM 2576 C C . ASP B 1 171 ? 4.201 17.058 32.275 1.00 31.60 629 ASP B C 1
ATOM 2577 O O . ASP B 1 171 ? 5.270 16.997 31.672 1.00 33.51 629 ASP B O 1
ATOM 2582 N N . ALA B 1 172 ? 3.084 17.502 31.710 1.00 27.60 630 ALA B N 1
ATOM 2583 C CA . ALA B 1 172 ? 3.042 17.957 30.319 1.00 26.37 630 ALA B CA 1
ATOM 2584 C C . ALA B 1 172 ? 4.044 19.099 30.093 1.00 27.51 630 ALA B C 1
ATOM 2585 O O . ALA B 1 172 ? 4.765 19.119 29.086 1.00 30.68 630 ALA B O 1
ATOM 2587 N N . ALA B 1 173 ? 4.121 20.019 31.050 1.00 25.17 631 ALA B N 1
ATOM 2588 C CA . ALA B 1 173 ? 5.041 21.147 30.952 1.00 25.13 631 ALA B CA 1
ATOM 2589 C C . ALA B 1 173 ? 6.503 20.652 30.886 1.00 27.85 631 ALA B C 1
ATOM 2590 O O . ALA B 1 173 ? 7.322 21.215 30.156 1.00 30.14 631 ALA B O 1
ATOM 2592 N N . PHE B 1 174 ? 6.839 19.614 31.647 1.00 30.52 632 PHE B N 1
ATOM 2593 C CA . PHE B 1 174 ? 8.194 19.075 31.595 1.00 32.06 632 PHE B CA 1
ATOM 2594 C C . PHE B 1 174 ? 8.453 18.365 30.257 1.00 30.57 632 PHE B C 1
ATOM 2595 O O . PHE B 1 174 ? 9.555 18.435 29.722 1.00 33.51 632 PHE B O 1
ATOM 2603 N N . ASP B 1 175 ? 7.435 17.709 29.708 1.00 24.86 633 ASP B N 1
ATOM 2604 C CA . ASP B 1 175 ? 7.578 17.056 28.405 1.00 23.86 633 ASP B CA 1
ATOM 2605 C C . ASP B 1 175 ? 7.756 18.124 27.292 1.00 25.34 633 ASP B C 1
ATOM 2606 O O . ASP B 1 175 ? 8.530 17.925 26.355 1.00 26.27 633 ASP B O 1
ATOM 2611 N N A GLU B 1 176 ? 7.075 19.265 27.434 0.50 25.61 634 GLU B N 1
ATOM 2612 N N B GLU B 1 176 ? 7.072 19.257 27.441 0.50 25.74 634 GLU B N 1
ATOM 2613 C CA A GLU B 1 176 ? 7.178 20.365 26.462 0.50 25.24 634 GLU B CA 1
ATOM 2614 C CA B GLU B 1 176 ? 7.160 20.360 26.481 0.50 25.46 634 GLU B CA 1
ATOM 2615 C C A GLU B 1 176 ? 8.601 20.926 26.504 0.50 25.08 634 GLU B C 1
ATOM 2616 C C B GLU B 1 176 ? 8.589 20.926 26.509 0.50 25.22 634 GLU B C 1
ATOM 2617 O O A GLU B 1 176 ? 9.213 21.196 25.463 0.50 25.87 634 GLU B O 1
ATOM 2618 O O B GLU B 1 176 ? 9.192 21.191 25.462 0.50 26.02 634 GLU B O 1
ATOM 2629 N N . VAL B 1 177 ? 9.129 21.061 27.716 1.00 23.87 635 VAL B N 1
ATOM 2630 C CA . VAL B 1 177 ? 10.488 21.570 27.923 1.00 25.03 635 VAL B CA 1
ATOM 2631 C C . VAL B 1 177 ? 11.480 20.608 27.237 1.00 25.30 635 VAL B C 1
ATOM 2632 O O . VAL B 1 177 ? 12.422 21.032 26.574 1.00 25.78 635 VAL B O 1
ATOM 2636 N N . ARG B 1 178 ? 11.247 19.311 27.401 1.00 27.27 636 ARG B N 1
ATOM 2637 C CA . ARG B 1 178 ? 12.097 18.280 26.789 1.00 28.54 636 ARG B CA 1
ATOM 2638 C C . ARG B 1 178 ? 12.074 18.372 25.255 1.00 26.75 636 ARG B C 1
ATOM 2639 O O . ARG B 1 178 ? 13.120 18.362 24.607 1.00 28.20 636 ARG B O 1
ATOM 2655 N N . SER B 1 180 ? 11.294 20.935 23.435 1.00 27.92 638 SER B N 1
ATOM 2656 C CA . SER B 1 180 ? 11.920 22.203 23.054 1.00 27.19 638 SER B CA 1
ATOM 2657 C C . SER B 1 180 ? 13.448 22.088 23.085 1.00 26.92 638 SER B C 1
ATOM 2658 O O . SER B 1 180 ? 14.128 22.622 22.216 1.00 30.25 638 SER B O 1
ATOM 2661 N N . ALA B 1 181 ? 13.970 21.385 24.085 1.00 23.97 639 ALA B N 1
ATOM 2662 C CA . ALA B 1 181 ? 15.408 21.203 24.226 1.00 22.75 639 ALA B CA 1
ATOM 2663 C C . ALA B 1 181 ? 15.947 20.392 23.051 1.00 24.65 639 ALA B C 1
ATOM 2664 O O . ALA B 1 181 ? 17.004 20.716 22.512 1.00 26.98 639 ALA B O 1
ATOM 2666 N N . CYS B 1 182 ? 15.177 19.405 22.606 1.00 29.27 640 CYS B N 1
ATOM 2667 C CA . CYS B 1 182 ? 15.565 18.555 21.480 1.00 31.49 640 CYS B CA 1
ATOM 2668 C C . CYS B 1 182 ? 15.618 19.388 20.207 1.00 30.47 640 CYS B C 1
ATOM 2669 O O . CYS B 1 182 ? 16.554 19.263 19.412 1.00 31.92 640 CYS B O 1
ATOM 2672 N N . ALA B 1 183 ? 14.608 20.238 20.019 1.00 28.18 641 ALA B N 1
ATOM 2673 C CA . ALA B 1 183 ? 14.530 21.103 18.847 1.00 26.94 641 ALA B CA 1
ATOM 2674 C C . ALA B 1 183 ? 15.746 22.025 18.808 1.00 29.33 641 ALA B C 1
ATOM 2675 O O . ALA B 1 183 ? 16.358 22.213 17.765 1.00 32.92 641 ALA B O 1
ATOM 2685 N N . GLY B 1 185 ? 18.578 21.509 20.303 1.00 28.39 643 GLY B N 1
ATOM 2686 C CA . GLY B 1 185 ? 19.746 20.687 20.038 1.00 28.58 643 GLY B CA 1
ATOM 2687 C C . GLY B 1 185 ? 19.887 20.413 18.536 1.00 30.85 643 GLY B C 1
ATOM 2688 O O . GLY B 1 185 ? 20.963 20.536 17.980 1.00 32.27 643 GLY B O 1
ATOM 2689 N N . SER B 1 186 ? 18.782 20.095 17.868 1.00 30.91 644 SER B N 1
ATOM 2690 C CA . SER B 1 186 ? 18.797 19.805 16.436 1.00 30.14 644 SER B CA 1
ATOM 2691 C C . SER B 1 186 ? 19.168 21.036 15.625 1.00 29.85 644 SER B C 1
ATOM 2692 O O . SER B 1 186 ? 19.944 20.948 14.669 1.00 31.87 644 SER B O 1
ATOM 2695 N N . SER B 1 187 ? 18.634 22.184 16.023 1.00 27.74 645 SER B N 1
ATOM 2696 C CA . SER B 1 18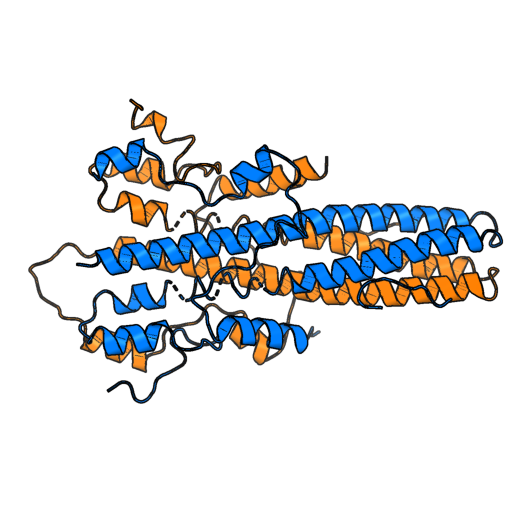7 ? 18.941 23.432 15.347 1.00 28.36 645 SER B CA 1
ATOM 2697 C C . SER B 1 187 ? 20.460 23.680 15.436 1.00 30.61 645 SER B C 1
ATOM 2698 O O . SER B 1 187 ? 21.113 23.983 14.439 1.00 31.33 645 SER B O 1
ATOM 2701 N N . THR B 1 188 ? 21.004 23.504 16.636 1.00 31.71 646 THR B N 1
ATOM 2702 C CA . THR B 1 188 ? 22.421 23.690 16.901 1.00 27.44 646 THR B CA 1
ATOM 2703 C C . THR B 1 188 ? 23.273 22.701 16.092 1.00 31.39 646 THR B C 1
ATOM 2704 O O . THR B 1 188 ? 24.297 23.079 15.548 1.00 32.84 646 THR B O 1
ATOM 2716 N N . GLY B 1 190 ? 22.469 21.321 13.187 1.00 31.66 648 GLY B N 1
ATOM 2717 C CA . GLY B 1 190 ? 22.426 21.789 11.821 1.00 26.68 648 GLY B CA 1
ATOM 2718 C C . GLY B 1 190 ? 23.404 22.931 11.593 1.00 28.67 648 GLY B C 1
ATOM 2719 O O . GLY B 1 190 ? 24.161 22.919 10.615 1.00 34.54 648 GLY B O 1
ATOM 2720 N N . ARG B 1 191 ? 23.425 23.891 12.516 1.00 25.75 649 ARG B N 1
ATOM 2721 C CA . ARG B 1 191 ? 24.309 25.048 12.395 1.00 26.42 649 ARG B CA 1
ATOM 2722 C C . ARG B 1 191 ? 25.784 24.719 12.575 1.00 27.22 649 ARG B C 1
ATOM 2723 O O . ARG B 1 191 ? 26.633 25.404 12.007 1.00 28.87 649 ARG B O 1
ATOM 2731 N N . ARG B 1 192 ? 26.101 23.710 13.380 1.00 26.64 650 ARG B N 1
ATOM 2732 C CA . ARG B 1 192 ? 27.501 23.312 13.532 1.00 26.15 650 ARG B CA 1
ATOM 2733 C C . ARG B 1 192 ? 28.021 22.836 12.159 1.00 28.74 650 ARG B C 1
ATOM 2734 O O . ARG B 1 192 ? 29.068 23.285 11.697 1.00 29.16 650 ARG B O 1
ATOM 2742 N N . TYR B 1 193 ? 27.245 21.998 11.473 1.00 29.53 651 TYR B N 1
ATOM 2743 C CA . TYR B 1 193 ? 27.640 21.510 10.145 1.00 29.94 651 TYR B CA 1
ATOM 2744 C C . TYR B 1 193 ? 27.731 22.665 9.163 1.00 31.19 651 TYR B C 1
ATOM 2745 O O . TYR B 1 193 ? 28.664 22.752 8.361 1.00 35.54 651 TYR B O 1
ATOM 2754 N N . LEU B 1 194 ? 26.778 23.581 9.255 1.00 28.74 652 LEU B N 1
ATOM 2755 C CA . LEU B 1 194 ? 26.760 24.719 8.363 1.00 28.67 652 LEU B CA 1
ATOM 2756 C C . LEU B 1 194 ? 27.957 25.649 8.504 1.00 31.57 652 LEU B C 1
ATOM 2757 O O . LEU B 1 194 ? 28.502 26.098 7.500 1.00 34.20 652 LEU B O 1
ATOM 2762 N N . TRP B 1 195 ? 28.337 25.961 9.744 1.00 33.04 653 TRP B N 1
ATOM 2763 C CA . TRP B 1 195 ? 29.455 26.857 10.011 1.00 32.13 653 TRP B CA 1
ATOM 2764 C C . TRP B 1 195 ? 30.848 26.240 9.894 1.00 34.04 653 TRP B C 1
ATOM 2765 O O . TRP B 1 195 ? 31.817 26.962 9.666 1.00 35.43 653 TRP B O 1
ATOM 2776 N N . LEU B 1 196 ? 30.956 24.925 10.048 1.00 32.89 654 LEU B N 1
ATOM 2777 C CA . LEU B 1 196 ? 32.246 24.260 9.910 1.00 32.00 654 LEU B CA 1
ATOM 2778 C C . LEU B 1 196 ? 32.599 23.967 8.443 1.00 35.46 654 LEU B C 1
ATOM 2779 O O . LEU B 1 196 ? 33.767 23.793 8.108 1.00 39.00 654 LEU B O 1
ATOM 2784 N N . LYS B 1 197 ? 31.593 23.977 7.574 1.00 38.24 655 LYS B N 1
ATOM 2785 C CA . LYS B 1 197 ? 31.750 23.686 6.148 1.00 41.29 655 LYS B CA 1
ATOM 2786 C C . LYS B 1 197 ? 32.959 24.330 5.462 1.00 44.16 655 LYS B C 1
ATOM 2787 O O . LYS B 1 197 ? 33.764 23.630 4.839 1.00 45.35 655 LYS B O 1
ATOM 2793 N N . ASP B 1 198 ? 33.062 25.655 5.553 1.00 47.17 656 ASP B N 1
ATOM 2794 C CA . ASP B 1 198 ? 34.165 26.400 4.945 1.00 50.16 656 ASP B CA 1
ATOM 2795 C C . ASP B 1 198 ? 35.172 26.860 6.001 1.00 50.71 656 ASP B C 1
ATOM 2796 O O . ASP B 1 198 ? 35.861 27.864 5.806 1.00 48.27 656 ASP B O 1
ATOM 2801 N N . CYS B 1 199 ? 35.219 26.160 7.134 1.00 52.55 657 CYS B N 1
ATOM 2802 C CA . CYS B 1 199 ? 36.145 26.509 8.206 1.00 52.72 657 CYS B CA 1
ATOM 2803 C C . CYS B 1 199 ? 37.467 25.795 7.936 1.00 54.96 657 CYS B C 1
ATOM 2804 O O . CYS B 1 199 ? 37.534 24.562 7.920 1.00 55.11 657 CYS B O 1
ATOM 2807 N N . LYS B 1 200 ? 38.513 26.585 7.728 1.00 56.68 658 LYS B N 1
ATOM 2808 C CA . LYS B 1 200 ? 39.843 26.069 7.420 1.00 53.88 658 LYS B CA 1
ATOM 2809 C C . LYS B 1 200 ? 40.537 25.337 8.567 1.00 49.39 658 LYS B C 1
ATOM 2810 O O . LYS B 1 200 ? 41.566 25.790 9.083 1.00 50.19 658 LYS B O 1
ATOM 2816 N N . ILE B 1 201 ? 39.957 24.218 8.984 1.00 44.02 659 ILE B N 1
ATOM 2817 C CA . ILE B 1 201 ? 40.533 23.411 10.042 1.00 42.84 659 ILE B CA 1
ATOM 2818 C C . ILE B 1 201 ? 40.449 21.974 9.586 1.00 43.81 659 ILE B C 1
ATOM 2819 O O . ILE B 1 201 ? 39.694 21.655 8.666 1.00 45.97 659 ILE B O 1
ATOM 2824 N N . SER B 1 202 ? 41.235 21.116 10.224 1.00 43.52 660 SER B N 1
ATOM 2825 C CA . SER B 1 202 ? 41.282 19.707 9.877 1.00 47.03 660 SER B CA 1
ATOM 2826 C C . SER B 1 202 ? 39.957 18.997 10.103 1.00 49.74 660 SER B C 1
ATOM 2827 O O . SER B 1 202 ? 39.127 19.436 10.911 1.00 53.04 660 SER B O 1
ATOM 2830 N N . PRO B 1 203 ? 39.749 17.876 9.396 1.00 48.58 661 PRO B N 1
ATOM 2831 C CA . PRO B 1 203 ? 38.528 17.078 9.516 1.00 46.52 661 PRO B CA 1
ATOM 2832 C C . PRO B 1 203 ? 38.332 16.486 10.910 1.00 43.15 661 PRO B C 1
ATOM 2833 O O . PRO B 1 203 ? 37.202 16.388 11.389 1.00 42.79 661 PRO B O 1
ATOM 2837 N N . ALA B 1 204 ? 39.427 16.117 11.568 1.00 42.84 662 ALA B N 1
ATOM 2838 C CA . ALA B 1 204 ? 39.355 15.530 12.907 1.00 44.55 662 ALA B CA 1
ATOM 2839 C C . ALA B 1 204 ? 38.841 16.548 13.928 1.00 45.00 662 ALA B C 1
ATOM 2840 O O . ALA B 1 204 ? 38.051 16.216 14.811 1.00 48.12 662 ALA B O 1
ATOM 2842 N N . SER B 1 205 ? 39.290 17.788 13.792 1.00 41.79 663 SER B N 1
ATOM 2843 C CA . SER B 1 205 ? 38.858 18.851 14.682 1.00 42.70 663 SER B CA 1
ATOM 2844 C C . SER B 1 205 ? 37.362 19.140 14.475 1.00 45.32 663 SER B C 1
ATOM 2845 O O . SER B 1 205 ? 36.633 19.373 15.443 1.00 47.98 663 SER B O 1
ATOM 2848 N N . LYS B 1 206 ? 36.921 19.088 13.215 1.00 42.39 664 LYS B N 1
ATOM 2849 C CA . LYS B 1 206 ? 35.536 19.335 12.835 1.00 40.07 664 LYS B CA 1
ATOM 2850 C C . LYS B 1 206 ? 34.627 18.263 13.404 1.00 40.27 664 LYS B C 1
ATOM 2851 O O . LYS B 1 206 ? 33.488 18.540 13.797 1.00 42.19 664 LYS B O 1
ATOM 2857 N N . ASN B 1 207 ? 35.103 17.024 13.378 1.00 37.90 665 ASN B N 1
ATOM 2858 C CA . ASN B 1 207 ? 34.323 15.918 13.893 1.00 38.62 665 ASN B CA 1
ATOM 2859 C C . ASN B 1 207 ? 34.125 16.126 15.392 1.00 43.91 665 ASN B C 1
ATOM 2860 O O . ASN B 1 207 ? 33.007 16.058 15.890 1.00 45.58 665 ASN B O 1
ATOM 2865 N N . LYS B 1 208 ? 35.218 16.415 16.090 1.00 45.84 666 LYS B N 1
ATOM 2866 C CA . LYS B 1 208 ? 35.203 16.649 17.536 1.00 46.53 666 LYS B CA 1
ATOM 2867 C C . LYS B 1 208 ? 34.240 17.777 17.946 1.00 46.18 666 LYS B C 1
ATOM 2868 O O . LYS B 1 208 ? 33.428 17.602 18.848 1.00 49.78 666 LYS B O 1
ATOM 2874 N N . LEU B 1 209 ? 34.327 18.921 17.274 1.00 40.66 667 LEU B N 1
ATOM 2875 C CA . LEU B 1 209 ? 33.467 20.059 17.584 1.00 38.08 667 LEU B CA 1
ATOM 2876 C C . LEU B 1 209 ? 31.987 19.769 17.323 1.00 39.32 667 LEU B C 1
ATOM 2877 O O . LEU B 1 209 ? 31.111 20.186 18.082 1.00 41.32 667 LEU B O 1
ATOM 2882 N N . THR B 1 210 ? 31.719 19.047 16.245 1.00 39.30 668 THR B N 1
ATOM 2883 C CA . THR B 1 210 ? 30.364 18.691 15.868 1.00 40.23 668 THR B CA 1
ATOM 2884 C C . THR B 1 210 ? 29.640 17.743 16.843 1.00 44.13 668 THR B C 1
ATOM 2885 O O . THR B 1 210 ? 28.442 17.884 17.043 1.00 43.52 668 THR B O 1
ATOM 2889 N N . VAL B 1 211 ? 30.355 16.778 17.427 1.00 44.90 669 VAL B N 1
ATOM 2890 C CA . VAL B 1 211 ? 29.729 15.806 18.341 1.00 43.27 669 VAL B CA 1
ATOM 2891 C C . VAL B 1 211 ? 29.846 16.158 19.830 1.00 42.48 669 VAL B C 1
ATOM 2892 O O . VAL B 1 211 ? 29.380 15.414 20.699 1.00 40.18 669 VAL B O 1
ATOM 2896 N N . ALA B 1 212 ? 30.485 17.281 20.117 1.00 42.37 670 ALA B N 1
ATOM 2897 C CA . ALA B 1 212 ? 30.654 17.733 21.486 1.00 41.67 670 ALA B CA 1
ATOM 2898 C C . ALA B 1 212 ? 29.285 18.015 22.110 1.00 42.53 670 ALA B C 1
ATOM 2899 O O . ALA B 1 212 ? 28.274 18.140 21.409 1.00 42.50 670 ALA B O 1
ATOM 2901 N N . PRO B 1 213 ? 29.222 18.013 23.447 1.00 41.96 671 PRO B N 1
ATOM 2902 C CA . PRO B 1 213 ? 27.956 18.295 24.135 1.00 40.61 671 PRO B CA 1
ATOM 2903 C C . PRO B 1 213 ? 27.631 19.759 23.864 1.00 37.97 671 PRO B C 1
ATOM 2904 O O . PRO B 1 213 ? 28.534 20.556 23.648 1.00 39.47 671 PRO B O 1
ATOM 2908 N N . PHE B 1 214 ? 26.355 20.108 23.808 1.00 34.72 672 PHE B N 1
ATOM 2909 C CA . PHE B 1 214 ? 26.001 21.504 23.604 1.00 33.80 672 PHE B CA 1
ATOM 2910 C C . PHE B 1 214 ? 25.759 22.086 24.985 1.00 36.57 672 PHE B C 1
ATOM 2911 O O . PHE B 1 214 ? 25.051 21.490 25.797 1.00 39.38 672 PHE B O 1
ATOM 2919 N N . LYS B 1 215 ? 26.278 23.280 25.229 1.00 37.69 673 LYS B N 1
ATOM 2920 C CA . LYS B 1 215 ? 26.127 23.904 26.533 1.00 36.88 673 LYS B CA 1
ATOM 2921 C C . LYS B 1 215 ? 25.383 25.230 26.536 1.00 39.16 673 LYS B C 1
ATOM 2922 O O . LYS B 1 215 ? 25.211 25.832 27.594 1.00 43.31 673 LYS B O 1
ATOM 2928 N N . GLY B 1 216 ? 24.929 25.684 25.369 1.00 37.88 674 GLY B N 1
ATOM 2929 C CA . GLY B 1 216 ? 24.236 26.957 25.294 1.00 36.24 674 GLY B CA 1
ATOM 2930 C C . GLY B 1 216 ? 25.267 28.069 25.222 1.00 37.86 674 GLY B C 1
ATOM 2931 O O . GLY B 1 216 ? 26.448 27.822 25.435 1.00 38.19 674 GLY B O 1
ATOM 2932 N N . GLY B 1 217 ? 24.844 29.284 24.890 1.00 38.21 675 GLY B N 1
ATOM 2933 C CA . GLY B 1 217 ? 25.780 30.395 24.802 1.00 39.28 675 GLY B CA 1
ATOM 2934 C C . GLY B 1 217 ? 26.397 30.489 23.419 1.00 42.54 675 GLY B C 1
ATOM 2935 O O . GLY B 1 217 ? 26.141 31.447 22.676 1.00 44.63 675 GLY B O 1
ATOM 2936 N N . THR B 1 218 ? 27.254 29.528 23.090 1.00 40.67 676 THR B N 1
ATOM 2937 C CA . THR B 1 218 ? 27.873 29.493 21.770 1.00 36.30 676 THR B CA 1
ATOM 2938 C C . THR B 1 218 ? 27.717 28.097 21.139 1.00 33.31 676 THR B C 1
ATOM 2939 O O . THR B 1 218 ? 27.589 27.090 21.837 1.00 31.92 676 THR B O 1
ATOM 2943 N N . LEU B 1 219 ? 27.776 28.053 19.816 1.00 31.41 677 LEU B N 1
ATOM 2944 C CA . LEU B 1 219 ? 27.621 26.811 19.057 1.00 30.82 677 LEU B CA 1
ATOM 2945 C C . LEU B 1 219 ? 28.607 25.724 19.499 1.00 32.08 677 LEU B C 1
ATOM 2946 O O . LEU B 1 219 ? 28.244 24.555 19.627 1.00 33.76 677 LEU B O 1
ATOM 2951 N N . PHE B 1 220 ? 29.840 26.117 19.798 1.00 33.00 678 PHE B N 1
ATOM 2952 C CA . PHE B 1 220 ? 30.847 25.139 20.187 1.00 36.27 678 PHE B CA 1
ATOM 2953 C C . PHE B 1 220 ? 31.426 25.294 21.597 1.00 41.53 678 PHE B C 1
ATOM 2954 O O . PHE B 1 220 ? 32.323 24.528 21.989 1.00 41.21 678 PHE B O 1
ATOM 2962 N N . GLY B 1 221 ? 30.931 26.285 22.343 1.00 48.54 679 GLY B N 1
ATOM 2963 C CA . GLY B 1 221 ? 31.407 26.543 23.698 1.00 51.69 679 GLY B CA 1
ATOM 2964 C C . GLY B 1 221 ? 31.572 25.310 24.571 1.00 57.08 679 GLY B C 1
ATOM 2965 O O . GLY B 1 221 ? 30.763 24.380 24.522 1.00 58.25 679 GLY B O 1
ATOM 2966 N N . GLY B 1 222 ? 32.637 25.299 25.366 1.00 60.43 680 GLY B N 1
ATOM 2967 C CA . GLY B 1 222 ? 32.898 24.164 26.234 1.00 63.95 680 GLY B CA 1
ATOM 2968 C C . GLY B 1 222 ? 33.861 23.174 25.602 1.00 67.74 680 GLY B C 1
ATOM 2969 O O . GLY B 1 222 ? 34.574 22.452 26.303 1.00 64.90 680 GLY B O 1
ATOM 2970 N N . GLU B 1 223 ? 33.889 23.147 24.273 1.00 73.90 681 GLU B N 1
ATOM 2971 C CA . GLU B 1 223 ? 34.766 22.243 23.536 1.00 76.54 681 GLU B CA 1
ATOM 2972 C C . GLU B 1 223 ? 35.762 23.004 22.658 1.00 77.63 681 GLU B C 1
ATOM 2973 O O . GLU B 1 223 ? 36.898 22.564 22.479 1.00 79.09 681 GLU B O 1
ATOM 2979 N N . VAL B 1 224 ? 35.341 24.159 22.148 1.00 77.95 682 VAL B N 1
ATOM 2980 C CA . VAL B 1 224 ? 36.167 24.984 21.263 1.00 78.54 682 VAL B CA 1
ATOM 2981 C C . VAL B 1 224 ? 37.631 25.201 21.691 1.00 81.18 682 VAL B C 1
ATOM 2982 O O . VAL B 1 224 ? 38.549 24.962 20.903 1.00 80.93 682 VAL B O 1
ATOM 2986 N N . HIS B 1 225 ? 37.839 25.573 22.954 1.00 83.84 683 HIS B N 1
ATOM 2987 C CA . HIS B 1 225 ? 39.172 25.843 23.502 1.00 84.16 683 HIS B CA 1
ATOM 2988 C C . HIS B 1 225 ? 40.120 24.640 23.488 1.00 81.33 683 HIS B C 1
ATOM 2989 O O . HIS B 1 225 ? 41.339 24.802 23.557 1.00 81.83 683 HIS B O 1
ATOM 2996 N N . LYS B 1 226 ? 39.556 23.439 23.411 1.00 75.76 684 LYS B N 1
ATOM 2997 C CA . LYS B 1 226 ? 40.348 22.214 23.376 1.00 71.68 684 LYS B CA 1
ATOM 2998 C C . LYS B 1 226 ? 40.957 22.002 21.987 1.00 68.56 684 LYS B C 1
ATOM 2999 O O . LYS B 1 226 ? 41.754 21.085 21.782 1.00 67.22 684 LYS B O 1
ATOM 3005 N N . VAL B 1 227 ? 40.580 22.846 21.032 1.00 65.58 685 VAL B N 1
ATOM 3006 C CA . VAL B 1 227 ? 41.114 22.718 19.686 1.00 62.75 685 VAL B CA 1
ATOM 3007 C C . VAL B 1 227 ? 41.638 24.048 19.126 1.00 59.13 685 VAL B C 1
ATOM 3008 O O . VAL B 1 227 ? 42.611 24.066 18.369 1.00 54.71 685 VAL B O 1
ATOM 3012 N N . ILE B 1 228 ? 41.020 25.156 19.525 1.00 63.04 686 ILE B N 1
ATOM 3013 C CA . ILE B 1 228 ? 41.437 26.483 19.072 1.00 67.49 686 ILE B CA 1
ATOM 3014 C C . ILE B 1 228 ? 41.514 27.459 20.253 1.00 72.33 686 ILE B C 1
ATOM 3015 O O . ILE B 1 228 ? 40.515 27.692 20.939 1.00 74.72 686 ILE B O 1
ATOM 3020 N N . LYS B 1 229 ? 42.701 28.012 20.497 1.00 75.99 687 LYS B N 1
ATOM 3021 C CA . LYS B 1 229 ? 42.888 28.963 21.588 1.00 79.83 687 LYS B CA 1
ATOM 3022 C C . LYS B 1 229 ? 42.337 30.317 21.144 1.00 85.65 687 LYS B C 1
ATOM 3023 O O . LYS B 1 229 ? 42.240 30.599 19.945 1.00 84.44 687 LYS B O 1
ATOM 3029 N N . LYS B 1 230 ? 41.960 31.143 22.112 1.00 93.31 688 LYS B N 1
ATOM 3030 C CA . LYS B 1 230 ? 41.422 32.470 21.824 1.00 98.40 688 LYS B CA 1
ATOM 3031 C C . LYS B 1 230 ? 42.545 33.508 21.778 1.00 101.25 688 LYS B C 1
ATOM 3032 O O . LYS B 1 230 ? 43.677 33.225 22.183 1.00 101.11 688 LYS B O 1
ATOM 3038 N N . ARG B 1 231 ? 42.229 34.699 21.273 1.00 103.82 689 ARG B N 1
ATOM 3039 C CA . ARG B 1 231 ? 43.205 35.786 21.181 1.00 106.56 689 ARG B CA 1
ATOM 3040 C C . ARG B 1 231 ? 43.671 36.218 22.572 1.00 109.27 689 ARG B C 1
ATOM 3041 O O . ARG B 1 231 ? 42.856 36.553 23.435 1.00 109.68 689 ARG B O 1
#

B-factor: mean 52.39, std 25.94, range [16.46, 180.41]

Nearest PDB structures (foldseek):
  2v0x-assembly1_B  TM=1.005E+00  e=1.410E-27  Mus musculus
  2v0x-assembly1_A  TM=9.172E-01  e=2.659E-21  Mus musculus
  9ijm-assembly1_C  TM=3.465E-01  e=6.508E+00  Vibrio alginolyticus
  6ykm-assembly1_D  TM=2.527E-01  e=5.346E+00  Campylobacter jejuni subsp. jejuni 81-176
  2v0x-assembly1_A  TM=1.005E+00  e=8.878E-27  Mus musculus

InterPro domains:
  IPR003887 LEM domain [PF03020] (110-154)
  IPR003887 LEM domain [PS50954] (108-152)
  IPR003887 LEM domain [SM00540] (109-152)
  IPR011015 LEM/LEM-like domain superfamily [G3DSA:1.10.720.40] (2-57)
  IPR011015 LEM/LEM-like domain superfamily [G3DSA:1.10.720.40] (102-158)
  IPR011015 LEM/LEM-like domain superfamily [SSF63451] (2-54)
  IPR011015 LEM/LEM-like domain superfamily [SSF63451] (107-154)
  IPR013146 LEM-like domain [PF08198] (2-49)
  IPR013146 LEM-like domain [PS50955] (5-48)
  IPR013146 LEM-like domain [SM01261] (2-50)
  IPR021623 Lamina-associated polypeptide 2 alpha, C-terminal [PF11560] (459-692)
  IPR051656 LEM domain-containing [PTHR12019] (1-689)

GO terms:
  GO:0042802 identical protein binding (F, IPI)
  GO:0005635 nuclear envelope (C, IDA)
  GO:0006355 regulation of DNA-templated transcription (P, IDA)
  GO:0005515 protein binding (F, IPI)

Secondary structure (DSSP, 8-state):
-----SS-----BPPHHHHHHHHHHGGGSSSPPPP-TTTS----HHHHHHHSPPBPPHHHHHTT--THHHHHHHHHHHHHHHHHHHHHHHHHHHHHHHHHHHHHHHHHHHHHHHS-TT-HHHHHHHHHHHHHHHHHHHHHHHHHH----------HHHHHHSSS---HHHHHHHHHS---SSBSS---S---/--------HHHHHHHHHHHHTT--SSPPPP-TTTS--B-HHHHHHHSPPBPPHHHHHHHHHTS---STT---THHHHHHHHHHHHHHHHHHHHHHHHHHHHHHHHHHHHHHHHHHHHHHHS-TT-HHHHHHHHHHHHHHHHHHHHHHHHHH----------HHHHHHTT--S-HHHHHHHHHSPP-SSBSSTTTGGGTS---

Foldseek 3Di:
DQFDAPFPSVDDDDDPVLLVLLQVCLQFLPDDDDDCCPVQPDDDPVLVVVLAQDDDDPVVVVVVPVCVVLVVLLVVLVSQLSNLVSSLVSLVVVLVVLVVVLVVLVVVLVVVCVVDNPVCVVSVVSVSVSSHSVSVNVVSVSSSSNVSSNSSVLSVLSVVCSPDDDDPVLSVCQSRHGDNPDDSSNDPPPSD/DDADAPAVLVPLLVVLLQVCLQFLPDDDDDCCVVQNDDDPVLVCQQAQDDDDPVVVVVVVVVDDDDPPPVPDCVVLVVLLVVLVRQLSNLVSSLVSLVVVLVVLVVVLVVLVVVLVVCCVPPVVCVVVSVVSVSVSVNSVVSNVVSVSSSSNVSSNSSVLSVLSVVCVPPPDDPVLSVQQVRGRDDPPDSRPPRCCVPDPDD